Protein AF-A0A9X2FE04-F1 (afdb_monomer_lite)

Radius of gyration: 32.94 Å; chains: 1; bounding box: 54×133×121 Å

pLDDT: mean 71.4, std 26.24, range [22.67, 98.5]

Organism: NCBI:txid2954799

Sequence (427 aa):
MHSRPARRPLIVYAVLLLAASGCSEKPEISSYDAPRKGGSAKENSPGDESRMIAAIFIRDNQAWFLKTMAPKQQVDKAADALHNFAESVALPEDQPAAIEWKVPEGWKEGPPRMMREATLLLPEGDVDVAISKLAFPGDLDDYLKMNINRWRGQLGLEPAEKMDEAAGVREIQVDGQTAWVFDAVGTSTGGGMMPPMMGGNAPFAGPTATPPPNGKPADEQPATTAEEEPAKEEPAAEPAAEKAESESKPKPKPKADQSRMIAAIYIRGDRAWFVKTLADKDQVDKVADELRTFAKWVKLPEDKPAEIEWNVPEGWQEGPERMMREATLQLPGGDVEVAISQLAFPGDRDEYLKLNINRWRGQLGLDPAEQMNEAAGVEDIEVDGEKAWLFDAVGNSAGGGMMPPMMRRAPFATPGAGATPPESEDE

Foldseek 3Di:
DDDDDDDDDDDDDDDDDDDDDDDDDDPDPDDDPDPPPDDDQPQDDQFFKKKKKKKWDDFPQKIKMWIKIHRHVQCVVCVVVSVVQNQQWACDPVRRRDIDGDQDPQKDWDDDDPQAPTWIHHNDHNIIIGIHMATHQPDDFVVQQVVLQLVCVQQVHHRDPGDVPRPQKDWDAHPNDIMIIGIDMHGGNSDPADDDDDDDDDDDDDDDDDDDDDDDDDDDDDDDDDDDDDDDDDDDDDDDDDDDDDPDPDDDDDFAQKKKKKKKWDDFDQKIKIWIKIARPVVCVVCVVVSVVQNQAWACDPVRRHDIDHDQDPQKDWDDDDPQFPTWIAHHPRRIIITIHMHGDPPPDFVVLLVVLSSVCVQQVHRRDPGNVPPPQKDWHAHPNDIMIIGIDMHGGPDDDDPDDPPDDPDDPDPDDDDDDDDDDDD

Secondary structure (DSSP, 8-state):
-----------------------PPP-----------SS---PPPTT-EEEEEEEEEEETTEEEEEEEEEEHHHHGGGHHHHHHHHHT-B--TTSTT--B--PPTT-EE----TT-SEEEE-SSSS-EEEEEEEE--S-SHHHHHHHHHHHHHTTTPPPPSSSTT-TTEEEEEETTEEEEEEEEEEE--S-TT-PPPP-----------PPP--------------------PPPPP-PPPP-------PPPPPPPS-EEEEEEEEEETTEEEEEEEEEEHHHHTTTHHHHHHHHTT-B--SS-TT--B--PPTT-EEPPP-TT-SEEEE-TTSS-EEEEEEEE--S-HHHHHHHHHHHHHHHTTPPP-SSGGGSTTEEEEEETTEEEEEEEEEE----SS------------------PPPP----

Structure (mmCIF, N/CA/C/O backbone):
data_AF-A0A9X2FE04-F1
#
_entry.id   AF-A0A9X2FE04-F1
#
loop_
_atom_site.group_PDB
_atom_site.id
_atom_site.type_symbol
_atom_site.label_atom_id
_atom_site.label_alt_id
_atom_site.label_comp_id
_atom_site.label_asym_id
_atom_site.label_entity_id
_atom_site.label_seq_id
_atom_site.pdbx_PDB_ins_code
_atom_site.Cartn_x
_atom_site.Cartn_y
_atom_site.Cartn_z
_atom_site.occupancy
_atom_site.B_iso_or_equiv
_atom_site.auth_seq_id
_atom_site.auth_comp_id
_atom_site.auth_asym_id
_atom_site.auth_atom_id
_atom_site.pdbx_PDB_model_num
ATOM 1 N N . MET A 1 1 ? -14.001 -100.260 -32.390 1.00 34.94 1 MET A N 1
ATOM 2 C CA . MET A 1 1 ? -12.924 -100.543 -31.409 1.00 34.94 1 MET A CA 1
ATOM 3 C C . MET A 1 1 ? -12.356 -99.226 -30.885 1.00 34.94 1 MET A C 1
ATOM 5 O O . MET A 1 1 ? -12.679 -98.186 -31.445 1.00 34.94 1 MET A O 1
ATOM 9 N N . HIS A 1 2 ? -11.601 -99.256 -29.785 1.00 43.34 2 HIS A N 1
ATOM 10 C CA . HIS A 1 2 ? -11.149 -98.065 -29.053 1.00 43.34 2 HIS A CA 1
ATOM 11 C C . HIS A 1 2 ? -10.005 -97.307 -29.748 1.00 43.34 2 HIS A C 1
ATOM 13 O O . HIS A 1 2 ? -9.092 -97.945 -30.267 1.00 43.34 2 HIS A O 1
ATOM 19 N N . SER A 1 3 ? -10.003 -95.969 -29.658 1.00 37.72 3 SER A N 1
ATOM 20 C CA . SER A 1 3 ? -9.043 -95.218 -28.812 1.00 37.72 3 SER A CA 1
ATOM 21 C C . SER A 1 3 ? -9.079 -93.699 -29.048 1.00 37.72 3 SER A C 1
ATOM 23 O O . SER A 1 3 ? -9.221 -93.235 -30.174 1.00 37.72 3 SER A O 1
ATOM 25 N N . ARG A 1 4 ? -8.871 -92.920 -27.976 1.00 45.59 4 ARG A N 1
ATOM 26 C CA . ARG A 1 4 ? -8.284 -91.564 -28.039 1.00 45.59 4 ARG A CA 1
ATOM 27 C C . ARG A 1 4 ? -6.762 -91.700 -27.853 1.00 45.59 4 ARG A C 1
ATOM 29 O O . ARG A 1 4 ? -6.333 -92.653 -27.205 1.00 45.59 4 ARG A O 1
ATOM 36 N N . PRO A 1 5 ? -5.950 -90.758 -28.355 1.00 54.53 5 PRO A N 1
ATOM 37 C CA . PRO A 1 5 ? -5.417 -89.749 -27.429 1.00 54.53 5 PRO A CA 1
ATOM 38 C C . PRO A 1 5 ? -5.378 -88.332 -28.036 1.00 54.53 5 PRO A C 1
ATOM 40 O O . PRO A 1 5 ? -5.811 -88.110 -29.161 1.00 54.53 5 PRO A O 1
ATOM 43 N N . ALA A 1 6 ? -4.883 -87.357 -27.268 1.00 47.34 6 ALA A N 1
ATOM 44 C CA . ALA A 1 6 ? -4.825 -85.942 -27.644 1.00 47.34 6 ALA A CA 1
ATOM 45 C C . ALA A 1 6 ? -3.390 -85.387 -27.629 1.00 47.34 6 ALA A C 1
ATOM 47 O O . ALA A 1 6 ? -2.539 -85.909 -26.907 1.00 47.34 6 ALA A O 1
ATOM 48 N N . ARG A 1 7 ? -3.167 -84.265 -28.333 1.00 45.97 7 ARG A N 1
ATOM 49 C CA . ARG A 1 7 ? -2.198 -83.194 -28.001 1.00 45.97 7 ARG A CA 1
ATOM 50 C C . ARG A 1 7 ? -2.547 -81.903 -28.769 1.00 45.97 7 ARG A C 1
ATOM 52 O O . ARG A 1 7 ? -3.423 -81.928 -29.628 1.00 45.97 7 ARG A O 1
ATOM 59 N N . ARG A 1 8 ? -1.969 -80.770 -28.346 1.00 43.00 8 ARG A N 1
ATOM 60 C CA . ARG A 1 8 ? -2.322 -79.395 -28.779 1.00 43.00 8 ARG A CA 1
ATOM 61 C C . ARG A 1 8 ? -1.279 -78.825 -29.794 1.00 43.00 8 ARG A C 1
ATOM 63 O O . ARG A 1 8 ? -0.601 -79.644 -30.405 1.00 43.00 8 ARG A O 1
ATOM 70 N N . PRO A 1 9 ? -1.188 -77.506 -30.086 1.00 52.19 9 PRO A N 1
ATOM 71 C CA . PRO A 1 9 ? -1.638 -76.978 -31.380 1.00 52.19 9 PRO A CA 1
ATOM 72 C C . PRO A 1 9 ? -0.536 -76.230 -32.162 1.00 52.19 9 PRO A C 1
ATOM 74 O O . PRO A 1 9 ? 0.534 -75.964 -31.621 1.00 52.19 9 PRO A O 1
ATOM 77 N N . LEU A 1 10 ? -0.816 -75.811 -33.404 1.00 39.91 10 LEU A N 1
ATOM 78 C CA . LEU A 1 10 ? 0.048 -74.863 -34.120 1.00 39.91 10 LEU A CA 1
ATOM 79 C C . LEU A 1 10 ? -0.723 -73.965 -35.109 1.00 39.91 10 LEU A C 1
ATOM 81 O O . LEU A 1 10 ? -1.343 -74.427 -36.059 1.00 39.91 10 LEU A O 1
ATOM 85 N N . ILE A 1 11 ? -0.665 -72.674 -34.780 1.00 43.28 11 ILE A N 1
ATOM 86 C CA . ILE A 1 11 ? -0.862 -71.428 -35.540 1.00 43.28 11 ILE A CA 1
ATOM 87 C C . ILE A 1 11 ? -1.059 -71.552 -37.068 1.00 43.28 11 ILE A C 1
ATOM 89 O O . ILE A 1 11 ? -0.149 -71.985 -37.768 1.00 43.28 11 ILE A O 1
ATOM 93 N N . VAL A 1 12 ? -2.150 -70.959 -37.579 1.00 42.00 12 VAL A N 1
ATOM 94 C CA . VAL A 1 12 ? -2.190 -70.213 -38.860 1.00 42.00 12 VAL A CA 1
ATOM 95 C C . VAL A 1 12 ? -3.074 -68.964 -38.668 1.00 42.00 12 VAL A C 1
ATOM 97 O O . VAL A 1 12 ? -4.037 -69.001 -37.904 1.00 42.00 12 VAL A O 1
ATOM 100 N N . TYR A 1 13 ? -2.725 -67.854 -39.324 1.00 38.19 13 TYR A N 1
ATOM 101 C CA . TYR A 1 13 ? -3.451 -66.573 -39.297 1.00 38.19 13 TYR A CA 1
ATOM 102 C C . TYR A 1 13 ? -4.756 -66.602 -40.111 1.00 38.19 13 TYR A C 1
ATOM 104 O O . TYR A 1 13 ? -4.775 -67.180 -41.194 1.00 38.19 13 TYR A O 1
ATOM 112 N N . ALA A 1 14 ? -5.773 -65.854 -39.658 1.00 39.25 14 ALA A N 1
ATOM 113 C CA . ALA A 1 14 ? -6.437 -64.786 -40.434 1.00 39.25 14 ALA A CA 1
ATOM 114 C C . ALA A 1 14 ? -7.606 -64.171 -39.633 1.00 39.25 14 ALA A C 1
ATOM 116 O O . ALA A 1 14 ? -8.606 -64.838 -39.383 1.00 39.25 14 ALA A O 1
ATOM 117 N N . VAL A 1 15 ? -7.511 -62.886 -39.275 1.00 39.81 15 VAL A N 1
ATOM 118 C CA . VAL A 1 15 ? -8.648 -62.071 -38.807 1.00 39.81 15 VAL A CA 1
ATOM 119 C C . VAL A 1 15 ? -8.811 -60.920 -39.787 1.00 39.81 15 VAL A C 1
ATOM 121 O O . VAL A 1 15 ? -7.854 -60.187 -40.024 1.00 39.81 15 VAL A O 1
ATOM 124 N N . LEU A 1 16 ? -10.002 -60.765 -40.367 1.00 35.59 16 LEU A N 1
ATOM 125 C CA . LEU A 1 16 ? -10.327 -59.640 -41.242 1.00 35.59 16 LEU A CA 1
ATOM 126 C C . LEU A 1 16 ? -11.849 -59.444 -41.340 1.00 35.59 16 LEU A C 1
ATOM 128 O O . LEU A 1 16 ? -12.604 -60.410 -41.281 1.00 35.59 16 LEU A O 1
ATOM 132 N N . LEU A 1 17 ? -12.233 -58.186 -41.580 1.00 38.00 17 LEU A N 1
ATOM 133 C CA . LEU A 1 17 ? -13.559 -57.652 -41.929 1.00 38.00 17 LEU A CA 1
ATOM 134 C C . LEU A 1 17 ? -14.554 -57.313 -40.792 1.00 38.00 17 LEU A C 1
ATOM 136 O O . LEU A 1 17 ? -15.298 -58.146 -40.291 1.00 38.00 17 LEU A O 1
ATOM 140 N N . LEU A 1 18 ? -14.656 -55.992 -40.585 1.00 40.53 18 LEU A N 1
ATOM 141 C CA . LEU A 1 18 ? -15.902 -55.213 -40.470 1.00 40.53 18 LEU A CA 1
ATOM 142 C C . LEU A 1 18 ? -16.756 -55.355 -39.195 1.00 40.53 18 LEU A C 1
ATOM 144 O O . LEU A 1 18 ? -17.840 -55.933 -39.201 1.00 40.53 18 LEU A O 1
ATOM 148 N N . ALA A 1 19 ? -16.353 -54.618 -38.156 1.00 41.78 19 ALA A N 1
ATOM 149 C CA . ALA A 1 19 ? -17.322 -53.913 -37.312 1.00 41.78 19 ALA A CA 1
ATOM 150 C C . ALA A 1 19 ? -17.842 -52.666 -38.062 1.00 41.78 19 ALA A C 1
ATOM 152 O O . ALA A 1 19 ? -17.053 -51.950 -38.682 1.00 41.78 19 ALA A O 1
ATOM 153 N N . ALA A 1 20 ? -19.152 -52.408 -38.028 1.00 45.81 20 ALA A N 1
ATOM 154 C CA . ALA A 1 20 ? -19.772 -51.316 -38.781 1.00 45.81 20 ALA A CA 1
ATOM 155 C C . ALA A 1 20 ? -19.860 -50.000 -37.983 1.00 45.81 20 ALA A C 1
ATOM 157 O O . ALA A 1 20 ? -20.363 -49.980 -36.863 1.00 45.81 20 ALA A O 1
ATOM 158 N N . SER A 1 21 ? -19.399 -48.916 -38.617 1.00 41.28 21 SER A N 1
ATOM 159 C CA . SER A 1 21 ? -19.791 -47.504 -38.434 1.00 41.28 21 SER A CA 1
ATOM 160 C C . SER A 1 21 ? -20.629 -47.141 -37.193 1.00 41.28 21 SER A C 1
ATOM 162 O O . SER A 1 21 ? -21.859 -47.198 -37.222 1.00 41.28 21 SER A O 1
ATOM 164 N N . GLY A 1 22 ? -19.954 -46.642 -36.154 1.00 34.50 22 GLY A N 1
ATOM 165 C CA . GLY A 1 22 ? -20.554 -45.928 -35.024 1.00 34.50 22 GLY A CA 1
ATOM 166 C C . GLY A 1 22 ? -19.960 -44.526 -34.895 1.00 34.50 22 GLY A C 1
ATOM 167 O O . GLY A 1 22 ? -19.132 -44.289 -34.021 1.00 34.50 22 GLY A O 1
ATOM 168 N N . CYS A 1 23 ? -20.330 -43.607 -35.790 1.00 38.75 23 CYS A N 1
ATOM 169 C CA . CYS A 1 23 ? -19.871 -42.218 -35.737 1.00 38.75 23 CYS A CA 1
ATOM 170 C C . CYS A 1 23 ? -20.630 -41.442 -34.651 1.00 38.75 23 CYS A C 1
ATOM 172 O O . CYS A 1 23 ? -21.666 -40.845 -34.926 1.00 38.75 23 CYS A O 1
ATOM 174 N N . SER A 1 24 ? -20.110 -41.435 -33.423 1.00 44.81 24 SER A N 1
ATOM 175 C CA . SER A 1 24 ? -20.465 -40.405 -32.444 1.00 44.81 24 SER A CA 1
ATOM 176 C C . SER A 1 24 ? -19.818 -39.085 -32.860 1.00 44.81 24 SER A C 1
ATOM 178 O O . SER A 1 24 ? -18.591 -39.012 -32.975 1.00 44.81 24 SER A O 1
ATOM 180 N N . GLU A 1 25 ? -20.626 -38.053 -33.080 1.00 47.66 25 GLU A N 1
ATOM 181 C CA . GLU A 1 25 ? -20.144 -36.697 -33.347 1.00 47.66 25 GLU A CA 1
ATOM 182 C C . GLU A 1 25 ? -19.252 -36.215 -32.189 1.00 47.66 25 GLU A C 1
ATOM 184 O O . GLU A 1 25 ? -19.493 -36.537 -31.021 1.00 47.66 25 GLU A O 1
ATOM 189 N N . LYS A 1 26 ? -18.189 -35.460 -32.500 1.00 41.66 26 LYS A N 1
ATOM 190 C CA . LYS A 1 26 ? -17.397 -34.805 -31.451 1.00 41.66 26 LYS A CA 1
ATOM 191 C C . LYS A 1 26 ? -18.305 -33.799 -30.731 1.00 41.66 26 LYS A C 1
ATOM 193 O O . LYS A 1 26 ? -18.991 -33.055 -31.428 1.00 41.66 26 LYS A O 1
ATOM 198 N N . PRO A 1 27 ? -18.289 -33.718 -29.388 1.00 42.50 27 PRO A N 1
ATOM 199 C CA . PRO A 1 27 ? -19.008 -32.666 -28.684 1.00 42.50 27 PRO A CA 1
ATOM 200 C C . PRO A 1 27 ? -18.404 -31.310 -29.062 1.00 42.50 27 PRO A C 1
ATOM 202 O O . PRO A 1 27 ? -17.291 -30.971 -28.657 1.00 42.50 27 PRO A O 1
ATOM 205 N N . GLU A 1 28 ? -19.133 -30.560 -29.882 1.00 38.34 28 GLU A N 1
ATOM 206 C CA . GLU A 1 28 ? -18.818 -29.179 -30.220 1.00 38.34 28 GLU A CA 1
ATOM 207 C C . GLU A 1 28 ? -18.918 -28.322 -28.950 1.00 38.34 28 GLU A C 1
ATOM 209 O O . GLU A 1 28 ? -19.856 -28.463 -28.161 1.00 38.34 28 GLU A O 1
ATOM 214 N N . ILE A 1 29 ? -17.921 -27.467 -28.704 1.00 35.09 29 ILE A N 1
ATOM 215 C CA . ILE A 1 29 ? -17.855 -26.674 -27.471 1.00 35.09 29 ILE A CA 1
ATOM 216 C C . ILE A 1 29 ? -18.816 -25.491 -27.604 1.00 35.09 29 ILE A C 1
ATOM 218 O O . ILE A 1 29 ? -18.428 -24.391 -27.990 1.00 35.09 29 ILE A O 1
ATOM 222 N N . SER A 1 30 ? -20.086 -25.722 -27.274 1.00 35.00 30 SER A N 1
ATOM 223 C CA . SER A 1 30 ? -21.091 -24.667 -27.183 1.00 35.00 30 SER A CA 1
ATOM 224 C C . SER A 1 30 ? -20.760 -23.730 -26.016 1.00 35.00 30 SER A C 1
ATOM 226 O O . SER A 1 30 ? -21.016 -24.058 -24.852 1.00 35.00 30 SER A O 1
ATOM 228 N N . SER A 1 31 ? -20.203 -22.556 -26.310 1.00 38.69 31 SER A N 1
ATOM 229 C CA . SER A 1 31 ? -20.075 -21.477 -25.333 1.00 38.69 31 SER A CA 1
ATOM 230 C C . SER A 1 31 ? -21.467 -20.986 -24.930 1.00 38.69 31 SER A C 1
ATOM 232 O O . SER A 1 31 ? -22.214 -20.449 -25.743 1.00 38.69 31 SER A O 1
ATOM 234 N N . TYR A 1 32 ? -21.823 -21.177 -23.660 1.00 32.47 32 TYR A N 1
ATOM 235 C CA . TYR A 1 32 ? -23.066 -20.668 -23.089 1.00 32.47 32 TYR A CA 1
ATOM 236 C C . TYR A 1 32 ? -22.751 -19.654 -21.989 1.00 32.47 32 TYR A C 1
ATOM 238 O O . TYR A 1 32 ? -22.063 -19.985 -21.020 1.00 32.47 32 TYR A O 1
ATOM 246 N N . ASP A 1 33 ? -23.294 -18.441 -22.111 1.00 33.88 33 ASP A N 1
ATOM 247 C CA . ASP A 1 33 ? -23.226 -17.416 -21.067 1.00 33.88 33 ASP A CA 1
ATOM 248 C C . ASP A 1 33 ? -24.103 -17.803 -19.870 1.00 33.88 33 ASP A C 1
ATOM 250 O O . ASP A 1 33 ? -25.265 -17.415 -19.736 1.00 33.88 33 ASP A O 1
ATOM 254 N N . ALA A 1 34 ? -23.527 -18.599 -18.969 1.00 29.05 34 ALA A N 1
ATOM 255 C CA . ALA A 1 34 ? -24.085 -18.847 -17.651 1.00 29.05 34 ALA A CA 1
ATOM 256 C C . ALA A 1 34 ? -23.951 -17.565 -16.801 1.00 29.05 34 ALA A C 1
ATOM 258 O O . ALA A 1 34 ? -22.822 -17.159 -16.503 1.00 29.05 34 ALA A O 1
ATOM 259 N N . PRO A 1 35 ? -25.055 -16.924 -16.362 1.00 28.34 35 PRO A N 1
ATOM 260 C CA . PRO A 1 35 ? -24.966 -15.698 -15.576 1.00 28.34 35 PRO A CA 1
ATOM 261 C C . PRO A 1 35 ? -24.214 -15.952 -14.266 1.00 28.34 35 PRO A C 1
ATOM 263 O O . PRO A 1 35 ? -24.655 -16.752 -13.435 1.00 28.34 35 PRO A O 1
ATOM 266 N N . ARG A 1 36 ? -23.078 -15.269 -14.070 1.00 31.30 36 ARG A N 1
ATOM 267 C CA . ARG A 1 36 ? -22.231 -15.422 -12.877 1.00 31.30 36 ARG A CA 1
ATOM 268 C C . ARG A 1 36 ? -22.962 -14.930 -11.625 1.00 31.30 36 ARG A C 1
ATOM 270 O O . ARG A 1 36 ? -22.847 -13.770 -11.240 1.00 31.30 36 ARG A O 1
ATOM 277 N N . LYS A 1 37 ? -23.682 -15.825 -10.943 1.00 37.91 37 LYS A N 1
ATOM 278 C CA . LYS A 1 37 ? -24.140 -15.603 -9.563 1.00 37.91 37 LYS A CA 1
ATOM 279 C C . LYS A 1 37 ? -22.960 -15.708 -8.595 1.00 37.91 37 LYS A C 1
ATOM 281 O O . LYS A 1 37 ? -22.793 -16.712 -7.910 1.00 37.91 37 LYS A O 1
ATOM 286 N N . GLY A 1 38 ? -22.159 -14.648 -8.565 1.00 36.16 38 GLY A N 1
ATOM 287 C CA . GLY A 1 38 ? -21.105 -14.432 -7.585 1.00 36.16 38 GLY A CA 1
ATOM 288 C C . GLY A 1 38 ? -19.909 -13.685 -8.163 1.00 36.16 38 GLY A C 1
ATOM 289 O O . GLY A 1 38 ? -19.238 -14.189 -9.061 1.00 36.16 38 GLY A O 1
ATOM 290 N N . GLY A 1 39 ? -19.582 -12.538 -7.565 1.00 40.38 39 GLY A N 1
ATOM 291 C CA . GLY A 1 39 ? -18.190 -12.096 -7.505 1.00 40.38 39 GLY A CA 1
ATOM 292 C C . GLY A 1 39 ? -17.792 -10.840 -8.273 1.00 40.38 39 GLY A C 1
ATOM 293 O O . GLY A 1 39 ? -16.590 -10.583 -8.333 1.00 40.38 39 GLY A O 1
ATOM 294 N N . SER A 1 40 ? -18.730 -10.035 -8.770 1.00 33.28 40 SER A N 1
ATOM 295 C CA . SER A 1 40 ? -18.459 -8.644 -9.157 1.00 33.28 40 SER A CA 1
ATOM 296 C C . SER A 1 40 ? -19.649 -7.773 -8.774 1.00 33.28 40 SER A C 1
ATOM 298 O O . SER A 1 40 ? -20.651 -7.783 -9.494 1.00 33.28 40 SER A O 1
ATOM 300 N N . ALA A 1 41 ? -19.511 -7.016 -7.676 1.00 40.59 41 ALA A N 1
ATOM 301 C CA . ALA A 1 41 ? -20.443 -5.947 -7.340 1.00 40.59 41 ALA A CA 1
ATOM 302 C C . ALA A 1 41 ? -20.678 -5.117 -8.603 1.00 40.59 41 ALA A C 1
ATOM 304 O O . ALA A 1 41 ? -19.705 -4.710 -9.243 1.00 40.59 41 ALA A O 1
ATOM 305 N N . LYS A 1 42 ? -21.950 -4.951 -8.994 1.00 36.62 42 LYS A N 1
ATOM 306 C CA . LYS A 1 42 ? -22.320 -4.212 -10.209 1.00 36.62 42 LYS A CA 1
ATOM 307 C C . LYS A 1 42 ? -21.528 -2.911 -10.257 1.00 36.62 42 LYS A C 1
ATOM 309 O O . LYS A 1 42 ? -21.634 -2.109 -9.332 1.00 36.62 42 LYS A O 1
ATOM 314 N N . GLU A 1 43 ? -20.750 -2.745 -11.322 1.00 43.81 43 GLU A N 1
ATOM 315 C CA . GLU A 1 43 ? -19.952 -1.549 -11.552 1.00 43.81 43 GLU A CA 1
ATOM 316 C C . GLU A 1 43 ? -20.879 -0.334 -11.462 1.00 43.81 43 GLU A C 1
ATOM 318 O O . GLU A 1 43 ? -21.874 -0.247 -12.186 1.00 43.81 43 GLU A O 1
ATOM 323 N N . ASN A 1 44 ? -20.621 0.522 -10.472 1.00 47.53 44 ASN A N 1
ATOM 324 C CA . ASN A 1 44 ? -21.475 1.667 -10.186 1.00 47.53 44 ASN A CA 1
ATOM 325 C C . ASN A 1 44 ? -21.481 2.595 -11.397 1.00 47.53 44 ASN A C 1
ATOM 327 O O . ASN A 1 44 ? -20.421 2.889 -11.955 1.00 47.53 44 ASN A O 1
ATOM 331 N N . SER A 1 45 ? -22.653 3.103 -11.772 1.00 45.81 45 SER A N 1
ATOM 332 C CA . SER A 1 45 ? -22.725 4.135 -12.802 1.00 45.81 45 SER A CA 1
ATOM 333 C C . SER A 1 45 ? -21.953 5.356 -12.284 1.00 45.81 45 SER A C 1
ATOM 335 O O . SER A 1 45 ? -22.142 5.721 -11.120 1.00 45.81 45 SER A O 1
ATOM 337 N N . PRO A 1 46 ? -21.097 6.014 -13.085 1.00 47.94 46 PRO A N 1
ATOM 338 C CA . PRO A 1 46 ? -20.406 7.221 -12.642 1.00 47.94 46 PRO A CA 1
ATOM 339 C C . PRO A 1 46 ? -21.403 8.275 -12.131 1.00 47.94 46 PRO A C 1
ATOM 341 O O . PRO A 1 46 ? -22.220 8.786 -12.897 1.00 47.94 46 PRO A O 1
ATOM 344 N N . GLY A 1 47 ? -21.350 8.561 -10.826 1.00 54.53 47 GLY A N 1
ATOM 345 C CA . GLY A 1 47 ? -22.309 9.421 -10.117 1.00 54.53 47 GLY A CA 1
ATOM 346 C C . GLY A 1 47 ? -23.225 8.710 -9.108 1.00 54.53 47 GLY A C 1
ATOM 347 O O . GLY A 1 47 ? -23.840 9.395 -8.295 1.00 54.53 47 GLY A O 1
ATOM 348 N N . ASP A 1 48 ? -23.293 7.374 -9.091 1.00 75.12 48 ASP A N 1
ATOM 349 C CA . ASP A 1 48 ? -24.026 6.625 -8.061 1.00 75.12 48 ASP A CA 1
ATOM 350 C C . ASP A 1 48 ? -23.355 6.787 -6.678 1.00 75.12 48 ASP A C 1
ATOM 352 O O . ASP A 1 48 ? -22.140 6.601 -6.512 1.00 75.12 48 ASP A O 1
ATOM 356 N N . GLU A 1 49 ? -24.155 7.101 -5.650 1.00 89.69 49 GLU A N 1
ATOM 357 C CA . GLU A 1 49 ? -23.677 7.148 -4.265 1.00 89.69 49 GLU A CA 1
ATOM 358 C C . GLU A 1 49 ? -23.164 5.774 -3.820 1.00 89.69 49 GLU A C 1
ATOM 360 O O . GLU A 1 49 ? -23.850 4.754 -3.927 1.00 89.69 49 GLU A O 1
ATOM 365 N N . SER A 1 50 ? -21.980 5.755 -3.220 1.00 91.50 50 SER A N 1
ATOM 366 C CA . SER A 1 50 ? -21.408 4.604 -2.533 1.00 91.50 50 SER A CA 1
ATOM 367 C C . SER A 1 50 ? -21.116 4.933 -1.082 1.00 91.50 50 SER A C 1
ATOM 369 O O . SER A 1 50 ? -20.846 6.077 -0.723 1.00 91.50 50 SER A O 1
ATOM 371 N N . ARG A 1 51 ? -21.157 3.902 -0.243 1.00 94.81 51 ARG A N 1
ATOM 372 C CA . ARG A 1 51 ? -20.751 3.987 1.157 1.00 94.81 51 ARG A CA 1
ATOM 373 C C . ARG A 1 51 ? -19.572 3.056 1.373 1.00 94.81 51 ARG A C 1
ATOM 375 O O . ARG A 1 51 ? -19.561 1.937 0.856 1.00 94.81 51 ARG A O 1
ATOM 382 N N . MET A 1 52 ? -18.588 3.520 2.126 1.00 96.94 52 MET A N 1
ATOM 383 C CA . MET A 1 52 ? -17.515 2.683 2.639 1.00 96.94 52 MET A CA 1
ATOM 384 C C . MET A 1 52 ? -17.695 2.542 4.142 1.00 96.94 52 MET A C 1
ATOM 386 O O . MET A 1 52 ? -17.864 3.549 4.820 1.00 96.94 52 MET A O 1
ATOM 390 N N . ILE A 1 53 ? -17.633 1.309 4.642 1.00 98.12 53 ILE A N 1
ATOM 391 C CA . ILE A 1 53 ? -17.461 1.023 6.069 1.00 98.12 53 ILE A CA 1
ATOM 392 C C . ILE A 1 53 ? -16.201 0.177 6.195 1.00 98.12 53 ILE A C 1
ATOM 394 O O . ILE A 1 53 ? -16.099 -0.895 5.591 1.00 98.12 53 ILE A O 1
ATOM 398 N N . ALA A 1 54 ? -15.225 0.682 6.935 1.00 98.06 54 ALA A N 1
ATOM 399 C CA . ALA A 1 54 ? -13.927 0.059 7.115 1.00 98.06 54 ALA A CA 1
ATOM 400 C C . ALA A 1 54 ? -13.441 0.208 8.560 1.00 98.06 54 ALA A C 1
ATOM 402 O O . ALA A 1 54 ? -13.833 1.144 9.249 1.00 98.06 54 ALA A O 1
ATOM 403 N N . ALA A 1 55 ? -12.571 -0.692 9.007 1.00 98.50 55 ALA A N 1
ATOM 404 C CA . ALA A 1 55 ? -11.935 -0.636 10.318 1.00 98.50 55 ALA A CA 1
ATOM 405 C C . ALA A 1 55 ? -10.434 -0.934 10.204 1.00 98.50 55 ALA A C 1
ATOM 407 O O . ALA A 1 55 ? -10.036 -1.762 9.382 1.00 98.50 55 ALA A O 1
ATOM 408 N N . ILE A 1 56 ? -9.625 -0.259 11.022 1.00 98.31 56 ILE A N 1
ATOM 409 C CA . ILE A 1 56 ? -8.170 -0.406 11.131 1.00 98.31 56 ILE A CA 1
ATOM 410 C C . ILE A 1 56 ? -7.835 -0.870 12.550 1.00 98.31 56 ILE A C 1
ATOM 412 O O . ILE A 1 56 ? -8.151 -0.173 13.513 1.00 98.31 56 ILE A O 1
ATOM 416 N N . PHE A 1 57 ? -7.149 -2.007 12.664 1.00 98.06 57 PHE A N 1
ATOM 417 C CA . PHE A 1 57 ? -6.612 -2.535 13.921 1.00 98.0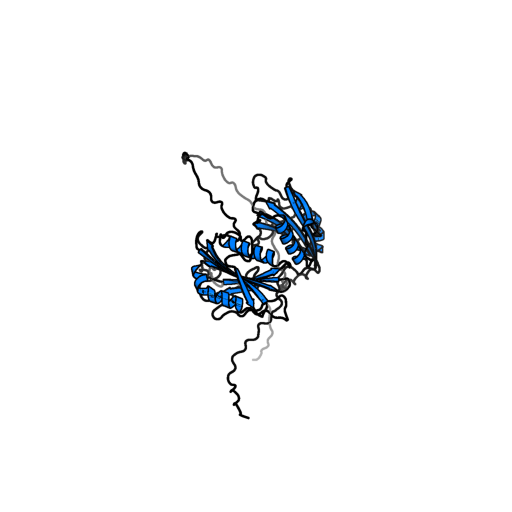6 57 PHE A CA 1
ATOM 418 C C . PHE A 1 57 ? -5.089 -2.588 13.811 1.00 98.06 57 PHE A C 1
ATOM 420 O O . PHE A 1 57 ? -4.566 -3.242 12.905 1.00 98.06 57 PHE A O 1
ATOM 427 N N . ILE A 1 58 ? -4.372 -1.922 14.714 1.00 96.56 58 ILE A N 1
ATOM 428 C CA . ILE A 1 58 ? -2.906 -1.971 14.763 1.00 96.56 58 ILE A CA 1
ATOM 429 C C . ILE A 1 58 ? -2.491 -3.061 15.750 1.00 96.56 58 ILE A C 1
ATOM 431 O O . ILE A 1 58 ? -2.885 -3.032 16.911 1.00 96.56 58 ILE A O 1
ATOM 435 N N . ARG A 1 59 ? -1.734 -4.051 15.272 1.00 93.44 59 ARG A N 1
ATOM 436 C CA . ARG A 1 59 ? -1.326 -5.247 16.017 1.00 93.44 59 ARG A CA 1
ATOM 437 C C . ARG A 1 59 ? 0.137 -5.552 15.717 1.00 93.44 59 ARG A C 1
ATOM 439 O O . ARG A 1 59 ? 0.458 -6.076 14.650 1.00 93.44 59 ARG A O 1
ATOM 446 N N . ASP A 1 60 ? 1.011 -5.209 16.665 1.00 90.06 60 ASP A N 1
ATOM 447 C CA . ASP A 1 60 ? 2.470 -5.269 16.500 1.00 90.06 60 ASP A CA 1
ATOM 448 C C . ASP A 1 60 ? 2.904 -4.563 15.191 1.00 90.06 60 ASP A C 1
ATOM 450 O O . ASP A 1 60 ? 2.467 -3.441 14.932 1.00 90.06 60 ASP A O 1
ATOM 454 N N . ASN A 1 61 ? 3.703 -5.196 14.328 1.00 81.62 61 ASN A N 1
ATOM 455 C CA . ASN A 1 61 ? 4.141 -4.629 13.048 1.00 81.62 61 ASN A CA 1
ATOM 456 C C . ASN A 1 61 ? 3.103 -4.723 11.907 1.00 81.62 61 ASN A C 1
ATOM 458 O O . ASN A 1 61 ? 3.464 -4.599 10.732 1.00 81.62 61 ASN A O 1
ATOM 462 N N . GLN A 1 62 ? 1.817 -4.939 12.213 1.00 89.44 62 GLN A N 1
ATOM 463 C CA . GLN A 1 62 ? 0.757 -5.137 11.216 1.00 89.44 62 GLN A CA 1
ATOM 464 C C . GLN A 1 62 ? -0.437 -4.214 11.449 1.00 89.44 62 GLN A C 1
ATOM 466 O O . GLN A 1 62 ? -0.912 -4.042 12.568 1.00 89.44 62 GLN A O 1
ATOM 471 N N . ALA A 1 63 ? -0.974 -3.673 10.359 1.00 94.00 63 ALA A N 1
ATOM 472 C CA . ALA A 1 63 ? -2.291 -3.060 10.334 1.00 94.00 63 ALA A CA 1
ATOM 473 C C . ALA A 1 63 ? -3.257 -4.012 9.631 1.00 94.00 63 ALA A C 1
ATOM 475 O O . ALA A 1 63 ? -3.056 -4.360 8.463 1.00 94.00 63 ALA A O 1
ATOM 476 N N . TRP A 1 64 ? -4.301 -4.429 10.338 1.00 98.00 64 TRP A N 1
ATOM 477 C CA . TRP A 1 64 ? -5.391 -5.224 9.789 1.00 98.00 64 TRP A CA 1
ATOM 478 C C . TRP A 1 64 ? -6.543 -4.325 9.362 1.00 98.00 64 TRP A C 1
ATOM 480 O O . TRP A 1 64 ? -6.891 -3.366 10.050 1.00 98.00 64 TRP A O 1
ATOM 490 N N . PHE A 1 65 ? -7.149 -4.672 8.231 1.00 98.12 65 PHE A N 1
ATOM 491 C CA . PHE A 1 65 ? -8.237 -3.938 7.611 1.00 98.12 65 PHE A CA 1
ATOM 492 C C . PHE A 1 65 ? -9.444 -4.849 7.434 1.00 98.12 65 PHE A C 1
ATOM 494 O O . PHE A 1 65 ? -9.375 -5.855 6.723 1.00 98.12 65 PHE A O 1
ATOM 501 N N . LEU A 1 66 ? -10.571 -4.445 8.013 1.00 98.31 66 LEU A N 1
ATOM 502 C CA . LEU A 1 66 ? -11.888 -4.845 7.526 1.00 98.31 66 LEU A CA 1
ATOM 503 C C . LEU A 1 66 ? -12.345 -3.751 6.563 1.00 98.31 66 LEU A C 1
ATOM 505 O O . LEU A 1 66 ? -12.262 -2.575 6.912 1.00 98.31 66 LEU A O 1
ATOM 509 N N . LYS A 1 67 ? -12.807 -4.083 5.355 1.00 97.12 67 LYS A N 1
ATOM 510 C CA . LYS A 1 67 ? -13.274 -3.070 4.395 1.00 97.12 67 LYS A CA 1
ATOM 511 C C . LYS A 1 67 ? -14.452 -3.554 3.561 1.00 97.12 67 LYS A C 1
ATOM 513 O O . LYS A 1 67 ? -14.342 -4.542 2.844 1.00 97.12 67 LYS A O 1
ATOM 518 N N . THR A 1 68 ? -15.520 -2.768 3.569 1.00 95.81 68 THR A N 1
ATOM 519 C CA . THR A 1 68 ? -16.698 -2.911 2.710 1.00 95.81 68 THR A CA 1
ATOM 520 C C . THR A 1 68 ? -16.869 -1.640 1.892 1.00 95.81 68 THR A C 1
ATOM 522 O O . THR A 1 68 ? -16.769 -0.542 2.436 1.00 95.81 68 THR A O 1
ATOM 525 N N . MET A 1 69 ? -17.131 -1.763 0.592 1.00 92.12 69 MET A N 1
ATOM 526 C CA . MET A 1 69 ? -17.505 -0.635 -0.265 1.00 92.12 69 MET A CA 1
ATOM 527 C C . MET A 1 69 ? -18.456 -1.127 -1.354 1.00 92.12 69 MET A C 1
ATOM 529 O O . MET A 1 69 ? -18.108 -2.031 -2.108 1.00 92.12 69 MET A O 1
ATOM 533 N N . ALA A 1 70 ? -19.647 -0.541 -1.417 1.00 90.06 70 ALA A N 1
ATOM 534 C CA . ALA A 1 70 ? -20.698 -0.884 -2.373 1.00 90.06 70 ALA A CA 1
ATOM 535 C C . ALA A 1 70 ? -21.640 0.332 -2.550 1.00 90.06 70 ALA A C 1
ATOM 537 O O . ALA A 1 70 ? -21.561 1.274 -1.746 1.00 90.06 70 ALA A O 1
ATOM 538 N N . PRO A 1 71 ? -22.535 0.352 -3.561 1.00 89.25 71 PRO A N 1
ATOM 539 C CA . PRO A 1 71 ? -23.546 1.402 -3.683 1.00 89.25 71 PRO A CA 1
ATOM 540 C C . PRO A 1 71 ? -24.342 1.565 -2.384 1.00 89.25 71 PRO A C 1
ATOM 542 O O . PRO A 1 71 ? -24.748 0.585 -1.748 1.00 89.25 71 PRO A O 1
ATOM 545 N N . LYS A 1 72 ? -24.558 2.823 -1.991 1.00 92.25 72 LYS A N 1
ATOM 546 C CA . LYS A 1 72 ? -24.959 3.253 -0.643 1.00 92.25 72 LYS A CA 1
ATOM 547 C C . LYS A 1 72 ? -26.162 2.475 -0.104 1.00 92.25 72 LYS A C 1
ATOM 549 O O . LYS A 1 72 ? -26.112 1.957 1.006 1.00 92.25 72 LYS A O 1
ATOM 554 N N . GLN A 1 73 ? -27.192 2.303 -0.935 1.00 90.44 73 GLN A N 1
ATOM 555 C CA . GLN A 1 73 ? -28.447 1.616 -0.600 1.00 90.44 73 GLN A CA 1
ATOM 556 C C . GLN A 1 73 ? -28.280 0.134 -0.207 1.00 90.44 73 GLN A C 1
ATOM 558 O O . GLN A 1 73 ? -29.171 -0.431 0.427 1.00 90.44 73 GLN A O 1
ATOM 563 N N . GLN A 1 74 ? -27.175 -0.516 -0.594 1.00 89.75 74 GLN A N 1
ATOM 564 C CA . GLN A 1 74 ? -26.870 -1.886 -0.170 1.00 89.75 74 GLN A CA 1
ATOM 565 C C . GLN A 1 74 ? -26.153 -1.899 1.187 1.00 89.75 74 GLN A C 1
ATOM 567 O O . GLN A 1 74 ? -26.524 -2.671 2.067 1.00 89.75 74 GLN A O 1
ATOM 572 N N . VAL A 1 75 ? -25.175 -1.006 1.381 1.00 93.12 75 VAL A N 1
ATOM 573 C CA . VAL A 1 75 ? -24.414 -0.889 2.639 1.00 93.12 75 VAL A CA 1
ATOM 574 C C . VAL A 1 75 ? -25.283 -0.352 3.776 1.00 93.12 75 VAL A C 1
ATOM 576 O O . VAL A 1 75 ? -25.171 -0.835 4.895 1.00 93.12 75 VAL A O 1
ATOM 579 N N . ASP A 1 76 ? -26.187 0.595 3.500 1.00 93.88 76 ASP A N 1
ATOM 580 C CA . ASP A 1 76 ? -27.098 1.180 4.495 1.00 93.88 76 ASP A CA 1
ATOM 581 C C . ASP A 1 76 ? -27.906 0.115 5.253 1.00 93.88 76 ASP A C 1
ATOM 583 O O . ASP A 1 76 ? -28.081 0.228 6.462 1.00 93.88 76 ASP A O 1
ATOM 587 N N . LYS A 1 77 ? -28.350 -0.946 4.564 1.00 92.25 77 LYS A N 1
ATOM 588 C CA . LYS A 1 77 ? -29.094 -2.068 5.165 1.00 92.25 77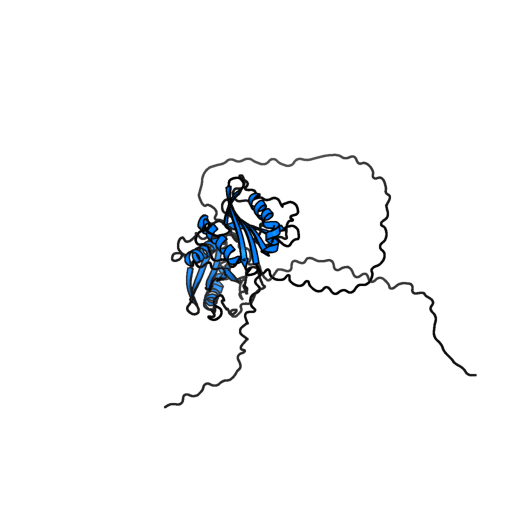 LYS A CA 1
ATOM 589 C C . LYS A 1 77 ? -28.263 -2.924 6.120 1.00 92.25 77 LYS A C 1
ATOM 591 O O . LYS A 1 77 ? -28.824 -3.643 6.939 1.00 92.25 77 LYS A O 1
ATOM 596 N N . ALA A 1 78 ? -26.945 -2.898 5.960 1.00 92.75 78 ALA A N 1
ATOM 597 C CA . ALA A 1 78 ? -26.000 -3.734 6.684 1.00 92.75 78 ALA A CA 1
ATOM 598 C C . ALA A 1 78 ? -25.096 -2.932 7.629 1.00 92.75 78 ALA A C 1
ATOM 600 O O . ALA A 1 78 ? -24.244 -3.530 8.279 1.00 92.75 78 ALA A O 1
ATOM 601 N N . ALA A 1 79 ? -25.256 -1.607 7.710 1.00 94.81 79 ALA A N 1
ATOM 602 C CA . ALA A 1 79 ? -24.328 -0.724 8.409 1.00 94.81 79 ALA A CA 1
ATOM 603 C C . ALA A 1 79 ? -24.126 -1.135 9.873 1.00 94.81 79 ALA A C 1
ATOM 605 O O . ALA A 1 79 ? -22.991 -1.350 10.293 1.00 94.81 79 ALA A O 1
ATOM 606 N N . ASP A 1 80 ? -25.213 -1.353 10.613 1.00 96.38 80 ASP A N 1
ATOM 607 C CA . ASP A 1 80 ? -25.157 -1.780 12.014 1.00 96.38 80 ASP A CA 1
ATOM 608 C C . ASP A 1 80 ? -24.482 -3.154 12.157 1.00 96.38 80 ASP A C 1
ATOM 610 O O . ASP A 1 80 ? -23.666 -3.358 13.048 1.00 96.38 80 ASP A O 1
ATOM 614 N N . ALA A 1 81 ? -24.745 -4.091 11.240 1.00 95.69 81 ALA A N 1
ATOM 615 C CA . ALA A 1 81 ? -24.096 -5.404 11.230 1.00 95.69 81 ALA A CA 1
ATOM 616 C C . ALA A 1 81 ? -22.596 -5.329 10.880 1.00 95.69 81 ALA A C 1
ATOM 618 O O . ALA A 1 81 ? -21.817 -6.136 11.379 1.00 95.69 81 ALA A O 1
ATOM 619 N N . LEU A 1 82 ? -22.181 -4.363 10.056 1.00 96.88 82 LEU A N 1
ATOM 620 C CA . LEU A 1 82 ? -20.782 -4.104 9.703 1.00 96.88 82 LEU A CA 1
ATOM 621 C C . LEU A 1 82 ? -20.016 -3.443 10.860 1.00 96.88 82 LEU A C 1
ATOM 623 O O . LEU A 1 82 ? -18.887 -3.843 11.142 1.00 96.88 82 LEU A O 1
ATOM 627 N N . HIS A 1 83 ? -20.641 -2.492 11.563 1.00 98.00 83 HIS A N 1
ATOM 628 C CA . HIS A 1 83 ? -20.100 -1.887 12.789 1.00 98.00 83 HIS A CA 1
ATOM 629 C C . HIS A 1 83 ? -19.987 -2.915 13.917 1.00 98.00 83 HIS A C 1
ATOM 631 O O . HIS A 1 83 ? -18.898 -3.110 14.451 1.00 98.00 83 HIS A O 1
ATOM 637 N N . ASN A 1 84 ? -21.067 -3.651 14.197 1.00 97.56 84 ASN A N 1
ATOM 638 C CA . ASN A 1 84 ? -21.074 -4.731 15.186 1.00 97.56 84 ASN A CA 1
ATOM 639 C C . ASN A 1 84 ? -20.045 -5.821 14.847 1.00 97.56 84 ASN A C 1
ATOM 641 O O . ASN A 1 84 ? -19.434 -6.379 15.751 1.00 97.56 84 ASN A O 1
ATOM 645 N N . PHE A 1 85 ? -19.820 -6.125 13.561 1.00 97.81 85 PHE A N 1
ATOM 646 C CA . PHE A 1 85 ? -18.784 -7.077 13.163 1.00 97.81 85 PHE A CA 1
ATOM 647 C C . PHE A 1 85 ? -17.378 -6.574 13.522 1.00 97.81 85 PHE A C 1
ATOM 649 O O . PHE A 1 85 ? -16.617 -7.328 14.127 1.00 97.81 85 PHE A O 1
ATOM 656 N N . ALA A 1 86 ? -17.055 -5.310 13.226 1.00 97.81 86 ALA A N 1
ATOM 657 C CA . ALA A 1 86 ? -15.772 -4.708 13.598 1.00 97.81 86 ALA A CA 1
ATOM 658 C C . ALA A 1 86 ? -15.566 -4.648 15.124 1.00 97.81 86 ALA A C 1
ATOM 660 O O . ALA A 1 86 ? -14.478 -4.947 15.606 1.00 97.81 86 ALA A O 1
ATOM 661 N N . GLU A 1 87 ? -16.615 -4.340 15.885 1.00 98.00 87 GLU A N 1
ATOM 662 C CA . GLU A 1 87 ? -16.587 -4.335 17.356 1.00 98.00 87 GLU A CA 1
ATOM 663 C C . GLU A 1 87 ? -16.579 -5.754 17.971 1.00 98.00 87 GLU A C 1
ATOM 665 O O . GLU A 1 87 ? -16.269 -5.910 19.148 1.00 98.00 87 GLU A O 1
ATOM 670 N N . SER A 1 88 ? -16.866 -6.800 17.181 1.00 97.25 88 SER A N 1
ATOM 671 C CA . SER A 1 88 ? -16.843 -8.219 17.597 1.00 97.25 88 SER A CA 1
ATOM 672 C C . SER A 1 88 ? -15.551 -8.979 17.260 1.00 97.25 88 SER A C 1
ATOM 674 O O . SER A 1 88 ? -15.469 -10.192 17.489 1.00 97.25 88 SER A O 1
ATOM 676 N N . VAL A 1 89 ? -14.562 -8.297 16.675 1.00 97.50 89 VAL A N 1
ATOM 677 C CA . VAL A 1 89 ? -13.217 -8.847 16.447 1.00 97.50 89 VAL A CA 1
ATOM 678 C C . VAL A 1 89 ? -12.586 -9.198 17.796 1.00 97.50 89 VAL A C 1
ATOM 680 O O . VAL A 1 89 ? -12.707 -8.437 18.744 1.00 97.50 89 VAL A O 1
ATOM 683 N N . ALA A 1 90 ? -11.904 -10.338 17.881 1.00 96.56 90 ALA A N 1
ATOM 684 C CA . ALA A 1 90 ? -11.125 -10.714 19.055 1.00 96.56 90 ALA A CA 1
ATOM 685 C C . ALA A 1 90 ? -9.641 -10.393 18.829 1.00 96.56 90 ALA A C 1
ATOM 687 O O . ALA A 1 90 ? -9.096 -10.638 17.745 1.00 96.56 90 ALA A O 1
ATOM 688 N N . LEU A 1 91 ? -8.978 -9.862 19.854 1.00 96.25 91 LEU A N 1
ATOM 689 C CA . LEU A 1 91 ? -7.584 -9.429 19.813 1.00 96.25 91 LEU A CA 1
ATOM 690 C C . LEU A 1 91 ? -6.723 -10.296 20.754 1.00 96.25 91 LEU A C 1
ATOM 692 O O . LEU A 1 91 ? -6.375 -9.860 21.849 1.00 96.25 91 LEU A O 1
ATOM 696 N N . PRO A 1 92 ? -6.355 -11.530 20.345 1.00 91.75 92 PRO A N 1
ATOM 697 C CA . PRO A 1 92 ? -5.662 -12.484 21.214 1.00 91.75 92 PRO A CA 1
ATOM 698 C C . PRO A 1 92 ? -4.329 -11.944 21.753 1.00 91.75 92 PRO A C 1
ATOM 700 O O . PRO A 1 92 ? -3.464 -11.516 20.982 1.00 91.75 92 PRO A O 1
ATOM 703 N N . GLU A 1 93 ? -4.152 -12.001 23.077 1.00 88.81 93 GLU A N 1
ATOM 704 C CA . GLU A 1 93 ? -2.932 -11.565 23.777 1.00 88.81 93 GLU A CA 1
ATOM 705 C C . GLU A 1 93 ? -1.712 -12.439 23.437 1.00 88.81 93 GLU A C 1
ATOM 707 O O . GLU A 1 93 ? -0.591 -11.939 23.358 1.00 88.81 93 GLU A O 1
ATOM 712 N N . ASP A 1 94 ? -1.919 -13.740 23.199 1.00 90.31 94 ASP A N 1
ATOM 713 C CA . ASP A 1 94 ? -0.856 -14.711 22.902 1.00 90.31 94 ASP A CA 1
ATOM 714 C C . ASP A 1 94 ? -0.339 -14.641 21.452 1.00 90.31 94 ASP A C 1
ATOM 716 O O . ASP A 1 94 ? 0.716 -15.194 21.131 1.00 90.31 94 ASP A O 1
ATOM 720 N N . GLN A 1 95 ? -1.053 -13.926 20.580 1.00 88.44 95 GLN A N 1
ATOM 721 C CA . GLN A 1 95 ? -0.728 -13.733 19.169 1.00 88.44 95 GLN A CA 1
ATOM 722 C C . GLN A 1 95 ? -0.681 -12.223 18.850 1.00 88.44 95 GLN A C 1
ATOM 724 O O . GLN A 1 95 ? -1.589 -11.701 18.198 1.00 88.44 95 GLN A O 1
ATOM 729 N N . PRO A 1 96 ? 0.368 -11.487 19.278 1.00 83.56 96 PRO A N 1
ATOM 730 C CA . PRO A 1 96 ? 0.384 -10.017 19.311 1.00 83.56 96 PRO A CA 1
ATOM 731 C C . PRO A 1 96 ? 0.134 -9.322 17.961 1.00 83.56 96 PRO A C 1
ATOM 733 O O . PRO A 1 96 ? -0.383 -8.206 17.959 1.00 83.56 96 PRO A O 1
ATOM 736 N N . ALA A 1 97 ? 0.439 -9.988 16.842 1.00 85.25 97 ALA A N 1
ATOM 737 C CA . ALA A 1 97 ? 0.260 -9.496 15.473 1.00 85.25 97 ALA A CA 1
ATOM 738 C C . ALA A 1 97 ? -1.037 -9.970 14.771 1.00 85.25 97 ALA A C 1
ATOM 740 O O . ALA A 1 97 ? -1.231 -9.678 13.590 1.00 85.25 97 ALA A O 1
ATOM 741 N N . ALA A 1 98 ? -1.908 -10.739 15.436 1.00 88.12 98 ALA A N 1
ATOM 742 C CA . ALA A 1 98 ? -3.084 -11.372 14.827 1.00 88.12 98 ALA A CA 1
ATOM 743 C C . ALA A 1 98 ? -4.410 -10.762 15.298 1.00 88.12 98 ALA A C 1
ATOM 745 O O . ALA A 1 98 ? -4.539 -10.391 16.460 1.00 88.12 98 ALA A O 1
ATOM 746 N N . ILE A 1 99 ? -5.425 -10.756 14.431 1.00 95.31 99 ILE A N 1
ATOM 747 C CA . ILE A 1 99 ? -6.829 -10.618 14.846 1.00 95.31 99 ILE A CA 1
ATOM 748 C C . ILE A 1 99 ? -7.571 -11.928 14.575 1.00 95.31 99 ILE A C 1
ATOM 750 O O . ILE A 1 99 ? -7.249 -12.638 13.621 1.00 95.31 99 ILE A O 1
ATOM 754 N N . GLU A 1 100 ? -8.588 -12.224 15.377 1.00 93.62 100 GLU A N 1
ATOM 755 C CA . GLU A 1 100 ? -9.510 -13.338 15.159 1.00 93.62 100 GLU A CA 1
ATOM 756 C C . GLU A 1 100 ? -10.939 -12.816 14.964 1.00 93.62 100 GLU A C 1
ATOM 758 O O . GLU A 1 100 ? -11.332 -11.789 15.512 1.00 93.62 100 GLU A O 1
ATOM 763 N N . TRP A 1 101 ? -11.746 -13.518 14.170 1.00 95.50 101 TRP A N 1
ATOM 764 C CA . TRP A 1 101 ? -13.142 -13.151 13.927 1.00 95.50 101 TRP A CA 1
ATOM 765 C C . TRP A 1 101 ? -14.019 -14.393 13.784 1.00 95.50 101 TRP A C 1
ATOM 767 O O . TRP A 1 101 ? -13.574 -15.467 13.373 1.00 95.50 101 TRP A O 1
ATOM 777 N N . LYS A 1 102 ? -15.308 -14.234 14.085 1.00 94.12 102 LYS A N 1
ATOM 778 C CA . LYS A 1 102 ? -16.349 -15.224 13.788 1.00 94.12 102 LYS A CA 1
ATOM 779 C C . LYS A 1 102 ? -17.149 -14.712 12.598 1.00 94.12 102 LYS A C 1
ATOM 781 O O . LYS A 1 102 ? -17.467 -13.530 12.545 1.00 94.12 102 LYS A O 1
ATOM 786 N N . VAL A 1 103 ? -17.475 -15.581 11.642 1.00 93.44 103 VAL A N 1
ATOM 787 C CA . VAL A 1 103 ? -18.392 -15.215 10.549 1.00 93.44 103 VAL A CA 1
ATOM 788 C C . VAL A 1 103 ? -19.771 -14.932 11.171 1.00 93.44 103 VAL A C 1
ATOM 790 O O . VAL A 1 103 ? -20.280 -15.825 11.854 1.00 93.44 103 VAL A O 1
ATOM 793 N N . PRO A 1 104 ? -20.365 -13.734 10.993 1.00 94.06 104 PRO A N 1
ATOM 794 C CA . PRO A 1 104 ? -21.660 -13.407 11.591 1.00 94.06 104 PRO A CA 1
ATOM 795 C C . PRO A 1 104 ? -22.797 -14.307 11.096 1.00 94.06 104 PRO A C 1
ATOM 797 O O . PRO A 1 104 ? -22.704 -14.941 10.043 1.00 94.06 104 PRO A O 1
ATOM 800 N N . GLU A 1 105 ? -23.901 -14.358 11.843 1.00 91.81 105 GLU A N 1
ATOM 801 C CA . GLU A 1 105 ? -25.043 -15.196 11.472 1.00 91.81 105 GLU A CA 1
ATOM 802 C C . GLU A 1 105 ? -25.623 -14.795 10.102 1.00 91.81 105 GLU A C 1
ATOM 804 O O . GLU A 1 105 ? -25.757 -13.618 9.766 1.00 91.81 105 GLU A O 1
ATOM 809 N N . GLY A 1 106 ? -25.917 -15.795 9.266 1.00 91.56 106 GLY A N 1
ATOM 810 C CA . GLY A 1 106 ? -26.378 -15.615 7.884 1.00 91.56 106 GLY A CA 1
ATOM 811 C C . GLY A 1 106 ? -25.285 -15.250 6.865 1.00 91.56 106 GLY A C 1
ATOM 812 O O . GLY A 1 106 ? -25.475 -15.509 5.674 1.00 91.56 106 GLY A O 1
ATOM 813 N N . TRP A 1 107 ? -24.142 -14.710 7.300 1.00 94.81 107 TRP A N 1
ATOM 814 C CA . TRP A 1 107 ? -23.003 -14.402 6.428 1.00 94.81 107 TRP A CA 1
ATOM 815 C C . TRP A 1 107 ? -22.275 -15.689 6.004 1.00 94.81 107 TRP A C 1
ATOM 817 O O . TRP A 1 107 ? -22.454 -16.760 6.589 1.00 94.81 107 TRP A O 1
ATOM 827 N N . LYS A 1 108 ? -21.450 -15.605 4.954 1.00 91.12 108 LYS A N 1
ATOM 828 C CA . LYS A 1 108 ? -20.720 -16.755 4.393 1.00 91.12 108 LYS A CA 1
ATOM 829 C C . LYS A 1 108 ? -19.274 -16.408 4.079 1.00 91.12 108 LYS A C 1
ATOM 831 O O . LYS A 1 108 ? -18.976 -15.312 3.623 1.00 91.12 108 LYS A O 1
ATOM 836 N N . GLU A 1 109 ? -18.382 -17.373 4.256 1.00 87.25 109 GLU A N 1
ATOM 837 C CA . GLU A 1 109 ? -17.015 -17.291 3.741 1.00 87.25 109 GLU A CA 1
ATOM 838 C C . GLU A 1 109 ? -17.060 -17.372 2.201 1.00 87.25 109 GLU A C 1
ATOM 840 O O . GLU A 1 109 ? -17.649 -18.292 1.628 1.00 87.25 109 GLU A O 1
ATOM 845 N N . GLY A 1 110 ? -16.520 -16.354 1.532 1.00 82.00 110 GLY A N 1
ATOM 846 C CA . GLY A 1 110 ? -16.448 -16.251 0.076 1.00 82.00 110 GLY A CA 1
ATOM 847 C C . GLY A 1 110 ? -15.231 -16.973 -0.515 1.00 82.00 110 GLY A C 1
ATOM 848 O O . GLY A 1 110 ? -14.379 -17.470 0.221 1.00 82.00 110 GLY A O 1
ATOM 849 N N . PRO A 1 111 ? -15.108 -17.026 -1.854 1.00 73.38 111 PRO A N 1
ATOM 850 C CA . PRO A 1 111 ? -13.925 -17.592 -2.493 1.00 73.38 111 PRO A CA 1
ATOM 851 C C . PRO A 1 111 ? -12.662 -16.777 -2.142 1.00 73.38 111 PRO A C 1
ATOM 853 O O . PRO A 1 111 ? -12.747 -15.548 -2.031 1.00 73.38 111 PRO A O 1
ATOM 856 N N . PRO A 1 112 ? -11.482 -17.420 -2.026 1.00 66.06 112 PRO A N 1
ATOM 857 C CA . PRO A 1 112 ? -10.214 -16.717 -1.863 1.00 66.06 112 PRO A CA 1
ATOM 858 C C . PRO A 1 112 ? -9.985 -15.677 -2.967 1.00 66.06 112 PRO A C 1
ATOM 860 O O . PRO A 1 112 ? -10.272 -15.914 -4.141 1.00 66.06 112 PRO A O 1
ATOM 863 N N . ARG A 1 113 ? -9.444 -14.519 -2.585 1.00 68.56 113 ARG A N 1
ATOM 864 C CA . ARG A 1 113 ? -9.146 -13.380 -3.465 1.00 68.56 113 ARG A CA 1
ATOM 865 C C . ARG A 1 113 ? -7.748 -12.859 -3.124 1.00 68.56 113 ARG A C 1
ATOM 867 O O . ARG A 1 113 ? -7.355 -12.883 -1.962 1.00 68.56 113 ARG A O 1
ATOM 874 N N . MET A 1 114 ? -6.989 -12.402 -4.124 1.00 60.38 114 MET A N 1
ATOM 875 C CA . MET A 1 114 ? -5.620 -11.910 -3.898 1.00 60.38 114 MET A CA 1
ATOM 876 C C . MET A 1 114 ? -5.595 -10.725 -2.919 1.00 60.38 114 MET A C 1
ATOM 878 O O . MET A 1 114 ? -6.521 -9.916 -2.898 1.00 60.38 114 MET A O 1
ATOM 882 N N . MET A 1 115 ? -4.518 -10.622 -2.131 1.00 74.94 115 MET A N 1
ATOM 883 C CA . MET A 1 115 ? -4.318 -9.593 -1.094 1.00 74.94 115 MET A CA 1
ATOM 884 C C . MET A 1 115 ? -5.399 -9.556 0.006 1.00 74.94 115 MET A C 1
ATOM 886 O O . MET A 1 115 ? -5.575 -8.531 0.666 1.00 74.94 115 MET A O 1
ATOM 890 N N . ARG A 1 116 ? -6.113 -10.667 0.228 1.00 85.81 116 ARG A N 1
ATOM 891 C CA . ARG A 1 116 ? -7.079 -10.827 1.320 1.00 85.81 116 ARG A CA 1
ATOM 892 C C . ARG A 1 116 ? -6.808 -12.109 2.103 1.00 85.81 116 ARG A C 1
ATOM 894 O O . ARG A 1 116 ? -6.598 -13.161 1.511 1.00 85.81 116 ARG A O 1
ATOM 901 N N . GLU A 1 117 ? -6.879 -12.002 3.423 1.00 86.44 117 GLU A N 1
ATOM 902 C CA . GLU A 1 117 ? -6.854 -13.125 4.367 1.00 86.44 117 GLU A CA 1
ATOM 903 C C . GLU A 1 117 ? -8.211 -13.844 4.371 1.00 86.44 117 GLU A C 1
ATOM 905 O O . GLU A 1 117 ? -8.274 -15.069 4.425 1.00 86.44 117 GLU A O 1
ATOM 910 N N . ALA A 1 118 ? -9.307 -13.087 4.230 1.00 87.19 118 ALA A N 1
ATOM 911 C CA . ALA A 1 118 ? -10.643 -13.627 4.001 1.00 87.19 118 ALA A CA 1
ATOM 912 C C . ALA A 1 118 ? -11.533 -12.664 3.199 1.00 87.19 118 ALA A C 1
ATOM 914 O O . ALA A 1 118 ? -11.248 -11.478 3.020 1.00 87.19 118 ALA A O 1
ATOM 915 N N . THR A 1 119 ? -12.646 -13.198 2.704 1.00 88.69 119 THR A N 1
ATOM 916 C CA . THR A 1 119 ? -13.759 -12.428 2.140 1.00 88.69 119 THR A CA 1
ATOM 917 C C . THR A 1 119 ? -15.037 -12.933 2.786 1.00 88.69 119 THR A C 1
ATOM 919 O O . THR A 1 119 ? -15.302 -14.129 2.704 1.00 88.69 119 THR A O 1
ATOM 922 N N . LEU A 1 120 ? -15.822 -12.061 3.416 1.00 92.25 120 LEU A N 1
ATOM 923 C CA . LEU A 1 120 ? -17.114 -12.434 3.995 1.00 92.25 120 LEU A CA 1
ATOM 924 C C . LEU A 1 120 ? -18.245 -11.855 3.146 1.00 92.25 120 LEU A C 1
ATOM 926 O O . LEU A 1 120 ? -18.319 -10.646 2.955 1.00 92.25 120 LEU A O 1
ATOM 930 N N . LEU A 1 121 ? -19.109 -12.721 2.629 1.00 91.50 121 LEU A N 1
ATOM 931 C CA . LEU A 1 121 ? -20.288 -12.369 1.844 1.00 91.50 121 LEU A CA 1
ATOM 932 C C . LEU A 1 121 ? -21.478 -12.166 2.784 1.00 91.50 121 LEU A C 1
ATOM 934 O O . LEU A 1 121 ? -21.763 -13.031 3.620 1.00 91.50 121 LEU A O 1
ATOM 938 N N . LEU A 1 122 ? -22.181 -11.048 2.628 1.00 91.94 122 LEU A N 1
ATOM 939 C CA . LEU A 1 122 ? -23.378 -10.742 3.409 1.00 91.94 122 LEU A CA 1
ATOM 940 C C . LEU A 1 122 ? -24.596 -11.557 2.907 1.00 91.94 122 LEU A C 1
ATOM 942 O O . LEU A 1 122 ? -24.610 -12.008 1.759 1.00 91.94 122 LEU A O 1
ATOM 946 N N . PRO A 1 123 ? -25.630 -11.777 3.746 1.00 86.62 123 PRO A N 1
ATOM 947 C CA . PRO A 1 123 ? -26.833 -12.524 3.360 1.00 86.62 123 PRO A CA 1
ATOM 948 C C . PRO A 1 123 ? -27.720 -11.787 2.344 1.00 86.62 123 PRO A C 1
ATOM 950 O O . PRO A 1 123 ? -28.447 -12.438 1.592 1.00 86.62 123 PRO A O 1
ATOM 953 N N . GLU A 1 124 ? -27.663 -10.452 2.314 1.00 81.50 124 GLU A N 1
ATOM 954 C CA . GLU A 1 124 ? -28.389 -9.594 1.374 1.00 81.50 124 GLU A CA 1
ATOM 955 C C . GLU A 1 124 ? -27.440 -8.637 0.641 1.00 81.50 124 GLU A C 1
ATOM 957 O O . GLU A 1 124 ? -26.467 -8.145 1.212 1.00 81.50 124 GLU A O 1
ATOM 962 N N . GLY A 1 125 ? -27.778 -8.328 -0.616 1.00 70.56 125 GLY A N 1
ATOM 963 C CA . GLY A 1 125 ? -26.957 -7.508 -1.508 1.00 70.56 125 GLY A CA 1
ATOM 964 C C . GLY A 1 125 ? -25.850 -8.296 -2.218 1.00 70.56 125 GLY A C 1
ATOM 965 O O . GLY A 1 125 ? -25.686 -9.497 -2.021 1.00 70.56 125 GLY A O 1
ATOM 966 N N . ASP A 1 126 ? -25.101 -7.600 -3.069 1.00 79.69 126 ASP A N 1
ATOM 967 C CA . ASP A 1 126 ? -23.834 -8.064 -3.652 1.00 79.69 126 ASP A CA 1
ATOM 968 C C . ASP A 1 126 ? -22.699 -7.300 -2.954 1.00 79.69 126 ASP A C 1
ATOM 970 O O . ASP A 1 126 ? -22.035 -6.436 -3.528 1.00 79.69 126 ASP A O 1
ATOM 974 N N . VAL A 1 127 ? -22.600 -7.534 -1.640 1.00 86.69 127 VAL A N 1
ATOM 975 C CA . VAL A 1 127 ? -21.748 -6.800 -0.697 1.00 86.69 127 VAL A CA 1
ATOM 976 C C . VAL A 1 127 ? -20.835 -7.786 0.021 1.00 86.69 127 VAL A C 1
ATOM 978 O O . VAL A 1 127 ? -21.290 -8.816 0.528 1.00 86.69 127 VAL A O 1
ATOM 981 N N . ASP A 1 128 ? -19.545 -7.456 0.088 1.00 91.75 128 ASP A N 1
ATOM 982 C CA . ASP A 1 128 ? -18.544 -8.270 0.766 1.00 91.75 128 ASP A CA 1
ATOM 983 C C . ASP A 1 128 ? -17.598 -7.456 1.655 1.00 91.75 128 ASP A C 1
ATOM 985 O O . ASP A 1 128 ? -17.166 -6.360 1.290 1.00 91.75 128 ASP A O 1
ATOM 989 N N . VAL A 1 129 ? -17.247 -8.027 2.811 1.00 96.12 129 VAL A N 1
ATOM 990 C CA . VAL A 1 129 ? -16.165 -7.533 3.666 1.00 96.12 129 VAL A CA 1
ATOM 991 C C . VAL A 1 129 ? -14.859 -8.166 3.205 1.00 96.12 129 VAL A C 1
ATOM 993 O O . VAL A 1 129 ? -14.667 -9.381 3.299 1.00 96.12 129 VAL A O 1
ATOM 996 N N . ALA A 1 130 ? -13.935 -7.339 2.730 1.00 95.44 130 ALA A N 1
ATOM 997 C CA . ALA A 1 130 ? -12.541 -7.713 2.567 1.00 95.44 130 ALA A CA 1
ATOM 998 C C . ALA A 1 130 ? -11.853 -7.713 3.937 1.00 95.44 130 ALA A C 1
ATOM 1000 O O . ALA A 1 130 ? -11.878 -6.693 4.624 1.00 95.44 130 ALA A O 1
ATOM 1001 N N . ILE A 1 131 ? -11.215 -8.824 4.304 1.00 95.38 131 ILE A N 1
ATOM 1002 C CA . ILE A 1 131 ? -10.306 -8.895 5.452 1.00 95.38 131 ILE A CA 1
ATOM 1003 C C . ILE A 1 131 ? -8.891 -9.013 4.897 1.00 95.38 131 ILE A C 1
ATOM 1005 O O . ILE A 1 131 ? -8.599 -9.928 4.125 1.00 95.38 131 ILE A O 1
ATOM 1009 N N . SER A 1 132 ? -8.018 -8.075 5.237 1.00 93.19 132 SER A N 1
ATOM 1010 C CA . SER A 1 132 ? -6.638 -8.021 4.747 1.00 93.19 132 SER A CA 1
ATOM 1011 C C . SER A 1 132 ? -5.712 -7.393 5.785 1.00 93.19 132 SER A C 1
ATOM 1013 O O . SER A 1 132 ? -6.170 -6.859 6.793 1.00 93.19 132 SER A O 1
ATOM 1015 N N . LYS A 1 133 ? -4.399 -7.449 5.551 1.00 90.00 133 LYS A N 1
ATOM 1016 C CA . LYS A 1 133 ? -3.411 -6.766 6.389 1.00 90.00 133 LYS A CA 1
ATOM 1017 C C . LYS A 1 133 ? -2.239 -6.243 5.574 1.00 90.00 133 LYS A C 1
ATOM 1019 O O . LYS A 1 133 ? -1.922 -6.780 4.511 1.00 90.00 133 LYS A O 1
ATOM 1024 N N . LEU A 1 134 ? -1.602 -5.198 6.084 1.00 82.62 134 LEU A N 1
ATOM 1025 C CA . LEU A 1 134 ? -0.368 -4.614 5.563 1.00 82.62 134 LEU A CA 1
ATOM 1026 C C . LEU A 1 134 ? 0.623 -4.442 6.720 1.00 82.62 134 LEU A C 1
ATOM 1028 O O . LEU A 1 134 ? 0.232 -4.467 7.885 1.00 82.62 134 LEU A O 1
ATOM 1032 N N . ALA A 1 135 ? 1.899 -4.226 6.405 1.00 80.50 135 ALA A N 1
ATOM 1033 C CA . ALA A 1 135 ? 2.863 -3.806 7.417 1.00 80.50 135 ALA A CA 1
ATOM 1034 C C . ALA A 1 135 ? 2.478 -2.430 7.994 1.00 80.50 135 ALA A C 1
ATOM 1036 O O . ALA A 1 135 ? 2.055 -1.532 7.252 1.00 80.50 135 ALA A O 1
ATOM 1037 N N . PHE A 1 136 ? 2.653 -2.280 9.303 1.00 85.25 136 PHE A N 1
ATOM 1038 C CA . PHE A 1 136 ? 2.559 -1.027 10.040 1.00 85.25 136 PHE A CA 1
ATOM 1039 C C . PHE A 1 136 ? 3.985 -0.547 10.382 1.00 85.25 136 PHE A C 1
ATOM 1041 O O . PHE A 1 136 ? 4.739 -1.315 10.978 1.00 85.25 136 PHE A O 1
ATOM 1048 N N . PRO A 1 137 ? 4.397 0.672 9.980 1.00 77.62 137 PRO A N 1
ATOM 1049 C CA . PRO A 1 137 ? 5.783 1.129 10.099 1.00 77.62 137 PRO A CA 1
ATOM 1050 C C . PRO A 1 137 ? 6.129 1.779 11.450 1.00 77.62 137 PRO A C 1
ATOM 1052 O O . PRO A 1 137 ? 7.272 2.188 11.621 1.00 77.62 137 PRO A O 1
ATOM 1055 N N . GLY A 1 138 ? 5.176 1.901 12.382 1.00 77.12 138 GLY A N 1
ATOM 1056 C CA . GLY A 1 138 ? 5.384 2.466 13.723 1.00 77.12 138 GLY A CA 1
ATOM 1057 C C . GLY A 1 138 ? 4.724 3.830 13.946 1.00 77.12 138 GLY A C 1
ATOM 1058 O O . GLY A 1 138 ? 4.158 4.050 15.014 1.00 77.12 138 GLY A O 1
ATOM 1059 N N . ASP A 1 139 ? 4.728 4.712 12.944 1.00 88.62 139 ASP A N 1
ATOM 1060 C 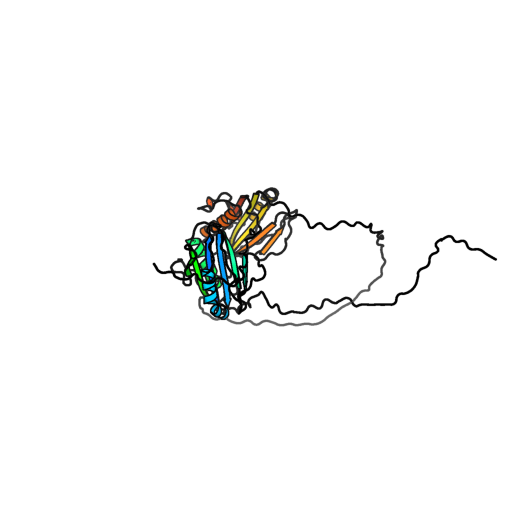CA . ASP A 1 139 ? 3.998 5.986 13.009 1.00 88.62 139 ASP A CA 1
ATOM 1061 C C . ASP A 1 139 ? 2.489 5.743 12.868 1.00 88.62 139 ASP A C 1
ATOM 1063 O O . ASP A 1 139 ? 2.043 5.190 11.859 1.00 88.62 139 ASP A O 1
ATOM 1067 N N . LEU A 1 140 ? 1.712 6.105 13.891 1.00 86.94 140 LEU A N 1
ATOM 1068 C CA . LEU A 1 140 ? 0.270 5.872 13.932 1.00 86.94 140 LEU A CA 1
ATOM 1069 C C . LEU A 1 140 ? -0.511 6.933 13.149 1.00 86.94 140 LEU A C 1
ATOM 1071 O O . LEU A 1 140 ? -1.372 6.581 12.340 1.00 86.94 140 LEU A O 1
ATOM 1075 N N . ASP A 1 141 ? -0.209 8.210 13.373 1.00 86.31 141 ASP A N 1
ATOM 1076 C CA . ASP A 1 141 ? -1.035 9.324 12.908 1.00 86.31 141 ASP A CA 1
ATOM 1077 C C . ASP A 1 141 ? -0.894 9.523 11.395 1.00 86.31 141 ASP A C 1
ATOM 1079 O O . ASP A 1 141 ? -1.910 9.600 10.695 1.00 86.31 141 ASP A O 1
ATOM 1083 N N . ASP A 1 142 ? 0.336 9.493 10.862 1.00 80.38 142 ASP A N 1
ATOM 1084 C CA . ASP A 1 142 ? 0.582 9.547 9.413 1.00 80.38 142 ASP A CA 1
ATOM 1085 C C . ASP A 1 142 ? -0.019 8.317 8.715 1.00 80.38 142 ASP A C 1
ATOM 1087 O O . ASP A 1 142 ? -0.614 8.414 7.634 1.00 80.38 142 ASP A O 1
ATOM 1091 N N . TYR A 1 143 ? 0.074 7.138 9.339 1.00 83.00 143 TYR A N 1
ATOM 1092 C CA . TYR A 1 143 ? -0.462 5.908 8.760 1.00 83.00 143 TYR A CA 1
ATOM 1093 C C . TYR A 1 143 ? -1.991 5.915 8.714 1.00 83.00 143 TYR A C 1
ATOM 1095 O O . TYR A 1 143 ? -2.566 5.568 7.676 1.00 83.00 143 TYR A O 1
ATOM 1103 N N . LEU A 1 144 ? -2.668 6.336 9.786 1.00 90.25 144 LEU A N 1
ATOM 1104 C CA . LEU A 1 144 ? -4.120 6.519 9.785 1.00 90.25 144 LEU A CA 1
ATOM 1105 C C . LEU A 1 144 ? -4.519 7.568 8.737 1.00 90.25 144 LEU A C 1
ATOM 1107 O O . LEU A 1 144 ? -5.305 7.251 7.842 1.00 90.25 144 LEU A O 1
ATOM 1111 N N . LYS A 1 145 ? -3.902 8.757 8.758 1.00 86.25 145 LYS A N 1
ATOM 1112 C CA . LYS A 1 145 ? -4.152 9.857 7.810 1.00 86.25 145 LYS A CA 1
ATOM 1113 C C . LYS A 1 145 ? -4.040 9.414 6.352 1.00 86.25 145 LYS A C 1
ATOM 1115 O O . LYS A 1 145 ? -4.960 9.639 5.565 1.00 86.25 145 LYS A O 1
ATOM 1120 N N . MET A 1 146 ? -2.965 8.715 5.990 1.00 83.75 146 MET A N 1
ATOM 1121 C CA . MET A 1 146 ? -2.760 8.176 4.643 1.00 83.75 146 MET A CA 1
ATOM 1122 C C . MET A 1 146 ? -3.836 7.147 4.260 1.00 83.75 146 MET A C 1
ATOM 1124 O O . MET A 1 146 ? -4.371 7.181 3.147 1.00 83.75 146 MET A O 1
ATOM 1128 N N . ASN A 1 147 ? -4.172 6.222 5.167 1.00 87.81 147 ASN A N 1
ATOM 1129 C CA . ASN A 1 147 ? -5.158 5.177 4.897 1.00 87.81 147 ASN A CA 1
ATOM 1130 C C . ASN A 1 147 ? -6.574 5.751 4.726 1.00 87.81 147 ASN A C 1
ATOM 1132 O O . ASN A 1 147 ? -7.275 5.333 3.798 1.00 87.81 147 ASN A O 1
ATOM 1136 N N . ILE A 1 148 ? -6.950 6.726 5.561 1.00 93.12 148 ILE A N 1
ATOM 1137 C CA . ILE A 1 148 ? -8.224 7.448 5.498 1.00 93.12 148 ILE A CA 1
ATOM 1138 C C . ILE A 1 148 ? -8.298 8.334 4.253 1.00 93.12 148 ILE A C 1
ATOM 1140 O O . ILE A 1 148 ? -9.261 8.217 3.500 1.00 93.12 148 ILE A O 1
ATOM 1144 N N . ASN A 1 149 ? -7.291 9.158 3.953 1.00 89.19 149 ASN A N 1
ATOM 1145 C CA . ASN A 1 149 ? -7.336 10.051 2.785 1.00 89.19 149 ASN A CA 1
ATOM 1146 C C . ASN A 1 149 ? -7.395 9.282 1.456 1.00 89.19 149 ASN A C 1
ATOM 1148 O O . ASN A 1 149 ? -8.159 9.642 0.560 1.00 89.19 149 ASN A O 1
ATOM 1152 N N . ARG A 1 150 ? -6.703 8.141 1.357 1.00 85.69 150 ARG A N 1
ATOM 1153 C CA . ARG A 1 150 ? -6.836 7.208 0.225 1.00 85.69 150 ARG A CA 1
ATOM 1154 C C . ARG A 1 150 ? -8.253 6.619 0.102 1.00 85.69 150 ARG A C 1
ATOM 1156 O O . ARG A 1 150 ? -8.700 6.336 -1.008 1.00 85.69 150 ARG A O 1
ATOM 1163 N N . TRP A 1 151 ? -8.962 6.395 1.209 1.00 91.88 151 TRP A N 1
ATOM 1164 C CA . TRP A 1 151 ? -10.357 5.932 1.194 1.00 91.88 151 TRP A CA 1
ATOM 1165 C C . TRP A 1 151 ? -11.355 7.054 0.883 1.00 91.88 151 TRP A C 1
ATOM 1167 O O . TRP A 1 151 ? -12.302 6.821 0.135 1.00 91.88 151 TRP A O 1
ATOM 1177 N N . ARG A 1 152 ? -11.106 8.275 1.370 1.00 91.00 152 ARG A N 1
ATOM 1178 C CA . ARG A 1 152 ? -11.859 9.491 1.025 1.00 91.00 152 ARG A CA 1
ATOM 1179 C C . ARG A 1 152 ? -11.801 9.766 -0.482 1.00 91.00 152 ARG A C 1
ATOM 1181 O O . ARG A 1 152 ? -12.852 9.907 -1.102 1.00 91.00 152 ARG A O 1
ATOM 1188 N N . GLY A 1 153 ? -10.623 9.660 -1.102 1.00 84.94 153 GLY A N 1
ATOM 1189 C CA . GLY A 1 153 ? -10.472 9.762 -2.561 1.00 84.94 153 GLY A CA 1
ATOM 1190 C C . GLY A 1 153 ? -11.265 8.713 -3.363 1.00 84.94 153 GLY A C 1
ATOM 1191 O O . GLY A 1 153 ? -11.792 9.024 -4.427 1.00 84.94 153 GLY A O 1
ATOM 1192 N N . GLN A 1 154 ? -11.451 7.493 -2.837 1.00 81.00 154 GLN A N 1
ATOM 1193 C CA . GLN A 1 154 ? -12.298 6.457 -3.468 1.00 81.00 154 GLN A CA 1
ATOM 1194 C C . GLN A 1 154 ? -13.808 6.765 -3.393 1.00 81.00 154 GLN A C 1
ATOM 1196 O O . GLN A 1 154 ? -14.600 6.135 -4.093 1.00 81.00 154 GLN A O 1
ATOM 1201 N N . LEU A 1 155 ? -14.204 7.734 -2.564 1.00 86.50 155 LEU A N 1
ATOM 1202 C CA . LEU A 1 155 ? -15.564 8.267 -2.438 1.00 86.50 155 LEU A CA 1
ATOM 1203 C C . LEU A 1 155 ? -15.707 9.675 -3.055 1.00 86.50 155 LEU A C 1
ATOM 1205 O O . LEU A 1 155 ? -16.748 10.306 -2.883 1.00 86.50 155 LEU A O 1
ATOM 1209 N N . GLY A 1 156 ? -14.671 10.195 -3.727 1.00 84.62 156 GLY A N 1
ATOM 1210 C CA . GLY A 1 156 ? -14.663 11.566 -4.250 1.00 84.62 156 GLY A CA 1
ATOM 1211 C C . GLY A 1 156 ? -14.681 12.652 -3.164 1.00 84.62 156 GLY A C 1
ATOM 1212 O O . GLY A 1 156 ? -15.131 13.763 -3.424 1.00 84.62 156 GLY A O 1
ATOM 1213 N N . LEU A 1 157 ? -14.239 12.332 -1.943 1.00 86.00 157 LEU A N 1
ATOM 1214 C CA . LEU A 1 157 ? -14.192 13.255 -0.808 1.00 86.00 157 LEU A CA 1
ATOM 1215 C C . LEU A 1 157 ? -12.806 13.901 -0.685 1.00 86.00 157 LEU A C 1
ATOM 1217 O O . LEU A 1 157 ? -11.792 13.204 -0.750 1.00 86.00 157 LEU A O 1
ATOM 1221 N N . GLU A 1 158 ? -12.782 15.209 -0.415 1.00 87.19 158 GLU A N 1
ATOM 1222 C CA . GLU A 1 158 ? -11.562 15.981 -0.132 1.00 87.19 158 GLU A CA 1
ATOM 1223 C C . GLU A 1 158 ? -10.705 15.332 0.973 1.00 87.19 158 GLU A C 1
ATOM 1225 O O . GLU A 1 158 ? -11.267 14.799 1.942 1.00 87.19 158 GLU A O 1
ATOM 1230 N N . PRO A 1 159 ? -9.362 15.379 0.893 1.00 86.19 159 PRO A N 1
ATOM 1231 C CA . PRO A 1 159 ? -8.493 14.874 1.952 1.00 86.19 159 PRO A CA 1
ATOM 1232 C C . PRO A 1 159 ? -8.687 15.662 3.257 1.00 86.19 159 PRO A C 1
ATOM 1234 O O . PRO A 1 159 ? -8.975 16.856 3.250 1.00 86.19 159 PRO A O 1
ATOM 1237 N N . ALA A 1 160 ? -8.522 14.990 4.394 1.00 87.12 160 ALA A N 1
ATOM 1238 C CA . ALA A 1 160 ? -8.460 15.626 5.703 1.00 87.12 160 ALA A CA 1
ATOM 1239 C C . ALA A 1 160 ? -7.004 15.992 6.042 1.00 87.12 160 ALA A C 1
ATOM 1241 O O . ALA A 1 160 ? -6.101 15.158 5.922 1.00 87.12 160 ALA A O 1
ATOM 1242 N N . GLU A 1 161 ? -6.764 17.232 6.476 1.00 82.62 161 GLU A N 1
ATOM 1243 C CA . GLU A 1 161 ? -5.428 17.686 6.893 1.00 82.62 161 GLU A CA 1
ATOM 1244 C C . GLU A 1 161 ? -4.995 17.057 8.229 1.00 82.62 161 GLU A C 1
ATOM 1246 O O . GLU A 1 161 ? -3.812 16.748 8.415 1.00 82.62 161 GLU A O 1
ATOM 1251 N N . LYS A 1 162 ? -5.964 16.817 9.123 1.00 81.75 162 LYS A N 1
ATOM 1252 C CA . LYS A 1 162 ? -5.809 16.189 10.442 1.00 81.75 162 LYS A CA 1
ATOM 1253 C C . LYS A 1 162 ? -6.800 15.037 10.625 1.00 81.75 162 LYS A C 1
ATOM 1255 O O . LYS A 1 162 ? -7.825 14.982 9.946 1.00 81.75 162 LYS A O 1
ATOM 1260 N N . MET A 1 163 ? -6.494 14.132 11.551 1.00 82.81 163 MET A N 1
ATOM 126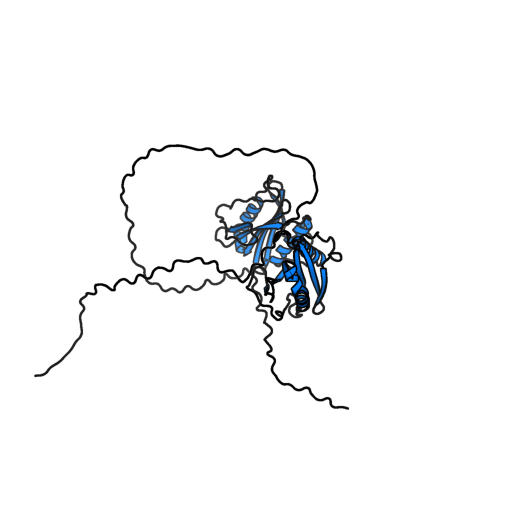1 C CA . MET A 1 163 ? -7.268 12.908 11.798 1.00 82.81 163 MET A CA 1
ATOM 1262 C C . MET A 1 163 ? -8.420 13.075 12.799 1.00 82.81 163 MET A C 1
ATOM 1264 O O . MET A 1 163 ? -9.441 12.407 12.660 1.00 82.81 163 MET A O 1
ATOM 1268 N N . ASP A 1 164 ? -8.296 13.989 13.758 1.00 78.12 164 ASP A N 1
ATOM 1269 C CA . ASP A 1 164 ? -9.352 14.390 14.698 1.00 78.12 164 ASP A CA 1
ATOM 1270 C C . ASP A 1 164 ? -10.506 15.140 14.004 1.00 78.12 164 ASP A C 1
ATOM 1272 O O . ASP A 1 164 ? -11.670 15.003 14.376 1.00 78.12 164 ASP A O 1
ATOM 1276 N N . GLU A 1 165 ? -10.189 15.883 12.943 1.00 77.69 165 GLU A N 1
ATOM 1277 C CA . GLU A 1 165 ? -11.146 16.600 12.089 1.00 77.69 165 GLU A CA 1
ATOM 1278 C C . GLU A 1 165 ? -11.669 15.747 10.906 1.00 77.69 165 GLU A C 1
ATOM 1280 O O . GLU A 1 165 ? -12.508 16.201 10.120 1.00 77.69 165 GLU A O 1
ATOM 1285 N N . ALA A 1 166 ? -11.210 14.496 10.756 1.00 84.75 166 ALA A N 1
ATOM 1286 C CA . ALA A 1 166 ? -11.532 13.636 9.615 1.00 84.75 166 ALA A CA 1
ATOM 1287 C C . ALA A 1 166 ? -12.959 13.057 9.688 1.00 84.75 166 ALA A C 1
ATOM 1289 O O . ALA A 1 166 ? -13.182 11.922 10.108 1.00 84.75 166 ALA A O 1
ATOM 1290 N N . ALA A 1 167 ? -13.942 13.827 9.208 1.00 87.06 167 ALA A N 1
ATOM 1291 C CA . ALA A 1 167 ? -15.348 13.417 9.158 1.00 87.06 167 ALA A CA 1
ATOM 1292 C C . ALA A 1 167 ? -15.541 11.993 8.586 1.00 87.06 167 ALA A C 1
ATOM 1294 O O . ALA A 1 167 ? -15.060 11.680 7.492 1.00 87.06 167 ALA A O 1
ATOM 1295 N N . GLY A 1 168 ? -16.262 11.156 9.339 1.00 91.56 168 GLY A N 1
ATOM 1296 C CA . GLY A 1 168 ? -16.469 9.729 9.066 1.00 91.56 168 GLY A CA 1
ATOM 1297 C C . GLY A 1 168 ? -15.569 8.791 9.881 1.00 91.56 168 GLY A C 1
ATOM 1298 O O . GLY A 1 168 ? -15.870 7.603 9.959 1.00 91.56 168 GLY A O 1
ATOM 1299 N N . VAL A 1 169 ? -14.503 9.288 10.518 1.00 95.62 169 VAL A N 1
ATOM 1300 C CA . VAL A 1 169 ? -13.670 8.497 11.441 1.00 95.62 169 VAL A CA 1
ATOM 1301 C C . VAL A 1 169 ? -14.259 8.515 12.858 1.00 95.62 169 VAL A C 1
ATOM 1303 O O . VAL A 1 169 ? -14.690 9.559 13.346 1.00 95.62 169 VAL A O 1
ATOM 1306 N N . ARG A 1 170 ? -14.244 7.363 13.539 1.00 95.12 170 ARG A N 1
ATOM 1307 C CA . ARG A 1 170 ? -14.454 7.226 14.990 1.00 95.12 170 ARG A CA 1
ATOM 1308 C C . ARG A 1 170 ? -13.492 6.198 15.581 1.00 95.12 170 ARG A C 1
ATOM 1310 O O . ARG A 1 170 ? -13.104 5.252 14.899 1.00 95.12 170 ARG A O 1
ATOM 1317 N N . GLU A 1 171 ? -13.170 6.337 16.859 1.00 96.25 171 GLU A N 1
ATOM 1318 C CA . GLU A 1 171 ? -12.493 5.277 17.611 1.00 96.25 171 GLU A CA 1
ATOM 1319 C C . GLU A 1 171 ? -13.499 4.242 18.134 1.00 96.25 171 GLU A C 1
ATOM 1321 O O . GLU A 1 171 ? -14.660 4.561 18.412 1.00 96.25 171 GLU A O 1
ATOM 1326 N N . ILE A 1 172 ? -13.037 3.004 18.288 1.00 97.06 172 ILE A N 1
ATOM 1327 C CA . ILE A 1 172 ? -13.703 1.922 19.016 1.00 97.06 172 ILE A CA 1
ATOM 1328 C C . ILE A 1 172 ? -12.714 1.277 19.989 1.00 97.06 172 ILE A C 1
ATOM 1330 O O . ILE A 1 172 ? -11.501 1.345 19.794 1.00 97.06 172 ILE A O 1
ATOM 1334 N N . GLN A 1 173 ? -13.241 0.646 21.036 1.00 97.56 173 GLN A N 1
ATOM 1335 C CA . GLN A 1 173 ? -12.466 -0.154 21.982 1.00 97.56 173 GLN A CA 1
ATOM 1336 C C . GLN A 1 173 ? -12.832 -1.621 21.792 1.00 97.56 173 GLN A C 1
ATOM 1338 O O . GLN A 1 173 ? -14.005 -1.978 21.890 1.00 97.56 173 GLN A O 1
ATOM 1343 N N . VAL A 1 174 ? -11.833 -2.454 21.520 1.00 96.38 174 VAL A N 1
ATOM 1344 C CA . VAL A 1 174 ? -11.986 -3.890 21.259 1.00 96.38 174 VAL A CA 1
ATOM 1345 C C . VAL A 1 174 ? -10.951 -4.613 22.110 1.00 96.38 174 VAL A C 1
ATOM 1347 O O . VAL A 1 174 ? -9.774 -4.280 22.038 1.00 96.38 174 VAL A O 1
ATOM 1350 N N . ASP A 1 175 ? -11.387 -5.516 22.994 1.00 94.75 175 ASP A N 1
ATOM 1351 C CA . ASP A 1 175 ? -10.546 -6.199 23.997 1.00 94.75 175 ASP A CA 1
ATOM 1352 C C . ASP A 1 175 ? -9.551 -5.271 24.745 1.00 94.75 175 ASP A C 1
ATOM 1354 O O . ASP A 1 175 ? -8.430 -5.648 25.080 1.00 94.75 175 ASP A O 1
ATOM 1358 N N . GLY A 1 176 ? -9.962 -4.023 25.009 1.00 92.31 176 GLY A N 1
ATOM 1359 C CA . GLY A 1 176 ? -9.147 -3.011 25.700 1.00 92.31 176 GLY A CA 1
ATOM 1360 C C . GLY A 1 176 ? -8.083 -2.308 24.844 1.00 92.31 176 GLY A C 1
ATOM 1361 O O . GLY A 1 176 ? -7.260 -1.579 25.394 1.00 92.31 176 GLY A O 1
ATOM 1362 N N . GLN A 1 177 ? -8.088 -2.510 23.523 1.00 95.19 177 GLN A N 1
ATOM 1363 C CA . GLN A 1 177 ? -7.218 -1.831 22.559 1.00 95.19 177 GLN A CA 1
ATOM 1364 C C . GLN A 1 177 ? -8.039 -0.883 21.670 1.00 95.19 177 GLN A C 1
ATOM 1366 O O . GLN A 1 177 ? -9.175 -1.189 21.294 1.00 95.19 177 GLN A O 1
ATOM 1371 N N . THR A 1 178 ? -7.454 0.257 21.293 1.00 96.94 178 THR A N 1
ATOM 1372 C CA . THR A 1 178 ? -8.069 1.185 20.333 1.00 96.94 178 THR A CA 1
ATOM 1373 C C . THR A 1 178 ? -7.978 0.639 18.908 1.00 96.94 178 THR A C 1
ATOM 1375 O O . THR A 1 178 ? -6.916 0.206 18.459 1.00 96.94 178 THR A O 1
ATOM 1378 N N . ALA A 1 179 ? -9.086 0.724 18.178 1.00 97.62 179 ALA A N 1
ATOM 1379 C CA . ALA A 1 179 ? -9.144 0.562 16.730 1.00 97.62 179 ALA A CA 1
ATOM 1380 C C . ALA A 1 179 ? -9.965 1.707 16.112 1.00 97.62 179 ALA A C 1
ATOM 1382 O O . ALA A 1 179 ? -10.738 2.372 16.802 1.00 97.62 179 ALA A O 1
ATOM 1383 N N . TRP A 1 180 ? -9.809 1.951 14.809 1.00 97.75 180 TRP A N 1
ATOM 1384 C CA . TRP A 1 180 ? -10.417 3.102 14.128 1.00 97.75 180 TRP A CA 1
ATOM 1385 C C . TRP A 1 180 ? -11.381 2.647 13.045 1.00 97.75 180 TRP A C 1
ATOM 1387 O O . TRP A 1 180 ? -11.001 1.898 12.148 1.00 97.75 180 TRP A O 1
ATOM 1397 N N . VAL A 1 181 ? -12.621 3.125 13.101 1.00 98.06 181 VAL A N 1
ATOM 1398 C CA . VAL A 1 181 ? -13.663 2.858 12.106 1.00 98.06 181 VAL A CA 1
ATOM 1399 C C . VAL A 1 181 ? -13.841 4.082 11.215 1.00 98.06 181 VAL A C 1
ATOM 1401 O O . VAL A 1 181 ? -13.979 5.196 11.708 1.00 98.06 181 VAL A O 1
ATOM 1404 N N . PHE A 1 182 ? -13.882 3.863 9.905 1.00 97.81 182 PHE A N 1
ATOM 1405 C CA . PHE A 1 182 ? -14.227 4.851 8.889 1.00 97.81 182 PHE A CA 1
ATOM 1406 C C . PHE A 1 182 ? -15.559 4.474 8.238 1.00 97.81 182 PHE A C 1
ATOM 1408 O O . PHE A 1 182 ? -15.666 3.420 7.612 1.00 97.81 182 PHE A O 1
ATOM 1415 N N . ASP A 1 183 ? -16.559 5.340 8.372 1.00 97.75 183 ASP A N 1
ATOM 1416 C CA . ASP A 1 183 ? -17.869 5.229 7.732 1.00 97.75 183 ASP A CA 1
ATOM 1417 C C . ASP A 1 183 ? -18.190 6.538 7.007 1.00 97.75 183 ASP A C 1
ATOM 1419 O O . ASP A 1 183 ? -18.355 7.590 7.628 1.00 97.75 183 ASP A O 1
ATOM 1423 N N . ALA A 1 184 ? -18.233 6.483 5.677 1.00 96.12 184 ALA A N 1
ATOM 1424 C CA . ALA A 1 184 ? -18.462 7.655 4.844 1.00 96.12 184 ALA A CA 1
ATOM 1425 C C . ALA A 1 184 ? -19.233 7.315 3.567 1.00 96.12 184 ALA A C 1
ATOM 1427 O O . ALA A 1 184 ? -19.121 6.221 3.006 1.00 96.12 184 ALA A O 1
ATOM 1428 N N . VAL A 1 185 ? -19.988 8.302 3.089 1.00 95.12 185 VAL A N 1
ATOM 1429 C CA . VAL A 1 185 ? -20.738 8.274 1.829 1.00 95.12 185 VAL A CA 1
ATOM 1430 C C . VAL A 1 185 ? -20.129 9.297 0.876 1.00 95.12 185 VAL A C 1
ATOM 1432 O O . VAL A 1 185 ? -19.748 10.385 1.300 1.00 95.12 185 VAL A O 1
ATOM 1435 N N . GLY A 1 186 ? -20.070 8.956 -0.406 1.00 90.88 186 GLY A N 1
ATOM 1436 C CA . GLY A 1 186 ? -19.709 9.871 -1.484 1.00 90.88 186 GLY A CA 1
ATOM 1437 C C . GLY A 1 186 ? -19.981 9.237 -2.847 1.00 90.88 186 GLY A C 1
ATOM 1438 O O . GLY A 1 186 ? -20.452 8.101 -2.930 1.00 90.88 186 GLY A O 1
ATOM 1439 N N . THR A 1 187 ? -19.713 9.948 -3.936 1.00 85.62 187 THR A N 1
ATOM 1440 C CA . THR A 1 187 ? -19.869 9.389 -5.286 1.00 85.62 187 THR A CA 1
ATOM 1441 C C . THR A 1 187 ? -18.712 8.450 -5.599 1.00 85.62 187 THR A C 1
ATOM 1443 O O . THR A 1 187 ? -17.551 8.852 -5.521 1.00 85.62 187 THR A O 1
ATOM 1446 N N . SER A 1 188 ? -19.000 7.208 -5.999 1.00 65.56 188 SER A N 1
ATOM 1447 C CA . SER A 1 188 ? -17.932 6.339 -6.497 1.00 65.56 188 SER A CA 1
ATOM 1448 C C . SER A 1 188 ? -17.422 6.883 -7.828 1.00 65.56 188 SER A C 1
ATOM 1450 O O . SER A 1 188 ? -18.180 7.024 -8.787 1.00 65.56 188 SER A O 1
ATOM 1452 N N . THR A 1 189 ? -16.123 7.160 -7.901 1.00 58.78 189 THR A N 1
ATOM 1453 C CA . THR A 1 189 ? -15.447 7.654 -9.111 1.00 58.78 189 THR A CA 1
ATOM 1454 C C . THR A 1 189 ? -15.216 6.554 -10.159 1.00 58.78 189 THR A C 1
ATOM 1456 O O . THR A 1 189 ? -14.448 6.755 -11.097 1.00 58.78 189 THR A O 1
ATOM 1459 N N . GLY A 1 190 ? -15.808 5.363 -9.982 1.00 46.06 190 GLY A N 1
ATOM 1460 C CA . GLY A 1 190 ? -15.541 4.136 -10.749 1.00 46.06 190 GLY A CA 1
ATOM 1461 C C . GLY A 1 190 ? -14.151 3.531 -10.497 1.00 46.06 190 GLY A C 1
ATOM 1462 O O . GLY A 1 190 ? -13.980 2.315 -10.505 1.00 46.06 190 GLY A O 1
ATOM 1463 N N . GLY A 1 191 ? -13.155 4.370 -10.211 1.00 36.94 191 GLY A N 1
ATOM 1464 C CA . GLY A 1 191 ? -11.763 3.982 -10.065 1.00 36.94 191 GLY A CA 1
ATOM 1465 C C . GLY A 1 191 ? -11.412 3.337 -8.726 1.00 36.94 191 GLY A C 1
ATOM 1466 O O . GLY A 1 191 ? -11.401 3.979 -7.673 1.00 36.94 191 GLY A O 1
ATOM 1467 N N . GLY A 1 192 ? -10.889 2.114 -8.800 1.00 43.31 192 GLY A N 1
ATOM 1468 C CA . GLY A 1 192 ? -9.729 1.793 -7.976 1.00 43.31 192 GLY A CA 1
ATOM 1469 C C . GLY A 1 192 ? -8.568 2.703 -8.392 1.00 43.31 192 GLY A C 1
ATOM 1470 O O . GLY A 1 192 ? -7.960 2.460 -9.422 1.00 43.31 192 GLY A O 1
ATOM 1471 N N . MET A 1 193 ? -8.282 3.741 -7.597 1.00 36.00 193 MET A N 1
ATOM 1472 C CA . MET A 1 193 ? -7.258 4.776 -7.858 1.00 36.00 193 MET A CA 1
ATOM 1473 C C . MET A 1 193 ? -7.476 5.596 -9.146 1.00 36.00 193 MET A C 1
ATOM 1475 O O . MET A 1 193 ? -6.799 5.394 -10.149 1.00 36.00 193 MET A O 1
ATOM 1479 N N . MET A 1 194 ? -8.363 6.595 -9.081 1.00 34.25 194 MET A N 1
ATOM 1480 C CA . MET A 1 194 ? -8.442 7.678 -10.074 1.00 34.25 194 MET A CA 1
ATOM 1481 C C . MET A 1 194 ? -8.269 9.056 -9.402 1.00 34.25 194 MET A C 1
ATOM 1483 O O . MET A 1 194 ? -8.731 9.221 -8.270 1.00 34.25 194 MET A O 1
ATOM 1487 N N . PRO A 1 195 ? -7.596 10.023 -10.059 1.00 30.75 195 PRO A N 1
ATOM 1488 C CA . PRO A 1 195 ? -7.330 11.362 -9.525 1.00 30.75 195 PRO A CA 1
ATOM 1489 C C . PRO A 1 195 ? -8.556 12.295 -9.634 1.00 30.75 195 PRO A C 1
ATOM 1491 O O . PRO A 1 195 ? -9.481 12.010 -10.401 1.00 30.75 195 PRO A O 1
ATOM 1494 N N . PRO A 1 196 ? -8.581 13.425 -8.900 1.00 33.56 196 PRO A N 1
ATOM 1495 C CA . PRO A 1 196 ? -9.672 14.397 -8.972 1.00 33.56 196 PRO A CA 1
ATOM 1496 C C . PRO A 1 196 ? -9.669 15.187 -10.293 1.00 33.56 196 PRO A C 1
ATOM 1498 O O . PRO A 1 196 ? -8.625 15.632 -10.767 1.00 33.56 196 PRO A O 1
ATOM 1501 N N . MET A 1 197 ? -10.856 15.433 -10.859 1.00 37.47 197 MET A N 1
ATOM 1502 C CA . MET A 1 197 ? -11.025 16.400 -11.950 1.00 37.47 197 MET A CA 1
ATOM 1503 C C . MET A 1 197 ? -11.162 17.828 -11.405 1.00 37.47 197 MET A C 1
ATOM 1505 O O . MET A 1 197 ? -11.958 18.088 -10.506 1.00 37.47 197 MET A O 1
ATOM 1509 N N . MET A 1 198 ? -10.427 18.766 -12.009 1.00 34.09 198 MET A N 1
ATOM 1510 C CA . MET A 1 198 ? -10.542 20.211 -11.769 1.00 34.09 198 MET A CA 1
ATOM 1511 C C . MET A 1 198 ? -11.956 20.739 -12.063 1.00 34.09 198 MET A C 1
ATOM 1513 O O . MET A 1 198 ? -12.480 20.539 -13.159 1.00 34.09 198 MET A O 1
ATOM 1517 N N . GLY A 1 199 ? -12.531 21.499 -11.126 1.00 28.17 199 GLY A N 1
ATOM 1518 C CA . GLY A 1 199 ? -13.779 22.245 -11.318 1.00 28.17 199 GLY A CA 1
ATOM 1519 C C . GLY A 1 199 ? -13.551 23.760 -11.360 1.00 28.17 199 GLY A C 1
ATOM 1520 O O . GLY A 1 199 ? -13.163 24.353 -10.357 1.00 28.17 199 GLY A O 1
ATOM 1521 N N . GLY A 1 200 ? -13.834 24.406 -12.496 1.00 26.19 200 GLY A N 1
ATOM 1522 C CA . GLY A 1 200 ? -13.738 25.865 -12.650 1.00 26.19 200 GLY A CA 1
ATOM 1523 C C . GLY A 1 200 ? -14.430 26.372 -13.921 1.00 26.19 200 GLY A C 1
ATOM 1524 O O . GLY A 1 200 ? -14.111 25.938 -15.024 1.00 26.19 200 GLY A O 1
ATOM 1525 N N . ASN A 1 201 ? -15.399 27.281 -13.779 1.00 28.02 201 ASN A N 1
ATOM 1526 C CA . ASN A 1 201 ? -16.270 27.720 -14.879 1.00 28.02 201 ASN A CA 1
ATOM 1527 C C . ASN A 1 201 ? -15.678 28.865 -15.727 1.00 28.02 201 ASN A C 1
ATOM 1529 O O . ASN A 1 201 ? -15.426 29.922 -15.165 1.00 28.02 201 ASN A O 1
ATOM 1533 N N . ALA A 1 202 ? -15.638 28.658 -17.058 1.00 29.89 202 ALA A N 1
ATOM 1534 C CA . ALA A 1 202 ? -16.162 29.509 -18.161 1.00 29.89 202 ALA A CA 1
ATOM 1535 C C . AL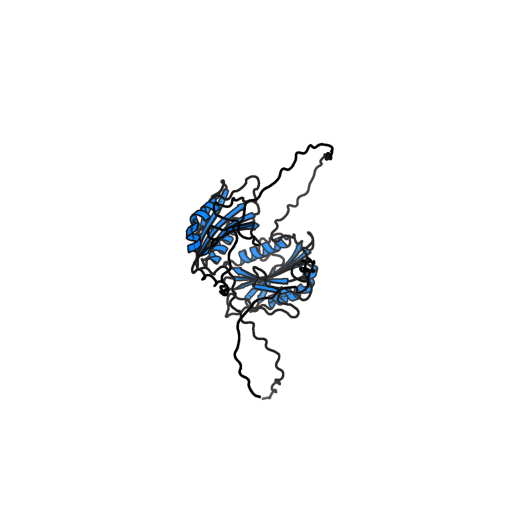A A 1 202 ? -15.849 31.043 -18.221 1.00 29.89 202 ALA A C 1
ATOM 1537 O O . ALA A 1 202 ? -15.452 31.636 -17.226 1.00 29.89 202 ALA A O 1
ATOM 1538 N N . PRO A 1 203 ? -16.107 31.763 -19.348 1.00 40.66 203 PRO A N 1
ATOM 1539 C CA . PRO A 1 203 ? -16.605 31.341 -20.674 1.00 40.66 203 PRO A CA 1
ATOM 1540 C C . PRO A 1 203 ? -15.742 31.825 -21.877 1.00 40.66 203 PRO A C 1
ATOM 1542 O O . PRO A 1 203 ? -14.878 32.675 -21.702 1.00 40.66 203 PRO A O 1
ATOM 1545 N N . PHE A 1 204 ? -16.028 31.364 -23.110 1.00 26.20 204 PHE A N 1
ATOM 1546 C CA . PHE A 1 204 ? -16.370 32.194 -24.301 1.00 26.20 204 PHE A CA 1
ATOM 1547 C C . PHE A 1 204 ? -16.595 31.339 -25.581 1.00 26.20 204 PHE A C 1
ATOM 1549 O O . PHE A 1 204 ? -16.541 30.114 -25.529 1.00 26.20 204 PHE A O 1
ATOM 1556 N N . ALA A 1 205 ? -16.979 31.981 -26.694 1.00 25.39 205 ALA A N 1
ATOM 1557 C CA . ALA A 1 205 ? -17.591 31.378 -27.891 1.00 25.39 205 ALA A CA 1
ATOM 1558 C C . ALA A 1 205 ? -16.625 30.682 -28.889 1.00 25.39 205 ALA A C 1
ATOM 1560 O O . ALA A 1 205 ? -15.418 30.892 -28.847 1.00 25.39 205 ALA A O 1
ATOM 1561 N N . GLY A 1 206 ? -17.192 29.883 -29.814 1.00 22.67 206 GLY A N 1
ATOM 1562 C CA . GLY A 1 206 ? -16.487 29.182 -30.911 1.00 22.67 206 GLY A CA 1
ATOM 1563 C C . GLY A 1 206 ? -16.180 30.049 -32.156 1.00 22.67 206 GLY A C 1
ATOM 1564 O O . GLY A 1 206 ? -16.091 31.269 -32.018 1.00 22.67 206 GLY A O 1
ATOM 1565 N N . PRO A 1 207 ? -16.048 29.465 -33.377 1.00 35.72 207 PRO A N 1
ATOM 1566 C CA . PRO A 1 207 ? -17.123 28.654 -33.971 1.00 35.72 207 PRO A CA 1
ATOM 1567 C C . PRO A 1 207 ? -16.709 27.386 -34.773 1.00 35.72 207 PRO A C 1
ATOM 1569 O O . PRO A 1 207 ? -15.547 27.027 -34.913 1.00 35.72 207 PRO A O 1
ATOM 1572 N N . THR A 1 208 ? -17.744 26.734 -35.308 1.00 29.53 208 THR A N 1
ATOM 1573 C CA . THR A 1 208 ? -17.852 25.530 -36.164 1.00 29.53 208 THR A CA 1
ATOM 1574 C C . THR A 1 208 ? -16.841 25.295 -37.301 1.00 29.53 208 THR A C 1
ATOM 1576 O O . THR A 1 208 ? -16.540 26.213 -38.063 1.00 29.53 208 THR A O 1
ATOM 1579 N N . ALA A 1 209 ? -16.570 24.010 -37.585 1.00 27.62 209 ALA A N 1
ATOM 1580 C CA . ALA A 1 209 ? -16.283 23.485 -38.931 1.00 27.62 209 ALA A CA 1
ATOM 1581 C C . ALA A 1 209 ? -16.883 22.066 -39.117 1.00 27.62 209 ALA A C 1
ATOM 1583 O O . ALA A 1 209 ? -16.963 21.299 -38.160 1.00 27.62 209 ALA A O 1
ATOM 1584 N N . THR A 1 210 ? -17.334 21.724 -40.331 1.00 28.25 210 THR A N 1
ATOM 1585 C CA . THR A 1 210 ? -18.010 20.449 -40.683 1.00 28.25 210 THR A CA 1
ATOM 1586 C C . THR A 1 210 ? -17.087 19.431 -41.376 1.00 28.25 210 THR A C 1
ATOM 1588 O O . THR A 1 210 ? -16.161 19.849 -42.071 1.00 28.25 210 THR A O 1
ATOM 1591 N N . PRO A 1 211 ? -17.363 18.112 -41.285 1.00 38.75 211 PRO A N 1
ATOM 1592 C CA . PRO A 1 211 ? -16.580 17.073 -41.964 1.00 38.75 211 PRO A CA 1
ATOM 1593 C C . PRO A 1 211 ? -16.969 16.882 -43.451 1.00 38.75 211 PRO A C 1
ATOM 1595 O O . PRO A 1 211 ? -18.150 17.005 -43.788 1.00 38.75 211 PRO A O 1
ATOM 1598 N N . PRO A 1 212 ? -16.020 16.524 -44.342 1.00 35.94 212 PRO A N 1
ATOM 1599 C CA . PRO A 1 212 ? -16.296 16.072 -45.711 1.00 35.94 212 PRO A CA 1
ATOM 1600 C C . PRO A 1 212 ? -16.492 14.532 -45.817 1.00 35.94 212 PRO A C 1
ATOM 1602 O O . PRO A 1 212 ? -16.114 13.813 -44.890 1.00 35.94 212 PRO A O 1
ATOM 1605 N N . PRO A 1 213 ? -17.080 13.999 -46.916 1.00 37.75 213 PRO A N 1
ATOM 1606 C CA . PRO A 1 213 ? -17.635 12.636 -46.952 1.00 37.75 213 PRO A CA 1
ATOM 1607 C C . PRO A 1 213 ? -16.927 11.637 -47.902 1.00 37.75 213 PRO A C 1
ATOM 1609 O O . PRO A 1 213 ? -16.008 11.976 -48.642 1.00 37.75 213 PRO A O 1
ATOM 1612 N N . ASN A 1 214 ? -17.427 10.393 -47.909 1.00 37.06 214 ASN A N 1
ATOM 1613 C CA . ASN A 1 214 ? -17.028 9.290 -48.800 1.00 37.06 214 ASN A CA 1
ATOM 1614 C C . ASN A 1 214 ? -17.275 9.551 -50.303 1.00 37.06 214 ASN A C 1
ATOM 1616 O O . ASN A 1 214 ? -18.294 10.131 -50.675 1.00 37.06 214 ASN A O 1
ATOM 1620 N N . GLY A 1 215 ? -16.425 8.967 -51.163 1.00 28.34 215 GLY A N 1
ATOM 1621 C CA . GLY A 1 215 ? -16.626 8.890 -52.619 1.00 28.34 215 GLY A CA 1
ATOM 1622 C C . GLY A 1 215 ? -15.762 7.817 -53.310 1.00 28.34 215 GLY A C 1
ATOM 1623 O O . GLY A 1 215 ? -14.547 7.950 -53.389 1.00 28.34 215 GLY A O 1
ATOM 1624 N N . LYS A 1 216 ? -16.408 6.760 -53.823 1.00 31.05 216 LYS A N 1
ATOM 1625 C CA . LYS A 1 216 ? -15.887 5.733 -54.769 1.00 31.05 216 LYS A CA 1
ATOM 1626 C C . LYS A 1 216 ? -16.461 6.036 -56.191 1.00 31.05 216 LYS A C 1
ATOM 1628 O O . LYS A 1 216 ? -17.237 6.993 -56.252 1.00 31.05 216 LYS A O 1
ATOM 1633 N N . PRO A 1 217 ? -16.199 5.293 -57.304 1.00 38.12 217 PRO A N 1
ATOM 1634 C CA . PRO A 1 217 ? -15.710 3.901 -57.422 1.00 38.12 217 PRO A CA 1
ATOM 1635 C C . PRO A 1 217 ? -14.685 3.616 -58.563 1.00 38.12 217 PRO A C 1
ATOM 1637 O O . PRO A 1 217 ? -14.290 4.531 -59.271 1.00 38.12 217 PRO A O 1
ATOM 1640 N N . ALA A 1 218 ? -14.383 2.316 -58.752 1.00 27.83 218 ALA A N 1
ATOM 1641 C CA . ALA A 1 218 ? -14.081 1.613 -60.021 1.00 27.83 218 ALA A CA 1
ATOM 1642 C C . ALA A 1 218 ? -12.830 1.998 -60.855 1.00 27.83 218 ALA A C 1
ATOM 1644 O O . ALA A 1 218 ? -12.574 3.170 -61.102 1.00 27.83 218 ALA A O 1
ATOM 1645 N N . ASP A 1 219 ? -12.036 1.064 -61.398 1.00 27.64 219 ASP A N 1
ATOM 1646 C CA . ASP A 1 219 ? -11.962 -0.411 -61.230 1.00 27.64 219 ASP A CA 1
ATOM 1647 C C . ASP A 1 219 ? -10.451 -0.817 -61.151 1.00 27.64 219 ASP A C 1
ATOM 1649 O O . ASP A 1 219 ? -9.729 -0.091 -60.473 1.00 27.64 219 ASP A O 1
ATOM 1653 N N . GLU A 1 220 ? -9.811 -1.883 -61.665 1.00 29.50 220 GLU A N 1
ATOM 1654 C CA . GLU A 1 220 ? -10.087 -3.009 -62.587 1.00 29.50 220 GLU A CA 1
ATOM 1655 C C . GLU A 1 220 ? -9.064 -4.152 -62.303 1.00 29.50 220 GLU A C 1
ATOM 1657 O O . GLU A 1 220 ? -8.167 -3.991 -61.473 1.00 29.50 220 GLU A O 1
ATOM 1662 N N . GLN A 1 221 ? -9.171 -5.312 -62.968 1.00 29.58 221 GLN A N 1
ATOM 1663 C CA . GLN A 1 221 ? -8.173 -6.403 -62.936 1.00 29.58 221 GLN A CA 1
ATOM 1664 C C . GLN A 1 221 ? -7.508 -6.603 -64.309 1.00 29.58 221 GLN A C 1
ATOM 1666 O O . GLN A 1 221 ? -8.096 -6.290 -65.341 1.00 29.58 221 GLN A O 1
ATOM 1671 N N . PRO A 1 222 ? -6.329 -7.245 -64.344 1.00 32.28 222 PRO A N 1
ATOM 1672 C CA . PRO A 1 222 ? -6.319 -8.582 -64.953 1.00 32.28 222 PRO A CA 1
ATOM 1673 C C . PRO A 1 222 ? -5.630 -9.644 -64.076 1.00 32.28 222 PRO A C 1
ATOM 1675 O O . PRO A 1 222 ? -4.981 -9.334 -63.079 1.00 32.28 222 PRO A O 1
ATOM 1678 N N . ALA A 1 223 ? -5.786 -10.916 -64.450 1.00 26.70 223 ALA A N 1
ATOM 1679 C CA . ALA A 1 223 ? -5.254 -12.073 -63.726 1.00 26.70 223 ALA A CA 1
ATOM 1680 C C . ALA A 1 223 ? -4.220 -12.855 -64.555 1.00 26.70 223 ALA A C 1
ATOM 1682 O O . ALA A 1 223 ? -4.314 -12.899 -65.782 1.00 26.70 223 ALA A O 1
ATOM 1683 N N . THR A 1 224 ? -3.299 -13.552 -63.882 1.00 27.20 224 THR A N 1
ATOM 1684 C CA . THR A 1 224 ? -2.421 -14.564 -64.496 1.00 27.20 224 THR A CA 1
ATOM 1685 C C . THR A 1 224 ? -2.352 -15.828 -63.636 1.00 27.20 224 THR A C 1
ATOM 1687 O O . THR A 1 224 ? -1.763 -15.811 -62.561 1.00 27.20 224 THR A O 1
ATOM 1690 N N . THR A 1 225 ? -2.982 -16.890 -64.148 1.00 27.72 225 THR A N 1
ATOM 1691 C CA . THR A 1 225 ? -2.527 -18.301 -64.157 1.00 27.72 225 THR A CA 1
ATOM 1692 C C . THR A 1 225 ? -1.753 -18.873 -62.960 1.00 27.72 225 THR A C 1
ATOM 1694 O O . THR A 1 225 ? -0.639 -18.451 -62.662 1.00 27.72 225 THR A O 1
ATOM 1697 N N . ALA A 1 226 ? -2.282 -19.966 -62.403 1.00 28.48 226 ALA A N 1
ATOM 1698 C CA . ALA A 1 226 ? -1.504 -20.938 -61.632 1.00 28.48 226 ALA A CA 1
ATOM 1699 C C . ALA A 1 226 ? -0.685 -21.868 -62.553 1.00 28.48 226 ALA A C 1
ATOM 1701 O O . ALA A 1 226 ? -1.027 -22.034 -63.725 1.00 28.48 226 ALA A O 1
ATOM 1702 N N . GLU A 1 227 ? 0.336 -22.516 -61.991 1.00 30.80 227 GLU A N 1
ATOM 1703 C CA . GLU A 1 227 ? 1.062 -23.651 -62.580 1.00 30.80 227 GLU A CA 1
ATOM 1704 C C . GLU A 1 227 ? 1.372 -24.673 -61.462 1.00 30.80 227 GLU A C 1
ATOM 1706 O O . GLU A 1 227 ? 1.314 -24.324 -60.279 1.00 30.80 227 GLU A O 1
ATOM 1711 N N . GLU A 1 228 ? 1.580 -25.944 -61.814 1.00 30.64 228 GLU A N 1
ATOM 1712 C CA . GLU A 1 228 ? 1.442 -27.083 -60.889 1.00 30.64 228 GLU A CA 1
ATOM 1713 C C . GLU A 1 228 ? 2.709 -27.495 -60.102 1.00 30.64 228 GLU A C 1
ATOM 1715 O O . GLU A 1 228 ? 3.830 -27.042 -60.323 1.00 30.64 228 GLU A O 1
ATOM 1720 N N . GLU A 1 229 ? 2.450 -28.384 -59.142 1.00 33.97 229 GLU A N 1
ATOM 1721 C CA . GLU A 1 229 ? 3.341 -29.115 -58.231 1.00 33.97 229 GLU A CA 1
ATOM 1722 C C . GLU A 1 229 ? 4.453 -29.948 -58.949 1.00 33.97 229 GLU A C 1
ATOM 1724 O O . GLU A 1 229 ? 4.349 -30.164 -60.159 1.00 33.97 229 GLU A O 1
ATOM 1729 N N . PRO A 1 230 ? 5.514 -30.458 -58.260 1.00 35.75 230 PRO A N 1
ATOM 1730 C CA . PRO A 1 230 ? 5.325 -31.479 -57.215 1.00 35.75 230 PRO A CA 1
ATOM 1731 C C . PRO A 1 230 ? 6.262 -31.478 -55.984 1.00 35.75 230 PRO A C 1
ATOM 1733 O O . PRO A 1 230 ? 7.456 -31.186 -56.048 1.00 35.75 230 PRO A O 1
ATOM 1736 N N . ALA A 1 231 ? 5.663 -31.931 -54.878 1.00 28.58 231 ALA A N 1
ATOM 1737 C CA . ALA A 1 231 ? 6.171 -32.787 -53.796 1.00 28.58 231 ALA A CA 1
ATOM 1738 C C . ALA A 1 231 ? 7.691 -32.977 -53.557 1.00 28.58 231 ALA A C 1
ATOM 1740 O O . ALA A 1 231 ? 8.458 -33.391 -54.428 1.00 28.58 231 ALA A O 1
ATOM 1741 N N . LYS A 1 232 ? 8.068 -32.905 -52.270 1.00 33.06 232 LYS A N 1
ATOM 1742 C CA . LYS A 1 232 ? 9.185 -33.664 -51.677 1.00 33.06 232 LYS A CA 1
ATOM 1743 C C . LYS A 1 232 ? 8.749 -34.334 -50.375 1.00 33.06 232 LYS A C 1
ATOM 1745 O O . LYS A 1 232 ? 7.855 -33.844 -49.696 1.00 33.06 232 LYS A O 1
ATOM 1750 N N . GLU A 1 233 ? 9.366 -35.471 -50.080 1.00 30.33 233 GLU A N 1
ATOM 1751 C CA . GLU A 1 233 ? 8.897 -36.442 -49.087 1.00 30.33 233 GLU A CA 1
ATOM 1752 C C . GLU A 1 233 ? 9.259 -36.069 -47.639 1.00 30.33 233 GLU A C 1
ATOM 1754 O O . GLU A 1 233 ? 10.385 -35.654 -47.353 1.00 30.33 233 GLU A O 1
ATOM 1759 N N . GLU A 1 234 ? 8.335 -36.320 -46.708 1.00 36.06 234 GLU A N 1
ATOM 1760 C CA . GLU A 1 234 ? 8.667 -36.491 -45.291 1.00 36.06 234 GLU A CA 1
ATOM 1761 C C . GLU A 1 234 ? 9.274 -37.893 -45.067 1.00 36.06 234 GLU A C 1
ATOM 1763 O O . GLU A 1 234 ? 8.685 -38.887 -45.506 1.00 36.06 234 GLU A O 1
ATOM 1768 N N . PRO A 1 235 ? 10.411 -38.033 -44.360 1.00 34.19 235 PRO A N 1
ATOM 1769 C CA . PRO A 1 235 ? 10.875 -39.335 -43.896 1.00 34.19 235 PRO A CA 1
ATOM 1770 C C . PRO A 1 235 ? 10.003 -39.828 -42.729 1.00 34.19 235 PRO A C 1
ATOM 1772 O O . PRO A 1 235 ? 9.745 -39.097 -41.774 1.00 34.19 235 PRO A O 1
ATOM 1775 N N . ALA A 1 236 ? 9.552 -41.081 -42.807 1.00 30.34 236 ALA A N 1
ATOM 1776 C CA . ALA A 1 236 ? 8.569 -41.647 -41.884 1.00 30.34 236 ALA A CA 1
ATOM 1777 C C . ALA A 1 236 ? 9.066 -41.792 -40.431 1.00 30.34 236 ALA A C 1
ATOM 1779 O O . ALA A 1 236 ? 10.244 -42.041 -40.170 1.00 30.34 236 ALA A O 1
ATOM 1780 N N . ALA A 1 237 ? 8.124 -41.725 -39.486 1.00 32.56 237 ALA A N 1
ATOM 1781 C CA . ALA A 1 237 ? 8.354 -42.081 -38.090 1.00 32.56 237 ALA A CA 1
ATOM 1782 C C . ALA A 1 237 ? 8.310 -43.607 -37.878 1.00 32.56 237 ALA A C 1
ATOM 1784 O O . ALA A 1 237 ? 7.420 -44.288 -38.388 1.00 32.56 237 ALA A O 1
ATOM 1785 N N . GLU A 1 238 ? 9.220 -44.123 -37.050 1.00 34.91 238 GLU A N 1
ATOM 1786 C CA . GLU A 1 238 ? 9.207 -45.496 -36.524 1.00 34.91 238 GLU A CA 1
ATOM 1787 C C . GLU A 1 238 ? 9.233 -45.489 -34.975 1.00 34.91 238 GLU A C 1
ATOM 1789 O O . GLU A 1 238 ? 9.386 -44.424 -34.370 1.00 34.91 238 GLU A O 1
ATOM 1794 N N . PRO A 1 239 ? 8.894 -46.609 -34.305 1.00 33.34 239 PRO A N 1
ATOM 1795 C CA . PRO A 1 239 ? 7.757 -46.587 -33.383 1.00 33.34 239 PRO A CA 1
ATOM 1796 C C . PRO A 1 239 ? 8.066 -46.205 -31.930 1.00 33.34 239 PRO A C 1
ATOM 1798 O O . PRO A 1 239 ? 9.176 -46.347 -31.421 1.00 33.34 239 PRO A O 1
ATOM 1801 N N . ALA A 1 240 ? 7.003 -45.800 -31.230 1.00 32.97 240 ALA A N 1
ATOM 1802 C CA . ALA A 1 240 ? 7.025 -45.496 -29.806 1.00 32.97 240 ALA A CA 1
ATOM 1803 C C . ALA A 1 240 ? 7.441 -46.711 -28.955 1.00 32.97 240 ALA A C 1
ATOM 1805 O O . ALA A 1 240 ? 6.800 -47.763 -28.990 1.00 32.97 240 ALA A O 1
ATOM 1806 N N . ALA A 1 241 ? 8.477 -46.528 -28.134 1.00 31.45 241 ALA A N 1
ATOM 1807 C CA . ALA A 1 241 ? 8.823 -47.448 -27.059 1.00 31.45 241 ALA A CA 1
ATOM 1808 C C . ALA A 1 241 ? 8.042 -47.084 -25.786 1.00 31.45 241 ALA A C 1
ATOM 1810 O O . ALA A 1 241 ? 8.076 -45.945 -25.321 1.00 31.45 241 ALA A O 1
ATOM 1811 N N . GLU A 1 242 ? 7.342 -48.063 -25.220 1.00 36.69 242 GLU A N 1
ATOM 1812 C CA . GLU A 1 242 ? 6.523 -47.910 -24.018 1.00 36.69 242 GLU A CA 1
ATOM 1813 C C . GLU A 1 242 ? 7.391 -47.596 -22.785 1.00 36.69 242 GLU A C 1
ATOM 1815 O O . GLU A 1 242 ? 8.207 -48.413 -22.354 1.00 36.69 242 GLU A O 1
ATOM 1820 N N . LYS A 1 243 ? 7.201 -46.410 -22.190 1.00 30.61 243 LYS A N 1
ATOM 1821 C CA . LYS A 1 243 ? 7.819 -46.030 -20.913 1.00 30.61 243 LYS A CA 1
ATOM 1822 C C . LYS A 1 243 ? 6.788 -45.403 -19.977 1.00 30.61 243 LYS A C 1
ATOM 1824 O O . LYS A 1 243 ? 6.432 -44.236 -20.107 1.00 30.61 243 LYS A O 1
ATOM 1829 N N . ALA A 1 244 ? 6.325 -46.190 -19.011 1.00 39.78 244 ALA A N 1
ATOM 1830 C CA . ALA A 1 244 ? 5.501 -45.702 -17.914 1.00 39.78 244 ALA A CA 1
ATOM 1831 C C . ALA A 1 244 ? 6.389 -45.062 -16.833 1.00 39.78 244 ALA A C 1
ATOM 1833 O O . ALA A 1 244 ? 6.912 -45.755 -15.962 1.00 39.78 244 ALA A O 1
ATOM 1834 N N . GLU A 1 245 ? 6.548 -43.739 -16.873 1.00 31.39 245 GLU A N 1
ATOM 1835 C CA . GLU A 1 245 ? 7.132 -42.959 -15.775 1.00 31.39 245 GLU A CA 1
ATOM 1836 C C . GLU A 1 245 ? 6.072 -41.998 -15.228 1.00 31.39 245 GLU A C 1
ATOM 1838 O O . GLU A 1 245 ? 5.468 -41.228 -15.971 1.00 31.39 245 GLU A O 1
ATOM 1843 N N . SER A 1 246 ? 5.775 -42.096 -13.927 1.00 30.16 246 SER A N 1
ATOM 1844 C CA . SER A 1 246 ? 4.689 -41.321 -13.322 1.00 30.16 246 SER A CA 1
ATOM 1845 C C . SER A 1 246 ? 5.077 -39.851 -13.198 1.00 30.16 246 SER A C 1
ATOM 1847 O O . SER A 1 246 ? 6.129 -39.556 -12.623 1.00 30.16 246 SER A O 1
ATOM 1849 N N . GLU A 1 247 ? 4.199 -38.939 -13.615 1.00 33.00 247 GLU A N 1
ATOM 1850 C CA . GLU A 1 247 ? 4.368 -37.498 -13.410 1.00 33.00 247 GLU A CA 1
ATOM 1851 C C . GLU A 1 247 ? 4.341 -37.131 -11.917 1.00 33.00 247 GLU A C 1
ATOM 1853 O O . GLU A 1 247 ? 3.324 -36.743 -11.337 1.00 33.00 247 GLU A O 1
ATOM 1858 N N . SER A 1 248 ? 5.497 -37.248 -11.263 1.00 34.19 248 SER A N 1
ATOM 1859 C CA . SER A 1 248 ? 5.695 -36.690 -9.931 1.00 34.19 248 SER A CA 1
ATOM 1860 C C . SER A 1 248 ? 5.647 -35.164 -10.016 1.00 34.19 248 SER A C 1
ATOM 1862 O O . SER A 1 248 ? 6.564 -34.522 -10.526 1.00 34.19 248 SER A O 1
ATOM 1864 N N . LYS A 1 249 ? 4.541 -34.590 -9.524 1.00 32.28 249 LYS A N 1
ATOM 1865 C CA . LYS A 1 249 ? 4.327 -33.143 -9.383 1.00 32.28 249 LYS A CA 1
ATOM 1866 C C . LYS A 1 249 ? 5.610 -32.477 -8.849 1.00 32.28 249 LYS A C 1
ATOM 1868 O O . LYS A 1 249 ? 6.117 -32.939 -7.821 1.00 32.28 249 LYS A O 1
ATOM 1873 N N . PRO A 1 250 ? 6.147 -31.432 -9.510 1.00 34.53 250 PRO A N 1
ATOM 1874 C CA . PRO A 1 250 ? 7.458 -30.893 -9.170 1.00 34.53 250 PRO A CA 1
ATOM 1875 C C . PRO A 1 250 ? 7.499 -30.446 -7.708 1.00 34.53 250 PRO A C 1
ATOM 1877 O O . PRO A 1 250 ? 6.579 -29.786 -7.216 1.00 34.53 250 PRO A O 1
ATOM 1880 N N . LYS A 1 251 ? 8.573 -30.824 -7.003 1.00 27.86 251 LYS A N 1
ATOM 1881 C CA . LYS A 1 251 ? 8.802 -30.374 -5.626 1.00 27.86 251 LYS A CA 1
ATOM 1882 C C . LYS A 1 251 ? 8.889 -28.841 -5.605 1.00 27.86 251 LYS A C 1
ATOM 1884 O O . LYS A 1 251 ? 9.503 -28.275 -6.511 1.00 27.86 251 LYS A O 1
ATOM 1889 N N . PRO A 1 252 ? 8.332 -28.165 -4.584 1.00 35.31 252 PRO A N 1
ATOM 1890 C CA . PRO A 1 252 ? 8.568 -26.737 -4.415 1.00 35.31 252 PRO A CA 1
ATOM 1891 C C . PRO A 1 252 ? 10.076 -26.481 -4.294 1.00 35.31 252 PRO A C 1
ATOM 1893 O O . PRO A 1 252 ? 10.777 -27.232 -3.609 1.00 35.31 252 PRO A O 1
ATOM 1896 N N . LYS A 1 253 ? 10.569 -25.424 -4.954 1.00 42.50 253 LYS A N 1
ATOM 1897 C CA . LYS A 1 253 ? 11.931 -24.919 -4.727 1.00 42.50 253 LYS A CA 1
ATOM 1898 C C . LYS A 1 253 ? 12.095 -24.616 -3.223 1.00 42.50 253 LYS A C 1
ATOM 1900 O O . LYS A 1 253 ? 11.121 -24.174 -2.602 1.00 42.50 253 LYS A O 1
ATOM 1905 N N . PRO A 1 254 ? 13.270 -24.869 -2.615 1.00 42.59 254 PRO A N 1
ATOM 1906 C CA . PRO A 1 254 ? 13.523 -24.439 -1.242 1.00 42.59 254 PRO A CA 1
ATOM 1907 C C . PRO A 1 254 ? 13.321 -22.921 -1.131 1.00 42.59 254 PRO A C 1
ATOM 1909 O O . PRO A 1 254 ? 13.568 -22.192 -2.092 1.00 42.59 254 PRO A O 1
ATOM 1912 N N . LYS A 1 255 ? 12.846 -22.443 0.026 1.00 52.53 255 LYS A N 1
ATOM 1913 C CA . LYS A 1 255 ? 12.788 -20.999 0.281 1.00 52.53 255 LYS A CA 1
ATOM 1914 C C . LYS A 1 255 ? 14.213 -20.451 0.356 1.00 52.53 255 LYS A C 1
ATOM 1916 O O . LYS A 1 255 ? 15.072 -21.088 0.956 1.00 52.53 255 LYS A O 1
ATOM 1921 N N . ALA A 1 256 ? 14.420 -19.278 -0.231 1.00 60.84 256 ALA A N 1
ATOM 1922 C CA . ALA A 1 256 ? 15.652 -18.517 -0.099 1.00 60.84 256 ALA A CA 1
ATOM 1923 C C . ALA A 1 256 ? 15.860 -18.079 1.359 1.00 60.84 256 ALA A C 1
ATOM 1925 O O . ALA A 1 256 ? 14.938 -17.519 1.960 1.00 60.84 256 ALA A O 1
ATOM 1926 N N . ASP A 1 257 ? 17.061 -18.282 1.904 1.00 75.31 257 ASP A N 1
ATOM 1927 C CA . ASP A 1 257 ? 17.421 -17.784 3.240 1.00 75.31 257 ASP A CA 1
ATOM 1928 C C . ASP A 1 257 ? 17.518 -16.244 3.258 1.00 75.31 257 ASP A C 1
ATOM 1930 O O . ASP A 1 257 ? 17.218 -15.599 4.266 1.00 75.31 257 ASP A O 1
ATOM 1934 N N . GLN A 1 258 ? 17.877 -15.636 2.119 1.00 87.94 258 GLN A N 1
ATOM 1935 C CA . GLN A 1 258 ? 17.925 -14.187 1.921 1.00 87.94 258 GLN A CA 1
ATOM 1936 C C . GLN A 1 258 ? 17.295 -13.780 0.586 1.00 87.94 258 GLN A C 1
ATOM 1938 O O . GLN A 1 258 ? 17.441 -14.463 -0.427 1.00 87.94 258 GLN A O 1
ATOM 1943 N N . SER A 1 259 ? 16.642 -12.620 0.571 1.00 91.50 259 SER A N 1
ATOM 1944 C CA . SER A 1 259 ? 16.178 -11.957 -0.647 1.00 91.50 259 SER A CA 1
ATOM 1945 C C . SER A 1 259 ? 16.947 -10.670 -0.890 1.00 91.50 259 SER A C 1
ATOM 1947 O O . SER A 1 259 ? 17.395 -10.009 0.047 1.00 91.50 259 SER A O 1
ATOM 1949 N N . ARG A 1 260 ? 17.033 -10.282 -2.163 1.00 95.44 260 ARG A N 1
ATOM 1950 C CA . ARG A 1 260 ? 17.483 -8.953 -2.579 1.00 95.44 260 ARG A CA 1
ATOM 1951 C C . ARG A 1 260 ? 16.357 -8.257 -3.331 1.00 95.44 260 ARG A C 1
ATOM 1953 O O . ARG A 1 260 ? 15.676 -8.879 -4.150 1.00 95.44 260 ARG A O 1
ATOM 1960 N N . MET A 1 261 ? 16.157 -6.979 -3.037 1.00 97.12 261 MET A N 1
ATOM 1961 C CA . MET A 1 261 ? 15.287 -6.097 -3.806 1.00 97.12 261 MET A CA 1
ATOM 1962 C C . MET A 1 261 ? 16.154 -5.109 -4.575 1.00 97.12 261 MET A C 1
ATOM 1964 O O . MET A 1 261 ? 17.020 -4.486 -3.971 1.00 97.12 261 MET A O 1
ATOM 1968 N N . ILE A 1 262 ? 15.892 -4.952 -5.871 1.00 98.06 262 ILE A N 1
ATOM 1969 C CA . ILE A 1 262 ? 16.405 -3.840 -6.680 1.00 98.06 262 ILE A CA 1
ATOM 1970 C C . ILE A 1 262 ? 15.187 -3.179 -7.308 1.00 98.06 262 ILE A C 1
ATOM 1972 O O . ILE A 1 262 ? 14.454 -3.825 -8.060 1.00 98.06 262 ILE A O 1
ATOM 1976 N N . ALA A 1 263 ? 14.922 -1.928 -6.951 1.00 97.88 263 ALA A N 1
ATOM 1977 C CA . ALA A 1 263 ? 13.721 -1.219 -7.362 1.00 97.88 263 ALA A CA 1
ATOM 1978 C C . ALA A 1 263 ? 13.977 0.276 -7.560 1.00 97.88 263 ALA A C 1
ATOM 1980 O O . ALA A 1 263 ? 14.760 0.863 -6.826 1.00 97.88 263 ALA A O 1
ATOM 1981 N N . ALA A 1 264 ? 13.294 0.899 -8.515 1.00 98.25 264 ALA A N 1
ATOM 1982 C CA . ALA A 1 264 ? 13.357 2.333 -8.768 1.00 98.25 264 ALA A CA 1
ATOM 1983 C C . ALA A 1 264 ? 11.974 2.990 -8.660 1.00 98.25 264 ALA A C 1
ATOM 1985 O O . ALA A 1 264 ? 10.957 2.354 -8.953 1.00 98.25 264 ALA A O 1
ATOM 1986 N N . ILE A 1 265 ? 11.958 4.255 -8.233 1.00 97.81 265 ILE A N 1
ATOM 1987 C CA . ILE A 1 265 ? 10.782 5.126 -8.144 1.00 97.81 265 ILE A CA 1
ATOM 1988 C C . ILE A 1 265 ? 10.991 6.337 -9.057 1.00 97.81 265 ILE A C 1
ATOM 1990 O O . ILE A 1 265 ? 11.994 7.040 -8.925 1.00 97.81 265 ILE A O 1
ATOM 1994 N N . TYR A 1 266 ? 10.013 6.611 -9.919 1.00 97.38 266 TYR A N 1
ATOM 1995 C CA . TYR A 1 266 ? 9.952 7.796 -10.782 1.00 97.38 266 TYR A CA 1
ATOM 1996 C C . TYR A 1 266 ? 8.653 8.539 -10.467 1.00 97.38 266 TYR A C 1
ATOM 1998 O O . TYR A 1 266 ? 7.585 7.928 -10.477 1.00 97.38 266 TYR A O 1
ATOM 2006 N N . ILE A 1 267 ? 8.724 9.837 -10.178 1.00 95.31 267 ILE A N 1
ATOM 2007 C CA . ILE A 1 267 ? 7.537 10.666 -9.934 1.00 95.31 267 ILE A CA 1
ATOM 2008 C C . ILE A 1 267 ? 7.267 11.472 -11.206 1.00 95.31 267 ILE A C 1
ATOM 2010 O O . ILE A 1 267 ? 8.026 12.385 -11.513 1.00 95.31 267 ILE A O 1
ATOM 2014 N N . ARG A 1 268 ? 6.217 11.115 -11.953 1.00 93.19 268 ARG A N 1
ATOM 2015 C CA . ARG A 1 268 ? 5.811 11.765 -13.211 1.00 93.19 268 ARG A CA 1
ATOM 2016 C C . ARG A 1 268 ? 4.357 12.227 -13.064 1.00 93.19 268 ARG A C 1
ATOM 2018 O O . ARG A 1 268 ? 3.458 11.400 -12.927 1.00 93.19 268 ARG A O 1
ATOM 2025 N N . GLY A 1 269 ? 4.117 13.538 -13.055 1.00 89.25 269 GLY A N 1
ATOM 2026 C CA . GLY A 1 269 ? 2.767 14.105 -12.940 1.00 89.25 269 GLY A CA 1
ATOM 2027 C C . GLY A 1 269 ? 2.059 13.716 -11.634 1.00 89.25 269 GLY A C 1
ATOM 2028 O O . GLY A 1 269 ? 2.610 13.888 -10.548 1.00 89.25 269 GLY A O 1
ATOM 2029 N N . ASP A 1 270 ? 0.839 13.180 -11.737 1.00 84.12 270 ASP A N 1
ATOM 2030 C CA . ASP A 1 270 ? 0.059 12.629 -10.616 1.00 84.12 270 ASP A CA 1
ATOM 2031 C C . ASP A 1 270 ? 0.430 11.172 -10.274 1.00 84.12 270 ASP A C 1
ATOM 2033 O O . ASP A 1 270 ? -0.283 10.523 -9.502 1.00 84.12 270 ASP A O 1
ATOM 2037 N N . ARG A 1 271 ? 1.518 10.626 -10.841 1.00 90.06 271 ARG A N 1
ATOM 2038 C CA . ARG A 1 271 ? 1.900 9.211 -10.724 1.00 90.06 271 ARG A CA 1
ATOM 2039 C C . ARG A 1 271 ? 3.271 8.992 -10.112 1.00 90.06 271 ARG A C 1
ATOM 2041 O O . ARG A 1 271 ? 4.243 9.684 -10.400 1.00 90.06 271 ARG A O 1
ATOM 2048 N N . ALA A 1 272 ? 3.341 7.938 -9.309 1.00 94.56 272 ALA A N 1
ATOM 2049 C CA . ALA A 1 272 ? 4.579 7.299 -8.912 1.00 94.56 272 ALA A CA 1
ATOM 2050 C C . ALA A 1 272 ? 4.684 5.957 -9.634 1.00 94.56 272 ALA A C 1
ATOM 2052 O O . ALA A 1 272 ? 3.855 5.067 -9.429 1.00 94.56 272 ALA A O 1
ATOM 2053 N N . TRP A 1 273 ? 5.703 5.821 -10.472 1.00 97.88 273 TRP A N 1
ATOM 2054 C CA . TRP A 1 273 ? 6.037 4.593 -11.177 1.00 97.88 273 TRP A CA 1
ATOM 2055 C C . TRP A 1 273 ? 7.082 3.801 -10.403 1.00 97.88 273 TRP A C 1
ATOM 2057 O O . TRP A 1 273 ? 8.029 4.366 -9.858 1.00 97.88 273 TRP A O 1
ATOM 2067 N N . PHE A 1 274 ? 6.917 2.483 -10.394 1.00 98.00 274 PHE A N 1
ATOM 2068 C CA . PHE A 1 274 ? 7.758 1.525 -9.693 1.00 98.00 274 PHE A CA 1
ATOM 2069 C C . PHE A 1 274 ? 8.238 0.457 -10.672 1.00 98.00 274 PHE A C 1
ATOM 2071 O O . PHE A 1 274 ? 7.433 -0.318 -11.191 1.00 98.00 274 PHE A O 1
ATOM 2078 N N . VAL A 1 275 ? 9.553 0.387 -10.871 1.00 98.19 275 VAL A N 1
ATOM 2079 C CA . VAL A 1 275 ? 10.233 -0.677 -11.624 1.00 98.19 275 VAL A CA 1
ATOM 2080 C C . VAL A 1 275 ? 10.972 -1.527 -10.598 1.00 98.19 275 VAL A C 1
ATOM 2082 O O . VAL A 1 275 ? 11.927 -1.046 -9.999 1.00 98.19 275 VAL A O 1
ATOM 2085 N N . LYS A 1 276 ? 10.503 -2.745 -10.304 1.00 97.19 276 LYS A N 1
ATOM 2086 C CA . LYS A 1 276 ? 10.895 -3.492 -9.094 1.00 97.19 276 LYS A CA 1
ATOM 2087 C C . LYS A 1 276 ? 11.162 -4.977 -9.327 1.00 97.19 276 LYS A C 1
ATOM 2089 O O . LYS A 1 276 ? 10.290 -5.708 -9.777 1.00 97.19 276 LYS A O 1
ATOM 2094 N N . THR A 1 277 ? 12.310 -5.435 -8.841 1.00 97.38 277 THR A N 1
ATOM 2095 C CA . THR A 1 277 ? 12.679 -6.847 -8.670 1.00 97.38 277 THR A CA 1
ATOM 2096 C C . THR A 1 277 ? 12.677 -7.221 -7.190 1.00 97.38 277 THR A C 1
ATOM 2098 O O . THR A 1 277 ? 13.180 -6.459 -6.364 1.00 97.38 277 THR A O 1
ATOM 2101 N N . LEU A 1 278 ? 12.163 -8.404 -6.844 1.00 93.25 278 LEU A N 1
ATOM 2102 C CA . LEU A 1 278 ? 12.347 -9.046 -5.536 1.00 93.25 278 LEU A CA 1
ATOM 2103 C C . LEU A 1 278 ? 12.384 -10.568 -5.730 1.00 93.25 278 LEU A C 1
ATOM 2105 O O . LEU A 1 278 ? 11.366 -11.156 -6.086 1.00 93.25 278 LEU A O 1
ATOM 2109 N N . ALA A 1 279 ? 13.533 -11.196 -5.486 1.00 90.50 279 ALA A N 1
ATOM 2110 C CA . ALA A 1 279 ? 13.711 -12.646 -5.622 1.00 90.50 279 ALA A CA 1
ATOM 2111 C C . ALA A 1 279 ? 14.729 -13.185 -4.594 1.00 90.50 279 ALA A C 1
ATOM 2113 O O . ALA A 1 279 ? 15.061 -12.500 -3.619 1.00 90.50 279 ALA A O 1
ATOM 2114 N N . ASP A 1 280 ? 15.193 -14.423 -4.772 1.00 90.50 280 ASP A N 1
ATOM 2115 C CA . ASP A 1 280 ? 16.343 -14.975 -4.046 1.00 90.50 280 ASP A CA 1
ATOM 2116 C C . ASP A 1 280 ? 17.585 -14.092 -4.254 1.00 90.50 280 ASP A C 1
ATOM 2118 O O . ASP A 1 280 ? 17.850 -13.623 -5.365 1.00 90.50 280 ASP A O 1
ATOM 2122 N N . LYS A 1 281 ? 18.345 -13.850 -3.182 1.00 93.69 281 LYS A N 1
ATOM 2123 C CA . LYS A 1 281 ? 19.534 -12.991 -3.212 1.00 93.69 281 LYS A CA 1
ATOM 2124 C C . LYS A 1 281 ? 20.549 -13.457 -4.264 1.00 93.69 281 LYS A C 1
ATOM 2126 O O . LYS A 1 281 ? 21.004 -12.648 -5.067 1.00 93.69 281 LYS A O 1
ATOM 2131 N N . ASP A 1 282 ? 20.882 -14.743 -4.290 1.00 92.75 282 ASP A N 1
ATOM 2132 C CA . ASP A 1 282 ? 21.916 -15.291 -5.169 1.00 92.75 282 ASP A CA 1
ATOM 2133 C C . ASP A 1 282 ? 21.431 -15.424 -6.622 1.00 92.75 282 ASP A C 1
ATOM 2135 O O . ASP A 1 282 ? 22.245 -15.573 -7.535 1.00 92.75 282 ASP A O 1
ATOM 2139 N N . GLN A 1 283 ? 20.121 -15.372 -6.879 1.00 92.19 283 GLN A N 1
ATOM 2140 C CA . GLN A 1 283 ? 19.553 -15.175 -8.214 1.00 92.19 283 GLN A CA 1
ATOM 2141 C C . GLN A 1 283 ? 19.688 -13.715 -8.671 1.00 92.19 283 GLN A C 1
ATOM 2143 O O . GLN A 1 283 ? 20.194 -13.487 -9.768 1.00 92.19 283 GLN A O 1
ATOM 2148 N N . VAL A 1 284 ? 19.320 -12.735 -7.834 1.00 94.25 284 VAL A N 1
ATOM 2149 C CA . VAL A 1 284 ? 19.429 -11.297 -8.166 1.00 94.25 284 VAL A CA 1
ATOM 2150 C C . VAL A 1 284 ? 20.885 -10.850 -8.318 1.00 94.25 284 VAL A C 1
ATOM 2152 O O . VAL A 1 284 ? 21.190 -10.088 -9.230 1.00 94.25 284 VAL A O 1
ATOM 2155 N N . ASP A 1 285 ? 21.805 -11.346 -7.488 1.00 95.38 285 ASP A N 1
ATOM 2156 C CA . ASP A 1 285 ? 23.228 -10.974 -7.526 1.00 95.38 285 ASP A CA 1
ATOM 2157 C C . ASP A 1 285 ? 23.894 -11.238 -8.888 1.00 95.38 285 ASP A C 1
ATOM 2159 O O . ASP A 1 285 ? 24.823 -10.525 -9.260 1.00 95.38 285 ASP A O 1
ATOM 2163 N N . LYS A 1 286 ? 23.404 -12.220 -9.657 1.00 95.44 286 LYS A N 1
ATOM 2164 C CA . LYS A 1 286 ? 23.917 -12.566 -10.998 1.00 95.44 286 LYS A CA 1
ATOM 2165 C C . LYS A 1 286 ? 23.554 -11.542 -12.078 1.00 95.44 286 LYS A C 1
ATOM 2167 O O . LYS A 1 286 ? 24.188 -11.532 -13.124 1.00 95.44 286 LYS A O 1
ATOM 2172 N N . VAL A 1 287 ? 22.526 -10.732 -11.829 1.00 95.56 287 VAL A N 1
ATOM 2173 C CA . VAL A 1 287 ? 21.882 -9.812 -12.786 1.00 95.56 287 VAL A CA 1
ATOM 2174 C C . VAL A 1 287 ? 21.744 -8.392 -12.219 1.00 95.56 287 VAL A C 1
ATOM 2176 O O . VAL A 1 287 ? 21.087 -7.539 -12.809 1.00 95.56 287 VAL A O 1
ATOM 2179 N N . ALA A 1 288 ? 22.354 -8.113 -11.063 1.00 96.00 288 ALA A N 1
ATOM 2180 C CA . ALA A 1 288 ? 22.160 -6.864 -10.329 1.00 96.00 288 ALA A CA 1
ATOM 2181 C C . ALA A 1 288 ? 22.557 -5.622 -11.145 1.00 96.00 288 ALA A C 1
ATOM 2183 O O . ALA A 1 288 ? 21.850 -4.615 -11.108 1.00 96.00 288 ALA A O 1
ATOM 2184 N N . ASP A 1 289 ? 23.638 -5.710 -11.923 1.00 96.38 289 ASP A N 1
ATOM 2185 C CA . ASP A 1 289 ? 24.090 -4.620 -12.791 1.00 96.38 289 ASP A CA 1
ATOM 2186 C C . ASP A 1 289 ? 23.166 -4.419 -14.004 1.00 96.38 289 ASP A C 1
ATOM 2188 O O . ASP A 1 289 ? 22.906 -3.276 -14.381 1.00 96.38 289 ASP A O 1
ATOM 2192 N N . GLU A 1 290 ? 22.593 -5.490 -14.571 1.00 95.31 290 GLU A N 1
ATOM 2193 C CA . GLU A 1 290 ? 21.570 -5.390 -15.627 1.00 95.31 290 GLU A CA 1
ATOM 2194 C C . GLU A 1 290 ? 20.309 -4.695 -15.099 1.00 95.31 290 GLU A C 1
ATOM 2196 O O . GLU A 1 290 ? 19.803 -3.768 -15.727 1.00 95.31 290 GLU A O 1
ATOM 2201 N N . LEU A 1 291 ? 19.836 -5.084 -13.910 1.00 97.06 291 LEU A N 1
ATOM 2202 C CA . LEU A 1 291 ? 18.665 -4.492 -13.255 1.00 97.06 291 LEU A CA 1
ATOM 2203 C C . LEU A 1 291 ? 18.877 -3.004 -12.928 1.00 97.06 291 LEU A C 1
ATOM 2205 O O . LEU A 1 291 ? 17.999 -2.176 -13.177 1.00 97.06 291 LEU A O 1
ATOM 2209 N N . ARG A 1 292 ? 20.062 -2.650 -12.414 1.00 97.19 292 ARG A N 1
ATOM 2210 C CA . ARG A 1 292 ? 20.472 -1.258 -12.156 1.00 97.19 292 ARG A CA 1
ATOM 2211 C C . ARG A 1 292 ? 20.612 -0.444 -13.444 1.00 97.19 292 ARG A C 1
ATOM 2213 O O . ARG A 1 292 ? 20.253 0.731 -13.457 1.00 97.19 292 ARG A O 1
ATOM 2220 N N . THR A 1 293 ? 21.102 -1.057 -14.520 1.00 95.69 293 THR A N 1
ATOM 2221 C CA . THR A 1 293 ? 21.221 -0.423 -15.842 1.00 95.69 293 THR A CA 1
ATOM 2222 C C . THR A 1 293 ? 19.849 -0.203 -16.472 1.00 95.69 293 THR A C 1
ATOM 2224 O O . THR A 1 293 ? 19.579 0.897 -16.943 1.00 95.69 293 THR A O 1
ATOM 2227 N N . PHE A 1 294 ? 18.944 -1.184 -16.401 1.00 97.00 294 PHE A N 1
ATOM 2228 C CA . PHE A 1 294 ? 17.565 -1.058 -16.878 1.00 97.00 294 PHE A CA 1
ATOM 2229 C C . PHE A 1 294 ? 16.830 0.096 -16.180 1.00 97.00 294 PHE A C 1
ATOM 2231 O O . PHE A 1 294 ? 16.249 0.949 -16.848 1.00 97.00 294 PHE A O 1
ATOM 2238 N N . ALA A 1 295 ? 16.954 0.205 -14.853 1.00 96.81 295 ALA A N 1
ATOM 2239 C CA . ALA A 1 295 ? 16.393 1.322 -14.090 1.00 96.81 295 ALA A CA 1
ATOM 2240 C C . ALA A 1 295 ? 16.934 2.707 -14.518 1.00 96.81 295 ALA A C 1
ATOM 2242 O O . ALA A 1 295 ? 16.225 3.705 -14.394 1.00 96.81 295 ALA A O 1
ATOM 2243 N N . LYS A 1 296 ? 18.161 2.777 -15.050 1.00 95.56 296 LYS A N 1
ATOM 2244 C CA . LYS A 1 296 ? 18.775 4.003 -15.596 1.00 95.56 296 LYS A CA 1
ATOM 2245 C C . LYS A 1 296 ? 18.567 4.180 -17.111 1.00 95.56 296 LYS A C 1
ATOM 2247 O O . LYS A 1 296 ? 19.034 5.166 -17.673 1.00 95.56 296 LYS A O 1
ATOM 2252 N N . TRP A 1 297 ? 17.883 3.240 -17.770 1.00 92.88 297 TRP A N 1
ATOM 2253 C CA . TRP A 1 297 ? 17.618 3.244 -19.217 1.00 92.88 297 TRP A CA 1
ATOM 2254 C C . TRP A 1 297 ? 16.127 3.350 -19.584 1.00 92.88 297 TRP A C 1
ATOM 2256 O O . TRP A 1 297 ? 15.809 3.636 -20.740 1.00 92.88 297 TRP A O 1
ATOM 2266 N N . VAL A 1 298 ? 15.230 3.188 -18.602 1.00 95.25 298 VAL A N 1
ATOM 2267 C CA . VAL A 1 298 ? 13.833 3.666 -18.647 1.00 95.25 298 VAL A CA 1
ATOM 2268 C C . VAL A 1 298 ? 13.772 5.077 -19.237 1.00 95.25 298 VAL A C 1
ATOM 2270 O O . VAL A 1 298 ? 14.650 5.899 -18.980 1.00 95.25 298 VAL A O 1
ATOM 2273 N N . LYS A 1 299 ? 12.739 5.345 -20.036 1.00 95.38 299 LYS A N 1
ATOM 2274 C CA . LYS A 1 299 ? 12.541 6.601 -20.753 1.00 95.38 299 LYS A CA 1
ATOM 2275 C C . LYS A 1 299 ? 11.443 7.453 -20.154 1.00 95.38 299 LYS A C 1
ATOM 2277 O O . LYS A 1 299 ? 10.380 6.953 -19.792 1.00 95.38 299 LYS A O 1
ATOM 2282 N N . LEU A 1 300 ? 11.731 8.747 -20.052 1.00 96.00 300 LEU A N 1
ATOM 2283 C CA . LEU A 1 300 ? 10.853 9.755 -19.467 1.00 96.00 300 LEU A CA 1
ATOM 2284 C C . LEU A 1 300 ? 10.418 10.735 -20.569 1.00 96.00 300 LEU A C 1
ATOM 2286 O O . LEU A 1 300 ? 11.006 11.806 -20.700 1.00 96.00 300 LEU A O 1
ATOM 2290 N N . PRO A 1 301 ? 9.424 10.373 -21.406 1.00 91.31 301 PRO A N 1
ATOM 2291 C CA . PRO A 1 301 ? 8.955 11.233 -22.494 1.00 91.31 301 PRO A CA 1
ATOM 2292 C C . PRO A 1 301 ? 8.524 12.620 -21.991 1.00 91.31 301 PRO A C 1
ATOM 2294 O O . PRO A 1 301 ? 7.768 12.734 -21.018 1.00 91.31 301 PRO A O 1
ATOM 2297 N N . GLU A 1 302 ? 8.999 13.674 -22.665 1.00 89.88 302 GLU A N 1
ATOM 2298 C CA . GLU A 1 302 ? 8.643 15.075 -22.380 1.00 89.88 302 GLU A CA 1
ATOM 2299 C C . GLU A 1 302 ? 7.185 15.384 -22.765 1.00 89.88 302 GLU A C 1
ATOM 2301 O O . GLU A 1 302 ? 6.507 16.160 -22.093 1.00 89.88 302 GLU A O 1
ATOM 2306 N N . ASP A 1 303 ? 6.683 14.759 -23.835 1.00 91.56 303 ASP A N 1
ATOM 2307 C CA . ASP A 1 303 ? 5.318 14.925 -24.343 1.00 91.56 303 ASP A CA 1
ATOM 2308 C C . ASP A 1 303 ? 4.268 14.167 -23.513 1.00 91.56 303 ASP A C 1
ATOM 2310 O O . ASP A 1 303 ? 3.076 14.475 -23.596 1.00 91.56 303 ASP A O 1
ATOM 2314 N N . LYS A 1 304 ? 4.707 13.232 -22.659 1.00 90.19 304 LYS A N 1
ATOM 2315 C CA . LYS A 1 304 ? 3.853 12.467 -21.742 1.00 90.19 304 LYS A CA 1
ATOM 2316 C C . LYS A 1 304 ? 4.343 12.572 -20.286 1.00 90.19 304 LYS A C 1
ATOM 2318 O O . LYS A 1 304 ? 4.878 11.608 -19.729 1.00 90.19 304 LYS A O 1
ATOM 2323 N N . PRO A 1 305 ? 4.114 13.708 -19.605 1.00 85.50 305 PRO A N 1
ATOM 2324 C CA . PRO A 1 305 ? 4.678 13.994 -18.280 1.00 85.50 305 PRO A CA 1
ATOM 2325 C C . PRO A 1 305 ? 4.131 13.134 -17.120 1.00 85.50 305 PRO A C 1
ATOM 2327 O O . PRO A 1 305 ? 4.443 13.421 -15.968 1.00 85.50 305 PRO A O 1
ATOM 2330 N N . ALA A 1 306 ? 3.320 12.105 -17.393 1.00 86.88 306 ALA A N 1
ATOM 2331 C CA . ALA A 1 306 ? 2.795 11.146 -16.414 1.00 86.88 306 ALA A CA 1
ATOM 2332 C C . ALA A 1 306 ? 3.088 9.667 -16.759 1.00 86.88 306 ALA A C 1
ATOM 2334 O O . ALA A 1 306 ? 2.764 8.790 -15.961 1.00 86.88 306 ALA A O 1
ATOM 2335 N N . GLU A 1 307 ? 3.709 9.371 -17.908 1.00 90.06 307 GLU A N 1
ATOM 2336 C CA . GLU A 1 307 ? 4.057 8.007 -18.354 1.00 90.06 307 GLU A CA 1
ATOM 2337 C C . GLU A 1 307 ? 5.567 7.757 -18.248 1.00 90.06 307 GLU A C 1
ATOM 2339 O O . GLU A 1 307 ? 6.358 8.690 -18.353 1.00 90.06 307 GLU A O 1
ATOM 2344 N N . ILE A 1 308 ? 5.989 6.502 -18.084 1.00 95.69 308 ILE A N 1
ATOM 2345 C CA . ILE A 1 308 ? 7.362 6.082 -18.406 1.00 95.69 308 ILE A CA 1
ATOM 2346 C C . ILE A 1 308 ? 7.306 5.078 -19.556 1.00 95.69 308 ILE A C 1
ATOM 2348 O O . ILE A 1 308 ? 6.331 4.340 -19.687 1.00 95.69 308 ILE A O 1
ATOM 2352 N N . GLU A 1 309 ? 8.363 5.016 -20.354 1.00 93.88 309 GLU A N 1
ATOM 2353 C CA . GLU A 1 309 ? 8.513 4.047 -21.438 1.00 93.88 309 GLU A CA 1
ATOM 2354 C C . GLU A 1 309 ? 9.741 3.160 -21.205 1.00 93.88 309 GLU A C 1
ATOM 2356 O O . GLU A 1 309 ? 10.692 3.530 -20.515 1.00 93.88 309 GLU A O 1
ATOM 2361 N N . TRP A 1 310 ? 9.736 1.958 -21.770 1.00 94.50 310 TRP A N 1
ATOM 2362 C CA . TRP A 1 310 ? 10.861 1.029 -21.710 1.00 94.50 310 TRP A CA 1
ATOM 2363 C C . TRP A 1 310 ? 10.870 0.157 -22.963 1.00 94.50 310 TRP A C 1
ATOM 2365 O O . TRP A 1 310 ? 9.828 -0.126 -23.548 1.00 94.50 310 TRP A O 1
ATOM 2375 N N . ASN A 1 311 ? 12.052 -0.320 -23.346 1.00 89.44 311 ASN A N 1
ATOM 2376 C CA . ASN A 1 311 ? 12.183 -1.435 -24.280 1.00 89.44 311 ASN A CA 1
ATOM 2377 C C . ASN A 1 311 ? 12.597 -2.672 -23.481 1.00 89.44 311 ASN A C 1
ATOM 2379 O O . ASN A 1 311 ? 13.359 -2.555 -22.520 1.00 89.44 311 ASN A O 1
ATOM 2383 N N . VAL A 1 312 ? 12.128 -3.854 -23.878 1.00 91.38 312 VAL A N 1
ATOM 2384 C CA . VAL A 1 312 ? 12.585 -5.120 -23.288 1.00 91.38 312 VAL A CA 1
ATOM 2385 C C . VAL A 1 312 ? 14.073 -5.318 -23.639 1.00 91.38 312 VAL A C 1
ATOM 2387 O O . VAL A 1 312 ? 14.404 -5.270 -24.826 1.00 91.38 312 VAL A O 1
ATOM 2390 N N . PRO A 1 313 ? 14.984 -5.499 -22.661 1.00 91.88 313 PRO A N 1
ATOM 2391 C CA . PRO A 1 313 ? 16.407 -5.713 -22.938 1.00 91.88 313 PRO A CA 1
ATOM 2392 C C . PRO A 1 313 ? 16.689 -6.992 -23.738 1.00 91.88 313 PRO A C 1
ATOM 2394 O O . PRO A 1 313 ? 15.883 -7.923 -23.765 1.00 91.88 313 PRO A O 1
ATOM 2397 N N . GLU A 1 314 ? 17.860 -7.067 -24.375 1.00 89.06 314 GLU A N 1
ATOM 2398 C CA . GLU A 1 314 ? 18.246 -8.244 -25.160 1.00 89.06 314 GLU A CA 1
ATOM 2399 C C . GLU A 1 314 ? 18.276 -9.516 -24.290 1.00 89.06 314 GLU A C 1
ATOM 2401 O O . GLU A 1 314 ? 18.833 -9.538 -23.194 1.00 89.06 314 GLU A O 1
ATOM 2406 N N . GLY A 1 315 ? 17.635 -10.585 -24.770 1.00 88.12 315 GLY A N 1
ATOM 2407 C CA . GLY A 1 315 ? 17.508 -11.859 -24.053 1.00 88.12 315 GLY A CA 1
ATOM 2408 C C . GLY A 1 315 ? 16.448 -11.889 -22.942 1.00 88.12 315 GLY A C 1
ATOM 2409 O O . GLY A 1 315 ? 16.066 -12.981 -22.519 1.00 88.12 315 GLY A O 1
ATOM 2410 N N . TRP A 1 316 ? 15.936 -10.738 -22.497 1.00 93.88 316 TRP A N 1
ATOM 2411 C CA . TRP A 1 316 ? 14.768 -10.668 -21.617 1.00 93.88 316 TRP A CA 1
ATOM 2412 C C . TRP A 1 316 ? 13.479 -10.931 -22.423 1.00 93.88 316 TRP A C 1
ATOM 2414 O O . TRP A 1 316 ? 13.465 -10.879 -23.654 1.00 93.88 316 TRP A O 1
ATOM 2424 N N . GLN A 1 317 ? 12.383 -11.245 -21.732 1.00 90.44 317 GLN A N 1
ATOM 2425 C CA . GLN A 1 317 ? 11.078 -11.546 -22.336 1.00 90.44 317 GLN A CA 1
ATOM 2426 C C . GLN A 1 317 ? 9.951 -10.836 -21.581 1.00 90.44 317 GLN A C 1
ATOM 2428 O O . GLN A 1 317 ? 10.101 -10.506 -20.406 1.00 90.44 317 GLN A O 1
ATOM 2433 N N . GLU A 1 318 ? 8.799 -10.638 -22.218 1.00 89.81 318 GLU A N 1
ATOM 2434 C CA . GLU A 1 318 ? 7.583 -10.271 -21.489 1.00 89.81 318 GLU A CA 1
ATOM 2435 C C . GLU A 1 318 ? 7.074 -11.490 -20.705 1.00 89.81 318 GLU A C 1
ATOM 2437 O O . GLU A 1 318 ? 6.895 -12.584 -21.244 1.00 89.81 318 GLU A O 1
ATOM 2442 N N . GLY A 1 319 ? 6.901 -11.307 -19.399 1.00 85.56 319 GLY A N 1
ATOM 2443 C CA . GLY A 1 319 ? 6.291 -12.283 -18.507 1.00 85.56 319 GLY A CA 1
ATOM 2444 C C . GLY A 1 319 ? 4.760 -12.207 -18.544 1.00 85.56 319 GLY A C 1
ATOM 2445 O O . GLY A 1 319 ? 4.190 -11.289 -19.131 1.00 85.56 319 GLY A O 1
ATOM 2446 N N . PRO A 1 320 ? 4.061 -13.144 -17.882 1.00 80.75 320 PRO A N 1
ATOM 2447 C CA . PRO A 1 320 ? 2.603 -13.148 -17.856 1.00 80.75 320 PRO A CA 1
ATOM 2448 C C . PRO A 1 320 ? 2.040 -11.883 -17.193 1.00 80.75 320 PRO A C 1
ATOM 2450 O O . PRO A 1 320 ? 2.547 -11.432 -16.159 1.00 80.75 320 PRO A O 1
ATOM 2453 N N . GLU A 1 321 ? 0.940 -11.368 -17.749 1.00 72.94 321 GLU A N 1
ATOM 2454 C CA . GLU A 1 321 ? 0.146 -10.291 -17.153 1.00 72.94 321 GLU A CA 1
ATOM 2455 C C . GLU A 1 321 ? -0.194 -10.592 -15.685 1.00 72.94 321 GLU A C 1
ATOM 2457 O O . GLU A 1 321 ? -0.542 -11.718 -15.309 1.00 72.94 321 GLU A O 1
ATOM 2462 N N . ARG A 1 322 ? -0.126 -9.564 -14.833 1.00 76.50 322 ARG A N 1
ATOM 2463 C CA . ARG A 1 322 ? -0.550 -9.638 -13.430 1.00 76.50 322 ARG A CA 1
ATOM 2464 C C . ARG A 1 322 ? -1.404 -8.415 -13.117 1.00 76.50 322 ARG A C 1
ATOM 2466 O O . ARG A 1 322 ? -1.047 -7.307 -13.500 1.00 76.50 322 ARG A O 1
ATOM 2473 N N . MET A 1 323 ? -2.478 -8.595 -12.349 1.00 59.31 323 MET A N 1
ATOM 2474 C CA . MET A 1 323 ? -3.260 -7.460 -11.841 1.00 59.31 323 MET A CA 1
ATOM 2475 C C . MET A 1 323 ? -2.363 -6.482 -11.062 1.00 59.31 323 MET A C 1
ATOM 2477 O O . MET A 1 323 ? -1.509 -6.917 -10.287 1.00 59.31 323 MET A O 1
ATOM 2481 N N . MET A 1 324 ? -2.600 -5.177 -11.234 1.00 74.75 324 MET A N 1
ATOM 2482 C CA . MET A 1 324 ? -1.794 -4.077 -10.673 1.00 74.75 324 MET A CA 1
ATOM 2483 C C . MET A 1 324 ? -0.345 -3.989 -11.204 1.00 74.75 324 MET A C 1
ATOM 2485 O O . MET A 1 324 ? 0.523 -3.439 -10.525 1.00 74.75 324 MET A O 1
ATOM 2489 N N . ARG A 1 325 ? -0.069 -4.511 -12.406 1.00 85.12 325 ARG A N 1
ATOM 2490 C CA . ARG A 1 325 ? 1.166 -4.251 -13.163 1.00 85.12 325 ARG A CA 1
ATOM 2491 C C . ARG A 1 325 ? 0.827 -3.745 -14.559 1.00 85.12 325 ARG A C 1
ATOM 2493 O O . ARG A 1 325 ? -0.089 -4.267 -15.181 1.00 85.12 325 ARG A O 1
ATOM 2500 N N . GLU A 1 326 ? 1.622 -2.797 -15.036 1.00 86.75 326 GLU A N 1
ATOM 2501 C CA . GLU A 1 326 ? 1.629 -2.344 -16.432 1.00 86.75 326 GLU A CA 1
ATOM 2502 C C . GLU A 1 326 ? 2.471 -3.300 -17.296 1.00 86.75 326 GLU A C 1
ATOM 2504 O O . GLU A 1 326 ? 2.149 -3.547 -18.451 1.00 86.75 326 GLU A O 1
ATOM 2509 N N . ALA A 1 327 ? 3.517 -3.907 -16.715 1.00 89.50 327 ALA A N 1
ATOM 2510 C CA . ALA A 1 327 ? 4.234 -5.029 -17.318 1.00 89.50 327 ALA A CA 1
ATOM 2511 C C . ALA A 1 327 ? 4.879 -5.953 -16.273 1.00 89.50 327 ALA A C 1
ATOM 2513 O O . ALA A 1 327 ? 5.152 -5.573 -15.130 1.00 89.50 327 ALA A O 1
ATOM 2514 N N . THR A 1 328 ? 5.181 -7.179 -16.701 1.00 91.25 328 THR A N 1
ATOM 2515 C CA . THR A 1 328 ? 6.186 -8.038 -16.063 1.00 91.25 328 THR A CA 1
ATOM 2516 C C . THR A 1 328 ? 7.257 -8.333 -17.101 1.00 91.25 328 THR A C 1
ATOM 2518 O O . THR A 1 328 ? 6.918 -8.791 -18.186 1.00 91.25 328 THR A O 1
ATOM 2521 N N . LEU A 1 329 ? 8.530 -8.111 -16.784 1.00 92.44 329 LEU A N 1
ATOM 2522 C CA . LEU A 1 329 ? 9.654 -8.534 -17.621 1.00 92.44 329 LEU A CA 1
ATOM 2523 C C . LEU A 1 329 ? 10.371 -9.703 -16.945 1.00 92.44 329 LEU A C 1
ATOM 2525 O O . LEU A 1 329 ? 10.605 -9.679 -15.739 1.00 92.44 329 LEU A O 1
ATOM 2529 N N . GLN A 1 330 ? 10.715 -10.728 -17.710 1.00 92.12 330 GLN A N 1
ATOM 2530 C CA . GLN A 1 330 ? 11.361 -11.945 -17.244 1.00 92.12 330 GLN A CA 1
ATOM 2531 C C . GLN A 1 330 ? 12.803 -11.985 -17.761 1.00 92.12 330 GLN A C 1
ATOM 2533 O O . GLN A 1 330 ? 13.038 -11.894 -18.966 1.00 92.12 330 GLN A O 1
ATOM 2538 N N . LEU A 1 331 ? 13.769 -12.133 -16.853 1.00 91.62 331 LEU A N 1
ATOM 2539 C CA . LEU A 1 331 ? 15.185 -12.227 -17.207 1.00 91.62 331 LEU A CA 1
ATOM 2540 C C . LEU A 1 331 ? 15.549 -13.637 -17.722 1.00 91.62 331 LEU A C 1
ATOM 2542 O O . LEU A 1 331 ? 14.846 -14.607 -17.401 1.00 91.62 331 LEU A O 1
ATOM 2546 N N . PRO A 1 332 ? 16.659 -13.781 -18.478 1.00 85.19 332 PRO A N 1
ATOM 2547 C CA . PRO A 1 332 ? 17.186 -15.071 -18.914 1.00 85.19 332 PRO A CA 1
ATOM 2548 C C . PRO A 1 332 ? 17.199 -16.131 -17.800 1.00 85.19 332 PRO A C 1
ATOM 2550 O O . PRO A 1 332 ? 17.698 -15.909 -16.699 1.00 85.19 332 PRO A O 1
ATOM 2553 N N . GLY A 1 333 ? 16.635 -17.306 -18.092 1.00 80.69 333 GLY A N 1
ATOM 2554 C CA . GLY A 1 333 ? 16.497 -18.411 -17.134 1.00 80.69 333 GLY A CA 1
ATOM 2555 C C . GLY A 1 333 ? 15.194 -18.423 -16.322 1.00 80.69 333 GLY A C 1
ATOM 2556 O O . GLY A 1 333 ? 14.899 -19.439 -15.699 1.00 80.69 333 GLY A O 1
ATOM 2557 N N . GLY A 1 334 ? 14.381 -17.360 -16.354 1.00 75.31 334 GLY A N 1
ATOM 2558 C CA . GLY A 1 334 ? 13.018 -17.367 -15.795 1.00 75.31 334 GLY A CA 1
ATOM 2559 C C . GLY A 1 334 ? 12.916 -17.338 -14.264 1.00 75.31 334 GLY A C 1
ATOM 2560 O O . GLY A 1 334 ? 11.824 -17.480 -13.720 1.00 75.31 334 GLY A O 1
ATOM 2561 N N . ASP A 1 335 ? 14.039 -17.171 -13.564 1.00 82.31 335 ASP A N 1
ATOM 2562 C CA . ASP A 1 335 ? 14.107 -17.162 -12.096 1.00 82.31 335 ASP A CA 1
ATOM 2563 C C . ASP A 1 335 ? 13.906 -15.764 -11.479 1.00 82.31 335 ASP A C 1
ATOM 2565 O O . ASP A 1 335 ? 13.509 -15.655 -10.320 1.00 82.31 335 ASP A O 1
ATOM 2569 N N . VAL A 1 336 ? 14.151 -14.693 -12.244 1.00 91.38 336 VAL A N 1
ATOM 2570 C CA . VAL A 1 336 ? 14.046 -13.295 -11.790 1.00 91.38 336 VAL A CA 1
ATOM 2571 C C . VAL A 1 336 ? 13.077 -12.533 -12.697 1.00 91.38 336 VAL A C 1
ATOM 2573 O O . VAL A 1 336 ? 13.195 -12.602 -13.924 1.00 91.38 336 VAL A O 1
ATOM 2576 N N . GLU A 1 337 ? 12.112 -11.822 -12.104 1.00 94.19 337 GLU A N 1
ATOM 2577 C CA . GLU A 1 337 ? 11.169 -10.935 -12.805 1.00 94.19 337 GLU A CA 1
ATOM 2578 C C . GLU A 1 337 ? 11.266 -9.482 -12.310 1.00 94.19 337 GLU A C 1
ATOM 2580 O O . GLU A 1 337 ? 11.398 -9.229 -11.110 1.00 94.19 337 GLU A O 1
ATOM 2585 N N . VAL A 1 338 ? 11.134 -8.534 -13.242 1.00 96.50 338 VAL A N 1
ATOM 2586 C CA . VAL A 1 338 ? 10.882 -7.114 -12.971 1.00 96.50 338 VAL A CA 1
ATOM 2587 C C . VAL A 1 338 ? 9.384 -6.856 -13.091 1.00 96.50 338 VAL A C 1
ATOM 2589 O O . VAL A 1 338 ? 8.784 -7.087 -14.139 1.00 96.50 338 VAL A O 1
ATOM 2592 N N . ALA A 1 339 ? 8.772 -6.346 -12.032 1.00 96.25 339 ALA A N 1
ATOM 2593 C CA . ALA A 1 339 ? 7.426 -5.797 -12.051 1.00 96.25 339 ALA A CA 1
ATOM 2594 C C . ALA A 1 339 ? 7.481 -4.302 -12.390 1.00 96.25 339 ALA A C 1
ATOM 2596 O O . ALA A 1 339 ? 8.188 -3.553 -11.714 1.00 96.25 339 ALA A O 1
ATOM 25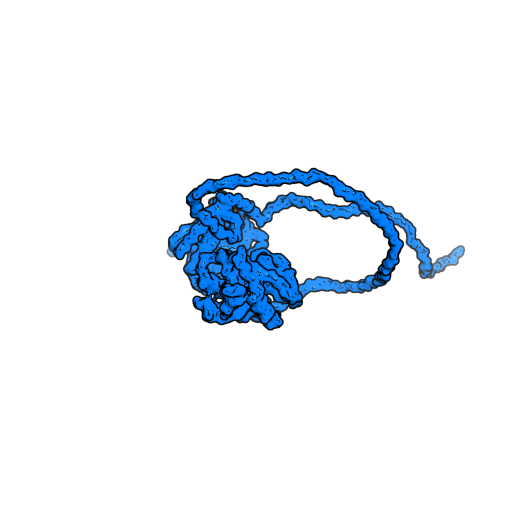97 N N . ILE A 1 340 ? 6.705 -3.863 -13.381 1.00 95.50 340 ILE A N 1
ATOM 2598 C CA . ILE A 1 340 ? 6.484 -2.443 -13.677 1.00 95.50 340 ILE A CA 1
ATOM 2599 C C . ILE A 1 340 ? 5.039 -2.109 -13.307 1.00 95.50 340 ILE A C 1
ATOM 2601 O O . ILE A 1 340 ? 4.108 -2.812 -13.699 1.00 95.50 340 ILE A O 1
ATOM 2605 N N . SER A 1 341 ? 4.844 -1.078 -12.491 1.00 93.31 341 SER A N 1
ATOM 2606 C CA . SER A 1 341 ? 3.533 -0.684 -11.956 1.00 93.31 341 SER A CA 1
ATOM 2607 C C . SER A 1 341 ? 3.511 0.799 -11.598 1.00 93.31 341 SER A C 1
ATOM 2609 O O . SER A 1 341 ? 4.565 1.385 -11.364 1.00 93.31 341 SER A O 1
ATOM 2611 N N . GLN A 1 342 ? 2.325 1.394 -11.498 1.00 90.62 342 GLN A N 1
ATOM 2612 C CA . GLN A 1 342 ? 2.134 2.771 -11.034 1.00 90.62 342 GLN A CA 1
ATOM 2613 C C . GLN A 1 342 ? 1.114 2.844 -9.894 1.00 90.62 342 GLN A C 1
ATOM 2615 O O . GLN A 1 342 ? 0.238 1.989 -9.757 1.00 90.62 342 GLN A O 1
ATOM 2620 N N . LEU A 1 343 ? 1.218 3.896 -9.086 1.00 83.00 343 LEU A N 1
ATOM 2621 C CA . LEU A 1 343 ? 0.210 4.323 -8.117 1.00 83.00 343 LEU A CA 1
ATOM 2622 C C . LEU A 1 343 ? -0.008 5.834 -8.260 1.00 83.00 343 LEU A C 1
ATOM 2624 O O . LEU A 1 343 ? 0.859 6.551 -8.762 1.00 83.00 343 LEU A O 1
ATOM 2628 N N . ALA A 1 344 ? -1.135 6.334 -7.755 1.00 79.44 344 ALA A N 1
ATOM 2629 C CA . ALA A 1 344 ? -1.320 7.772 -7.583 1.00 79.44 344 ALA A CA 1
ATOM 2630 C C . ALA A 1 344 ? -0.273 8.350 -6.607 1.00 79.44 344 ALA A C 1
ATOM 2632 O O . ALA A 1 344 ? 0.051 7.740 -5.577 1.00 79.44 344 ALA A O 1
ATOM 2633 N N . PHE A 1 345 ? 0.230 9.536 -6.936 1.00 83.56 345 PHE A N 1
ATOM 2634 C CA . PHE A 1 345 ? 1.171 10.321 -6.149 1.00 83.56 345 PHE A CA 1
ATOM 2635 C C . PHE A 1 345 ? 0.442 11.524 -5.509 1.00 83.56 345 PHE A C 1
ATOM 2637 O O . PHE A 1 345 ? -0.123 12.340 -6.235 1.00 83.56 345 PHE A O 1
ATOM 2644 N N . PRO A 1 346 ? 0.415 11.655 -4.166 1.00 75.75 346 PRO A N 1
ATOM 2645 C CA . PRO A 1 346 ? -0.424 12.635 -3.466 1.00 75.75 346 PRO A CA 1
ATOM 2646 C C . PRO A 1 346 ? 0.197 14.037 -3.317 1.00 75.75 346 PRO A C 1
ATOM 2648 O O . PRO A 1 346 ? -0.407 14.887 -2.671 1.00 75.75 346 PRO A O 1
ATOM 2651 N N . GLY A 1 347 ? 1.383 14.295 -3.878 1.00 74.38 347 GLY A N 1
ATOM 2652 C CA . GLY A 1 347 ? 2.008 15.624 -3.905 1.00 74.38 347 GLY A CA 1
ATOM 2653 C C . GLY A 1 347 ? 3.180 15.815 -2.937 1.00 74.38 347 GLY A C 1
ATOM 2654 O O . GLY A 1 347 ? 4.188 16.387 -3.351 1.00 74.38 347 GLY A O 1
ATOM 2655 N N . ASP A 1 348 ? 3.119 15.302 -1.700 1.00 86.31 348 ASP A N 1
ATOM 2656 C CA . ASP A 1 348 ? 4.318 15.274 -0.847 1.00 86.31 348 ASP A CA 1
ATOM 2657 C C . ASP A 1 348 ? 5.272 14.183 -1.338 1.00 86.31 348 ASP A C 1
ATOM 2659 O O . ASP A 1 348 ? 4.981 12.988 -1.265 1.00 86.31 348 ASP A O 1
ATOM 2663 N N . ARG A 1 349 ? 6.409 14.609 -1.887 1.00 86.56 349 ARG A N 1
ATOM 2664 C CA . ARG A 1 349 ? 7.408 13.714 -2.469 1.00 86.56 349 ARG A CA 1
ATOM 2665 C C . ARG A 1 349 ? 8.214 12.986 -1.404 1.00 86.56 349 ARG A C 1
ATOM 2667 O O . ARG A 1 349 ? 8.446 11.786 -1.534 1.00 86.56 349 ARG A O 1
ATOM 2674 N N . ASP A 1 350 ? 8.668 13.698 -0.383 1.00 84.12 350 ASP A N 1
ATOM 2675 C CA . ASP A 1 350 ? 9.728 13.209 0.495 1.00 84.12 350 ASP A CA 1
ATOM 2676 C C . ASP A 1 350 ? 9.138 12.300 1.591 1.00 84.12 350 ASP A C 1
ATOM 2678 O O . ASP A 1 350 ? 9.722 11.258 1.906 1.00 84.12 350 ASP A O 1
ATOM 2682 N N . GLU A 1 351 ? 7.912 12.585 2.052 1.00 80.19 351 GLU A N 1
ATOM 2683 C CA . GLU A 1 351 ? 7.091 11.664 2.846 1.00 80.19 351 GLU A CA 1
ATOM 2684 C C . GLU A 1 351 ? 6.749 10.399 2.039 1.00 80.19 351 GLU A C 1
ATOM 2686 O O . GLU A 1 351 ? 7.009 9.277 2.484 1.00 80.19 351 GLU A O 1
ATOM 2691 N N . TYR A 1 352 ? 6.236 10.546 0.812 1.00 81.38 352 TYR A N 1
ATOM 2692 C CA . TYR A 1 352 ? 5.828 9.408 -0.019 1.00 81.38 352 TYR A CA 1
ATOM 2693 C C . TYR A 1 352 ? 7.002 8.483 -0.374 1.00 81.38 352 TYR A C 1
ATOM 2695 O O . TYR A 1 352 ? 6.848 7.256 -0.368 1.00 81.38 352 TYR A O 1
ATOM 2703 N N . LEU A 1 353 ? 8.188 9.037 -0.640 1.00 87.81 353 LEU A N 1
ATOM 2704 C CA . LEU A 1 353 ? 9.408 8.253 -0.833 1.00 87.81 353 LEU A CA 1
ATOM 2705 C C . LEU A 1 353 ? 9.807 7.528 0.464 1.00 87.81 353 LEU A C 1
ATOM 2707 O O . LEU A 1 353 ? 9.962 6.305 0.423 1.00 87.81 353 LEU A O 1
ATOM 2711 N N . LYS A 1 354 ? 9.879 8.220 1.617 1.00 84.81 354 LYS A N 1
ATOM 2712 C CA . LYS A 1 354 ? 10.142 7.610 2.944 1.00 84.81 354 LYS A CA 1
ATOM 2713 C C . LYS A 1 354 ? 9.225 6.405 3.196 1.00 84.81 354 LYS A C 1
ATOM 2715 O O . LYS A 1 354 ? 9.690 5.319 3.544 1.00 84.81 354 LYS A O 1
ATOM 2720 N N . LEU A 1 355 ? 7.926 6.566 2.949 1.00 82.06 355 LEU A N 1
ATOM 2721 C CA . LEU A 1 355 ? 6.904 5.540 3.169 1.00 82.06 355 LEU A CA 1
ATOM 2722 C C . LEU A 1 355 ? 7.039 4.322 2.242 1.00 82.06 355 LEU A C 1
ATOM 2724 O O . LEU A 1 355 ? 6.852 3.187 2.689 1.00 82.06 355 LEU A O 1
ATOM 2728 N N . ASN A 1 356 ? 7.360 4.519 0.959 1.00 86.50 356 ASN A N 1
ATOM 2729 C CA . ASN A 1 356 ? 7.550 3.402 0.029 1.00 86.50 356 ASN A CA 1
ATOM 2730 C C . ASN A 1 356 ? 8.879 2.667 0.279 1.00 86.50 356 ASN A C 1
ATOM 2732 O O . ASN A 1 356 ? 8.887 1.435 0.270 1.00 86.50 356 ASN A O 1
ATOM 2736 N N . ILE A 1 357 ? 9.957 3.389 0.609 1.00 89.50 357 ILE A N 1
ATOM 2737 C CA . ILE A 1 357 ? 11.233 2.797 1.034 1.00 89.50 357 ILE A CA 1
ATOM 2738 C C . ILE A 1 357 ? 11.055 1.983 2.322 1.00 89.50 357 ILE A C 1
ATOM 2740 O O . ILE A 1 357 ? 11.436 0.814 2.352 1.00 89.50 357 ILE A O 1
ATOM 2744 N N . ASN A 1 358 ? 10.397 2.516 3.356 1.00 85.44 358 ASN A N 1
ATOM 2745 C CA . ASN A 1 358 ? 10.167 1.769 4.600 1.00 85.44 358 ASN A CA 1
ATOM 2746 C C . ASN A 1 358 ? 9.250 0.548 4.396 1.00 85.44 358 ASN A C 1
ATOM 2748 O O . ASN A 1 358 ? 9.502 -0.512 4.971 1.00 85.44 358 ASN A O 1
ATOM 2752 N N . ARG A 1 359 ? 8.264 0.621 3.488 1.00 82.06 359 ARG A N 1
ATOM 2753 C CA . ARG A 1 359 ? 7.471 -0.552 3.066 1.00 82.06 359 ARG A CA 1
ATOM 2754 C C . ARG A 1 359 ? 8.333 -1.634 2.399 1.00 82.06 359 ARG A C 1
ATOM 2756 O O . ARG A 1 359 ? 8.051 -2.820 2.555 1.00 82.06 359 ARG A O 1
ATOM 2763 N N . TRP A 1 360 ? 9.361 -1.253 1.643 1.00 89.19 360 TRP A N 1
ATOM 2764 C CA . TRP A 1 360 ? 10.290 -2.187 0.999 1.00 89.19 360 TRP A CA 1
ATOM 2765 C C . TRP A 1 360 ? 11.333 -2.754 1.966 1.00 89.19 360 TRP A C 1
ATOM 2767 O O . TRP A 1 360 ? 11.607 -3.952 1.911 1.00 89.19 360 TRP A O 1
ATOM 2777 N N . ARG A 1 361 ? 11.837 -1.943 2.901 1.00 88.75 361 ARG A N 1
ATOM 2778 C CA . ARG A 1 361 ? 12.700 -2.378 4.011 1.00 88.75 361 ARG A CA 1
ATOM 2779 C C . ARG A 1 361 ? 11.996 -3.423 4.883 1.00 88.75 361 ARG A C 1
ATOM 2781 O O . ARG A 1 361 ? 12.550 -4.498 5.099 1.00 88.75 361 ARG A O 1
ATOM 2788 N N . GLY A 1 362 ? 10.723 -3.202 5.225 1.00 82.56 362 GLY A N 1
ATOM 2789 C CA . GLY A 1 362 ? 9.896 -4.188 5.932 1.00 82.56 362 GLY A CA 1
ATOM 2790 C C . GLY A 1 362 ? 9.703 -5.516 5.177 1.00 82.56 362 GLY A C 1
ATOM 2791 O O . GLY A 1 362 ? 9.689 -6.574 5.798 1.00 82.56 362 GLY A O 1
ATOM 2792 N N . GLN A 1 363 ? 9.640 -5.506 3.836 1.00 79.06 363 GLN A N 1
ATOM 2793 C CA . GLN A 1 363 ? 9.596 -6.742 3.025 1.00 79.06 363 GLN A CA 1
ATOM 2794 C C . GLN A 1 363 ? 10.910 -7.546 3.051 1.00 79.06 363 GLN A C 1
ATOM 2796 O O . GLN A 1 363 ? 10.908 -8.724 2.699 1.00 79.06 363 GLN A O 1
ATOM 2801 N N . LEU A 1 364 ? 12.013 -6.922 3.469 1.00 84.00 364 LEU A N 1
ATOM 2802 C CA . LEU A 1 364 ? 13.333 -7.536 3.633 1.00 84.00 364 LEU A CA 1
ATOM 2803 C C . LEU A 1 364 ? 13.682 -7.814 5.110 1.00 84.00 364 LEU A C 1
ATOM 2805 O O . LEU A 1 364 ? 14.783 -8.280 5.392 1.00 84.00 364 LEU A O 1
ATOM 2809 N N . GLY A 1 365 ? 12.778 -7.518 6.053 1.00 82.12 365 GLY A N 1
ATOM 2810 C CA . GLY A 1 365 ? 13.054 -7.633 7.489 1.00 82.12 365 GLY A CA 1
ATOM 2811 C C . GLY A 1 365 ? 14.088 -6.622 8.003 1.00 82.12 365 GLY A C 1
ATOM 2812 O O . GLY A 1 365 ? 14.800 -6.918 8.957 1.00 82.12 365 GLY A O 1
ATOM 2813 N N . LEU A 1 366 ? 14.204 -5.462 7.348 1.00 83.00 366 LEU A N 1
ATOM 2814 C CA . LEU A 1 366 ? 15.092 -4.364 7.731 1.00 83.00 366 LEU A CA 1
ATOM 2815 C C . LEU A 1 366 ? 14.322 -3.303 8.530 1.00 83.00 366 LEU A C 1
ATOM 2817 O O . LEU A 1 366 ? 13.194 -2.963 8.165 1.00 83.00 366 LEU A O 1
ATOM 2821 N N . ASP A 1 367 ? 14.966 -2.729 9.550 1.00 84.00 367 ASP A N 1
ATOM 2822 C CA . ASP A 1 367 ? 14.419 -1.630 10.359 1.00 84.00 367 ASP A CA 1
ATOM 2823 C C . ASP A 1 367 ? 13.980 -0.436 9.485 1.00 84.00 367 ASP A C 1
ATOM 2825 O O . ASP A 1 367 ? 14.616 -0.173 8.453 1.00 84.00 367 ASP A O 1
ATOM 2829 N N . PRO A 1 368 ? 12.936 0.327 9.861 1.00 83.50 368 PRO A N 1
ATOM 2830 C CA . PRO A 1 368 ? 12.583 1.562 9.162 1.00 83.50 368 PRO A CA 1
ATOM 2831 C C . PRO A 1 368 ? 13.735 2.580 9.207 1.00 83.50 368 PRO A C 1
ATOM 2833 O O . PRO A 1 368 ? 14.597 2.541 10.081 1.00 83.50 368 PRO A O 1
ATOM 2836 N N . ALA A 1 369 ? 13.761 3.489 8.235 1.00 82.19 369 ALA A N 1
ATOM 2837 C CA . ALA A 1 369 ? 14.643 4.648 8.232 1.00 82.19 369 ALA A CA 1
ATOM 2838 C C . ALA A 1 369 ? 13.835 5.922 8.517 1.00 82.19 369 ALA A C 1
ATOM 2840 O O . ALA A 1 369 ? 12.801 6.153 7.885 1.00 82.19 369 ALA A O 1
ATOM 2841 N N . GLU A 1 370 ? 14.330 6.755 9.433 1.00 79.12 370 GLU A N 1
ATOM 2842 C CA . GLU A 1 370 ? 13.723 8.050 9.778 1.00 79.12 370 GLU A CA 1
ATOM 2843 C C . GLU A 1 370 ? 13.764 9.031 8.596 1.00 79.12 370 GLU A C 1
ATOM 2845 O O . GLU A 1 370 ? 12.787 9.723 8.306 1.00 79.12 370 GLU A O 1
ATOM 2850 N N . GLN A 1 371 ? 14.889 9.050 7.872 1.00 74.19 371 GLN A N 1
ATOM 2851 C CA . GLN A 1 371 ? 15.128 9.919 6.723 1.00 74.19 371 GLN A CA 1
ATOM 2852 C C . GLN A 1 371 ? 15.466 9.096 5.473 1.00 74.19 371 GLN A C 1
ATOM 2854 O O . GLN A 1 371 ? 16.247 8.144 5.512 1.00 74.19 371 GLN A O 1
ATOM 2859 N N . MET A 1 372 ? 14.878 9.475 4.337 1.00 78.38 372 MET A N 1
ATOM 2860 C CA . MET A 1 372 ? 14.947 8.712 3.084 1.00 78.38 372 MET A CA 1
ATOM 2861 C C . MET A 1 372 ? 16.358 8.696 2.467 1.00 78.38 372 MET A C 1
ATOM 2863 O O . MET A 1 372 ? 16.805 7.664 1.976 1.00 78.38 372 MET A O 1
ATOM 2867 N N . ASN A 1 373 ? 17.088 9.806 2.574 1.00 69.62 373 ASN A N 1
ATOM 2868 C CA . ASN A 1 373 ? 18.484 9.963 2.150 1.00 69.62 373 ASN A CA 1
ATOM 2869 C C . ASN A 1 373 ? 19.505 9.270 3.077 1.00 69.62 373 ASN A C 1
ATOM 2871 O O . ASN A 1 373 ? 20.660 9.110 2.693 1.00 69.62 373 ASN A O 1
ATOM 2875 N N . GLU A 1 374 ? 19.100 8.871 4.285 1.00 72.94 374 GLU A N 1
ATOM 2876 C CA . GLU A 1 374 ? 19.926 8.104 5.233 1.00 72.94 374 GLU A CA 1
ATOM 2877 C C . GLU A 1 374 ? 19.606 6.598 5.191 1.00 72.94 374 GLU A C 1
ATOM 2879 O O . GLU A 1 374 ? 20.307 5.779 5.791 1.00 72.94 374 GLU A O 1
ATOM 2884 N N . ALA A 1 375 ? 18.558 6.205 4.460 1.00 79.88 375 ALA A N 1
ATOM 2885 C CA . ALA A 1 375 ? 18.133 4.822 4.331 1.00 79.88 375 ALA A CA 1
ATOM 2886 C C . ALA A 1 375 ? 19.164 4.002 3.540 1.00 79.88 375 ALA A C 1
ATOM 2888 O O . ALA A 1 375 ? 19.237 4.069 2.313 1.00 79.88 375 ALA A O 1
ATOM 2889 N N . ALA A 1 376 ? 19.939 3.170 4.244 1.00 82.88 376 ALA A N 1
ATOM 2890 C CA . ALA A 1 376 ? 20.908 2.269 3.623 1.00 82.88 376 ALA A CA 1
ATOM 2891 C C . ALA A 1 376 ? 20.274 1.461 2.470 1.00 82.88 376 ALA A C 1
ATOM 2893 O O . ALA A 1 376 ? 19.243 0.807 2.660 1.00 82.88 376 ALA A O 1
ATOM 2894 N N . GLY A 1 377 ? 20.902 1.534 1.292 1.00 89.25 377 GLY A N 1
ATOM 2895 C CA . GLY A 1 377 ? 20.413 0.959 0.035 1.00 89.25 377 GLY A CA 1
ATOM 2896 C C . GLY A 1 377 ? 19.770 1.962 -0.933 1.00 89.25 377 GLY A C 1
ATOM 2897 O O . GLY A 1 377 ? 19.547 1.601 -2.084 1.00 89.25 377 GLY A O 1
ATOM 2898 N N . VAL A 1 378 ? 19.488 3.203 -0.517 1.00 94.12 378 VAL A N 1
ATOM 2899 C CA . VAL A 1 378 ? 18.963 4.259 -1.403 1.00 94.12 378 VAL A CA 1
ATOM 2900 C C . VAL A 1 378 ? 20.086 4.974 -2.167 1.00 94.12 378 VAL A C 1
ATOM 2902 O O . VAL A 1 378 ? 21.128 5.305 -1.605 1.00 94.12 378 VAL A O 1
ATOM 2905 N N . GLU A 1 379 ? 19.849 5.238 -3.451 1.00 93.75 379 GLU A N 1
ATOM 2906 C CA . GLU A 1 379 ? 20.722 5.977 -4.367 1.00 93.75 379 GLU A CA 1
ATOM 2907 C C . GLU A 1 379 ? 19.873 6.964 -5.191 1.00 93.75 379 GLU A C 1
ATOM 2909 O O . GLU A 1 379 ? 18.913 6.569 -5.855 1.00 93.75 379 GLU A O 1
ATOM 2914 N N . ASP A 1 380 ? 20.224 8.253 -5.164 1.00 93.69 380 ASP A N 1
ATOM 2915 C CA . ASP A 1 380 ? 19.683 9.246 -6.101 1.00 93.69 380 ASP A CA 1
ATOM 2916 C C . ASP A 1 380 ? 20.203 8.941 -7.518 1.00 93.69 380 ASP A C 1
ATOM 2918 O O . ASP A 1 380 ? 21.414 8.817 -7.717 1.00 93.69 380 ASP A O 1
ATOM 2922 N N . ILE A 1 381 ? 19.311 8.854 -8.509 1.00 95.31 381 ILE A N 1
ATOM 2923 C CA . ILE A 1 381 ? 19.673 8.605 -9.911 1.00 95.31 381 ILE A CA 1
ATOM 2924 C C . ILE A 1 381 ? 19.099 9.689 -10.833 1.00 95.31 381 ILE A C 1
ATOM 2926 O O . ILE A 1 381 ? 18.055 10.277 -10.554 1.00 95.31 381 ILE A O 1
ATOM 2930 N N . GLU A 1 382 ? 19.781 9.942 -11.947 1.00 95.75 382 GLU A N 1
ATOM 2931 C CA . GLU A 1 382 ? 19.319 10.832 -13.017 1.00 95.75 382 GLU A CA 1
ATOM 2932 C C . GLU A 1 382 ? 18.966 9.985 -14.245 1.00 95.75 382 GLU A C 1
ATOM 2934 O O . GLU A 1 382 ? 19.724 9.083 -14.615 1.00 95.75 382 GLU A O 1
ATOM 2939 N N . VAL A 1 383 ? 17.804 10.244 -14.844 1.00 95.19 383 VAL A N 1
ATOM 2940 C CA . VAL A 1 383 ? 17.264 9.510 -15.998 1.00 95.19 383 VAL A CA 1
ATOM 2941 C C . VAL A 1 383 ? 16.645 10.532 -16.946 1.00 95.19 383 VAL A C 1
ATOM 2943 O O . VAL A 1 383 ? 15.786 11.301 -16.533 1.00 95.19 383 VAL A O 1
ATOM 2946 N N . ASP A 1 384 ? 17.141 10.603 -18.185 1.00 93.38 384 ASP A N 1
ATOM 2947 C CA . ASP A 1 384 ? 16.785 11.632 -19.185 1.00 93.38 384 ASP A CA 1
ATOM 2948 C C . ASP A 1 384 ? 16.809 13.095 -18.663 1.00 93.38 384 ASP A C 1
ATOM 2950 O O . ASP A 1 384 ? 16.160 13.976 -19.216 1.00 93.38 384 ASP A O 1
ATOM 2954 N N . GLY A 1 385 ? 17.594 13.373 -17.613 1.00 91.31 385 GLY A N 1
ATOM 2955 C CA . GLY A 1 385 ? 17.705 14.690 -16.971 1.00 91.31 385 GLY A CA 1
ATOM 2956 C C . GLY A 1 385 ? 16.704 14.956 -15.836 1.00 91.31 385 GLY A C 1
ATOM 2957 O O . GLY A 1 385 ? 16.847 15.955 -15.130 1.00 91.31 385 GLY A O 1
ATOM 2958 N N . GLU A 1 386 ? 15.728 14.073 -15.600 1.00 93.56 386 GLU A N 1
ATOM 2959 C CA . GLU A 1 386 ? 14.890 14.106 -14.395 1.00 93.56 386 GLU A CA 1
ATOM 2960 C C . GLU A 1 386 ? 15.508 13.277 -13.253 1.00 93.56 386 GLU A C 1
ATOM 2962 O O . GLU A 1 386 ? 16.306 12.359 -13.463 1.00 93.56 386 GLU A O 1
ATOM 2967 N N . LYS A 1 387 ? 15.109 13.588 -12.013 1.00 94.81 387 LYS A N 1
ATOM 2968 C CA . LYS A 1 387 ? 15.548 12.865 -10.814 1.00 94.81 387 LYS A CA 1
ATOM 2969 C C . LYS A 1 387 ? 14.611 11.697 -10.491 1.00 94.81 387 LYS A C 1
ATOM 2971 O O . LYS A 1 387 ? 13.406 11.889 -10.339 1.00 94.81 387 LYS A O 1
ATOM 2976 N N . ALA A 1 388 ? 15.194 10.523 -10.280 1.00 96.25 388 ALA A N 1
ATOM 2977 C CA . ALA A 1 388 ? 14.531 9.324 -9.780 1.00 96.25 388 ALA A CA 1
ATOM 2978 C C . ALA A 1 388 ? 15.324 8.713 -8.606 1.00 96.25 388 ALA A C 1
ATOM 2980 O O . ALA A 1 388 ? 16.419 9.167 -8.267 1.00 96.25 388 ALA A O 1
ATOM 2981 N N . TRP A 1 389 ? 14.767 7.685 -7.961 1.00 96.12 389 TRP A N 1
ATOM 2982 C CA . TRP A 1 389 ? 15.352 7.070 -6.763 1.00 96.12 389 TRP A CA 1
ATOM 2983 C C . TRP A 1 389 ? 15.470 5.566 -6.923 1.00 96.12 389 TRP A C 1
ATOM 2985 O O . TRP A 1 389 ? 14.469 4.889 -7.142 1.00 96.12 389 TRP A O 1
ATOM 2995 N N . LEU A 1 390 ? 16.680 5.043 -6.771 1.00 96.88 390 LEU A N 1
ATOM 2996 C CA . LEU A 1 390 ? 16.971 3.617 -6.759 1.00 96.88 390 LEU A CA 1
ATOM 2997 C C . LEU A 1 390 ? 17.063 3.118 -5.309 1.00 96.88 390 LEU A C 1
ATOM 2999 O O . LEU A 1 390 ? 17.581 3.803 -4.431 1.00 96.88 390 LEU A O 1
ATOM 3003 N N . PHE A 1 391 ? 16.581 1.905 -5.070 1.00 96.38 391 PHE A N 1
ATOM 3004 C CA . PHE A 1 391 ? 16.698 1.158 -3.826 1.00 96.38 391 PHE A CA 1
ATOM 3005 C C . PHE A 1 391 ? 17.259 -0.231 -4.127 1.00 96.38 391 PHE A C 1
ATOM 3007 O O . PHE A 1 391 ? 16.682 -0.984 -4.912 1.00 96.38 391 PHE A O 1
ATOM 3014 N N . ASP A 1 392 ? 18.372 -0.574 -3.491 1.00 97.12 392 ASP A N 1
ATOM 3015 C CA . ASP A 1 392 ? 19.044 -1.864 -3.600 1.00 97.12 392 ASP A CA 1
ATOM 3016 C C . ASP A 1 392 ? 19.440 -2.348 -2.203 1.00 97.12 392 ASP A C 1
ATOM 3018 O O . ASP A 1 392 ? 20.303 -1.759 -1.548 1.00 97.12 392 ASP A O 1
ATOM 3022 N N . ALA A 1 393 ? 18.780 -3.401 -1.725 1.00 95.25 393 ALA A N 1
ATOM 3023 C CA . ALA A 1 393 ? 19.007 -3.930 -0.388 1.00 95.25 393 ALA A CA 1
ATOM 3024 C C . ALA A 1 393 ? 18.810 -5.448 -0.318 1.00 95.25 393 ALA A C 1
ATOM 3026 O O . ALA A 1 393 ? 17.940 -6.025 -0.976 1.00 95.25 393 ALA A O 1
ATOM 3027 N N . VAL A 1 394 ? 19.607 -6.080 0.542 1.00 94.75 394 VAL A N 1
ATOM 3028 C CA . VAL A 1 394 ? 19.516 -7.495 0.917 1.00 94.75 394 VAL A CA 1
ATOM 3029 C C . VAL A 1 394 ? 18.913 -7.594 2.315 1.00 94.75 394 VAL A C 1
ATOM 3031 O O . VAL A 1 394 ? 19.237 -6.787 3.184 1.00 94.75 394 VAL A O 1
ATOM 3034 N N . GLY A 1 395 ? 18.082 -8.605 2.551 1.00 88.94 395 GLY A N 1
ATOM 3035 C CA . GLY A 1 395 ? 17.601 -8.943 3.887 1.00 88.94 395 GLY A CA 1
ATOM 3036 C C . GLY A 1 395 ? 17.027 -10.355 3.965 1.00 88.94 395 GLY A C 1
ATOM 3037 O O . GLY A 1 395 ? 16.924 -11.065 2.960 1.00 88.94 395 GLY A O 1
ATOM 3038 N N . ASN A 1 396 ? 16.680 -10.792 5.173 1.00 83.44 396 ASN A N 1
ATOM 3039 C CA . ASN A 1 396 ? 16.196 -12.151 5.400 1.00 83.44 396 ASN A CA 1
ATOM 3040 C C . ASN A 1 396 ? 14.717 -12.224 5.009 1.00 83.44 396 ASN A C 1
ATOM 3042 O O . ASN A 1 396 ? 13.870 -11.530 5.569 1.00 83.44 396 ASN A O 1
ATOM 3046 N N . SER A 1 397 ? 14.410 -13.045 4.006 1.00 57.75 397 SER A N 1
ATOM 3047 C CA . SER A 1 397 ? 13.121 -12.974 3.322 1.00 57.75 397 SER A CA 1
ATOM 3048 C C . SER A 1 397 ? 11.989 -13.510 4.201 1.00 57.75 397 SER A C 1
ATOM 3050 O O . SER A 1 397 ? 11.887 -14.717 4.438 1.00 57.75 397 SER A O 1
ATOM 3052 N N . ALA A 1 398 ? 11.060 -12.637 4.604 1.00 46.59 398 ALA A N 1
ATOM 3053 C CA . ALA A 1 398 ? 9.715 -13.035 5.020 1.00 46.59 398 ALA A CA 1
ATOM 3054 C C . ALA A 1 398 ? 8.945 -13.521 3.772 1.00 46.59 398 ALA A C 1
ATOM 3056 O O . ALA A 1 398 ? 8.074 -12.835 3.242 1.00 46.59 398 ALA A O 1
ATOM 3057 N N . GLY A 1 399 ? 9.379 -14.677 3.249 1.00 39.44 399 GLY A N 1
ATOM 3058 C CA . GLY A 1 399 ? 9.357 -14.993 1.820 1.00 39.44 399 GLY A CA 1
ATOM 3059 C C . GLY A 1 399 ? 8.023 -14.754 1.126 1.00 39.44 399 GLY A C 1
ATOM 3060 O O . GLY A 1 399 ? 7.009 -15.310 1.548 1.00 39.44 399 GLY A O 1
ATOM 3061 N N . GLY A 1 400 ? 8.070 -13.974 0.037 1.00 35.41 400 GLY A N 1
ATOM 3062 C CA . GLY A 1 400 ? 6.924 -13.520 -0.753 1.00 35.41 400 GLY A CA 1
ATOM 3063 C C . GLY A 1 400 ? 5.936 -14.639 -1.078 1.00 35.41 400 GLY A C 1
ATOM 3064 O O . GLY A 1 400 ? 6.141 -15.429 -1.996 1.00 35.41 400 GLY A O 1
ATOM 3065 N N . GLY A 1 401 ? 4.866 -14.701 -0.291 1.00 27.91 401 GLY A N 1
ATOM 3066 C CA . GLY A 1 401 ? 3.919 -15.806 -0.303 1.00 27.91 401 GLY A CA 1
ATOM 3067 C C . GLY A 1 401 ? 3.300 -15.993 1.074 1.00 27.91 401 GLY A C 1
ATOM 3068 O O . GLY A 1 401 ? 3.860 -16.686 1.926 1.00 27.91 401 GLY A O 1
ATOM 3069 N N . MET A 1 402 ? 2.116 -15.403 1.265 1.00 33.03 402 MET A N 1
ATOM 3070 C CA . MET A 1 402 ? 1.232 -15.703 2.391 1.00 33.03 402 MET A CA 1
ATOM 3071 C C . MET A 1 402 ? 0.849 -17.190 2.360 1.00 33.03 402 MET A C 1
ATOM 3073 O O . MET A 1 402 ? -0.142 -17.589 1.758 1.00 33.03 402 MET A O 1
ATOM 3077 N N . MET A 1 403 ? 1.647 -18.010 3.036 1.00 25.48 403 MET A N 1
ATOM 3078 C CA . MET A 1 403 ? 1.127 -19.137 3.795 1.00 25.48 403 MET A CA 1
ATOM 3079 C C . MET A 1 403 ? 0.780 -18.573 5.172 1.00 25.48 403 MET A C 1
ATOM 3081 O O . MET A 1 403 ? 1.708 -18.266 5.926 1.00 25.48 403 MET A O 1
ATOM 3085 N N . PRO A 1 404 ? -0.506 -18.417 5.528 1.00 33.22 404 PRO A N 1
ATOM 3086 C CA . PRO A 1 404 ? -0.864 -18.261 6.925 1.00 33.22 404 PRO A CA 1
ATOM 3087 C C . PRO A 1 404 ? -0.277 -19.435 7.727 1.00 33.22 404 PRO A C 1
ATOM 3089 O O . PRO A 1 404 ? -0.232 -20.561 7.208 1.00 33.22 404 PRO A O 1
ATOM 3092 N N . PRO A 1 405 ? 0.118 -19.251 9.000 1.00 28.84 405 PRO A N 1
ATOM 3093 C CA . PRO A 1 405 ? 0.052 -20.384 9.914 1.00 28.84 405 PRO A CA 1
ATOM 3094 C C . PRO A 1 405 ? -1.378 -20.939 9.848 1.00 28.84 405 PRO A C 1
ATOM 3096 O O . PRO A 1 405 ? -2.326 -20.172 9.674 1.00 28.84 405 PRO A O 1
ATOM 3099 N N . MET A 1 406 ? -1.563 -22.257 9.977 1.00 31.50 406 MET A N 1
ATOM 3100 C CA . MET A 1 406 ? -2.913 -22.819 10.100 1.00 31.50 406 MET A CA 1
ATOM 3101 C C . MET A 1 406 ? -3.514 -22.382 11.441 1.00 31.50 406 MET A C 1
ATOM 3103 O O . MET A 1 406 ? -3.454 -23.123 12.424 1.00 31.50 406 MET A O 1
ATOM 3107 N N . MET A 1 407 ? -4.070 -21.167 11.474 1.00 38.84 407 MET A N 1
ATOM 3108 C CA . MET A 1 407 ? -4.847 -20.645 12.587 1.00 38.84 407 MET A CA 1
ATOM 3109 C C . MET A 1 407 ? -5.945 -21.655 12.876 1.00 38.84 407 MET A C 1
ATOM 3111 O O . MET A 1 407 ? -6.762 -22.002 12.015 1.00 38.84 407 MET A O 1
ATOM 3115 N N . ARG A 1 408 ? -5.898 -22.214 14.083 1.00 37.16 408 ARG A N 1
ATOM 3116 C CA . ARG A 1 408 ? -6.852 -23.229 14.497 1.00 37.16 408 ARG A CA 1
ATOM 3117 C C . ARG A 1 408 ? -8.211 -22.560 14.590 1.00 37.16 408 ARG A C 1
ATOM 3119 O O . ARG A 1 408 ? -8.443 -21.792 15.515 1.00 37.16 408 ARG A O 1
ATOM 3126 N N . ARG A 1 409 ? -9.129 -22.917 13.684 1.00 36.59 409 ARG A N 1
ATOM 3127 C CA . ARG A 1 409 ? -10.564 -22.719 13.922 1.00 36.59 409 ARG A CA 1
ATOM 3128 C C . ARG A 1 409 ? -10.863 -23.172 15.351 1.00 36.59 409 ARG A C 1
ATOM 3130 O O . ARG A 1 409 ? -10.616 -24.339 15.671 1.00 36.59 409 ARG A O 1
ATOM 3137 N N . ALA A 1 410 ? -11.397 -22.274 16.178 1.00 34.12 410 ALA A N 1
ATOM 3138 C CA . ALA A 1 410 ? -11.971 -22.662 17.457 1.00 34.12 410 ALA A CA 1
ATOM 3139 C C . ALA A 1 410 ? -12.964 -23.815 17.194 1.00 34.12 410 ALA A C 1
ATOM 3141 O O . ALA A 1 410 ? -13.805 -23.692 16.295 1.00 34.12 410 ALA A O 1
ATOM 3142 N N . PRO A 1 411 ? -12.833 -24.969 17.873 1.00 30.84 411 PRO A N 1
ATOM 3143 C CA . PRO A 1 411 ? -13.653 -26.130 17.562 1.00 30.84 411 PRO A CA 1
ATOM 3144 C C . PRO A 1 411 ? -15.126 -25.813 17.823 1.00 30.84 411 PRO A C 1
ATOM 3146 O O . PRO A 1 411 ? -15.466 -25.186 18.826 1.00 30.84 411 PRO A O 1
ATOM 3149 N N . PHE A 1 412 ? -16.006 -26.265 16.926 1.00 35.06 412 PHE A N 1
ATOM 3150 C CA . PHE A 1 412 ? -17.449 -26.084 17.068 1.00 35.06 412 PHE A CA 1
ATOM 3151 C C . PHE A 1 412 ? -17.953 -26.768 18.344 1.00 35.06 412 PHE A C 1
ATOM 3153 O O . PHE A 1 412 ? -18.173 -27.980 18.368 1.00 35.06 412 PHE A O 1
ATOM 3160 N N . ALA A 1 413 ? -18.179 -25.981 19.394 1.00 28.84 413 ALA A N 1
ATOM 3161 C CA . ALA A 1 413 ? -18.929 -26.408 20.561 1.00 28.84 413 ALA A CA 1
ATOM 3162 C C . ALA A 1 413 ? -20.415 -26.512 20.183 1.00 28.84 413 ALA A C 1
ATOM 3164 O O . ALA A 1 413 ? -21.168 -25.544 20.266 1.00 28.84 413 ALA A O 1
ATOM 3165 N N . THR A 1 414 ? -20.842 -27.694 19.735 1.00 31.66 414 THR A N 1
ATOM 3166 C CA . THR A 1 414 ? -22.271 -28.021 19.636 1.00 31.66 414 THR A CA 1
ATOM 3167 C C . THR A 1 414 ? -22.926 -27.861 21.012 1.00 31.66 414 THR A C 1
ATOM 3169 O O . THR A 1 414 ? -22.360 -28.386 21.976 1.00 31.66 414 THR A O 1
ATOM 3172 N N . PRO A 1 415 ? -24.108 -27.226 21.135 1.00 31.05 415 PRO A N 1
ATOM 3173 C CA . PRO A 1 415 ? -24.821 -27.134 22.407 1.00 31.05 415 PRO A CA 1
ATOM 3174 C C . PRO A 1 415 ? -25.234 -28.523 22.923 1.00 31.05 415 PRO A C 1
ATOM 3176 O O . PRO A 1 415 ? -26.263 -29.075 22.536 1.00 31.05 415 PRO A O 1
ATOM 3179 N N . GLY A 1 416 ? -24.405 -29.109 23.789 1.00 29.88 416 GLY A N 1
ATOM 3180 C CA . GLY A 1 416 ? -24.727 -30.331 24.518 1.00 29.88 416 GLY A CA 1
ATOM 3181 C C . GLY A 1 416 ? -25.797 -30.034 25.564 1.00 29.88 416 GLY A C 1
ATOM 3182 O O . GLY A 1 416 ? -25.611 -29.165 26.412 1.00 29.88 416 GLY A O 1
ATOM 3183 N N . ALA A 1 417 ? -26.933 -30.723 25.488 1.00 37.12 417 ALA A N 1
ATOM 3184 C CA . ALA A 1 417 ? -28.056 -30.469 26.381 1.00 37.12 417 ALA A CA 1
ATOM 3185 C C . ALA A 1 417 ? -27.805 -30.996 27.806 1.00 37.12 417 ALA A C 1
ATOM 3187 O O . ALA A 1 417 ? -27.318 -32.111 27.980 1.00 37.12 417 ALA A O 1
ATOM 3188 N N . GLY A 1 418 ? -28.268 -30.239 28.806 1.00 40.78 418 GLY A N 1
ATOM 3189 C CA . GLY A 1 418 ? -28.546 -30.756 30.150 1.00 40.78 418 GLY A CA 1
ATOM 3190 C C . GLY A 1 418 ? -27.447 -30.562 31.197 1.00 40.78 418 GLY A C 1
ATOM 3191 O O . GLY A 1 418 ? -26.713 -31.492 31.513 1.00 40.78 418 GLY A O 1
ATOM 3192 N N . ALA A 1 419 ? -27.450 -29.396 31.843 1.00 31.08 419 ALA A N 1
ATOM 3193 C CA . ALA A 1 419 ? -26.977 -29.230 33.216 1.00 31.08 419 ALA A CA 1
ATOM 3194 C C . ALA A 1 419 ? -27.968 -28.319 33.959 1.00 31.08 419 ALA A C 1
ATOM 3196 O O . ALA A 1 419 ? -28.300 -27.238 33.472 1.00 31.08 419 ALA A O 1
ATOM 3197 N N . THR A 1 420 ? -28.493 -28.778 35.094 1.00 38.06 420 THR A N 1
ATOM 3198 C CA . THR A 1 420 ? -29.382 -27.994 35.966 1.00 38.06 420 THR A CA 1
ATOM 3199 C C . THR A 1 420 ? -28.588 -26.974 36.785 1.00 38.06 420 THR A C 1
ATOM 3201 O O . THR A 1 420 ? -27.431 -27.247 37.115 1.00 38.06 420 THR A O 1
ATOM 3204 N N . PRO A 1 421 ? -29.180 -25.824 37.158 1.00 34.94 421 PRO A N 1
ATOM 3205 C CA . PRO A 1 421 ? -28.562 -24.940 38.141 1.00 34.94 421 PRO A CA 1
ATOM 3206 C C . PRO A 1 421 ? -28.492 -25.641 39.512 1.00 34.94 421 PRO A C 1
ATOM 3208 O O . PRO A 1 421 ? -29.396 -26.419 39.828 1.00 34.94 421 PRO A O 1
ATOM 3211 N N . PRO A 1 422 ? -27.456 -25.382 40.329 1.00 38.12 422 PRO A N 1
ATOM 3212 C CA . PRO A 1 422 ? -27.477 -25.747 41.740 1.00 38.12 422 PRO A CA 1
ATOM 3213 C C . PRO A 1 422 ? -28.500 -24.886 42.495 1.00 38.12 422 PRO A C 1
ATOM 3215 O O . PRO A 1 422 ? -28.748 -23.734 42.128 1.00 38.12 422 PRO A O 1
ATOM 3218 N N . GLU A 1 423 ? -29.087 -25.449 43.548 1.00 35.41 423 GLU A N 1
ATOM 3219 C CA . GLU A 1 423 ? -29.969 -24.720 44.461 1.00 35.41 423 GLU A CA 1
ATOM 3220 C C . GLU A 1 423 ? -29.189 -23.687 45.288 1.00 35.41 423 GLU A C 1
ATOM 3222 O O . GLU A 1 423 ? -27.995 -23.835 45.553 1.00 35.41 423 GLU A O 1
ATOM 3227 N N . SER A 1 424 ? -29.885 -22.630 45.701 1.00 42.34 424 SER A N 1
ATOM 3228 C CA . SER A 1 424 ? -29.434 -21.740 46.766 1.00 42.34 424 SER A CA 1
ATOM 3229 C C . SER A 1 424 ? -29.728 -22.394 48.116 1.00 42.34 424 SER A C 1
ATOM 3231 O O . SER A 1 424 ? -30.899 -22.531 48.470 1.00 42.34 424 SER A O 1
ATOM 3233 N N . GLU A 1 425 ? -28.692 -22.763 48.865 1.00 43.72 425 GLU A N 1
ATOM 3234 C CA . GLU A 1 425 ? -28.817 -23.072 50.293 1.00 43.72 425 GLU A CA 1
ATOM 3235 C C . GLU A 1 425 ? -28.518 -21.805 51.114 1.00 43.72 425 GLU A C 1
ATOM 3237 O O . GLU A 1 425 ? -27.539 -21.105 50.847 1.00 43.72 425 GLU A O 1
ATOM 3242 N N . ASP A 1 426 ? -29.388 -21.497 52.079 1.00 41.69 426 ASP A N 1
ATOM 3243 C CA . ASP A 1 426 ? -29.213 -20.413 53.051 1.00 41.69 426 ASP A CA 1
ATOM 3244 C C . ASP A 1 426 ? -28.327 -20.871 54.229 1.00 41.69 426 ASP A C 1
ATOM 3246 O O . ASP A 1 426 ? -28.658 -21.876 54.859 1.00 41.69 426 ASP A O 1
ATOM 3250 N N . GLU A 1 427 ? -27.283 -20.103 54.579 1.00 40.69 427 GLU A N 1
ATOM 3251 C CA . GLU A 1 427 ? -26.889 -19.744 55.968 1.00 40.69 427 GLU A CA 1
ATOM 3252 C C . GLU A 1 427 ? -25.843 -18.605 56.008 1.00 40.69 427 GLU A C 1
ATOM 3254 O O . GLU A 1 427 ? -24.884 -18.629 55.201 1.00 40.69 427 GLU A O 1
#